Protein AF-A0A364L6U3-F1 (afdb_monomer)

Organism: Talaromyces amestolkiae (NCBI:txid1196081)

Structure (mmCIF, N/CA/C/O backbone):
data_AF-A0A364L6U3-F1
#
_entry.id   AF-A0A364L6U3-F1
#
loop_
_atom_site.group_PDB
_atom_site.id
_atom_site.type_symbol
_atom_site.label_atom_id
_atom_site.label_alt_id
_atom_site.label_comp_id
_atom_site.label_asym_id
_atom_site.label_entity_id
_atom_site.label_seq_id
_atom_site.pdbx_PDB_ins_code
_atom_site.Cartn_x
_atom_site.Cartn_y
_atom_site.Cartn_z
_atom_site.occupancy
_atom_site.B_iso_or_equiv
_atom_site.auth_seq_id
_atom_site.auth_comp_id
_atom_site.auth_asym_id
_atom_site.auth_atom_id
_atom_site.pdbx_PDB_model_num
ATOM 1 N N . MET A 1 1 ? -17.135 -27.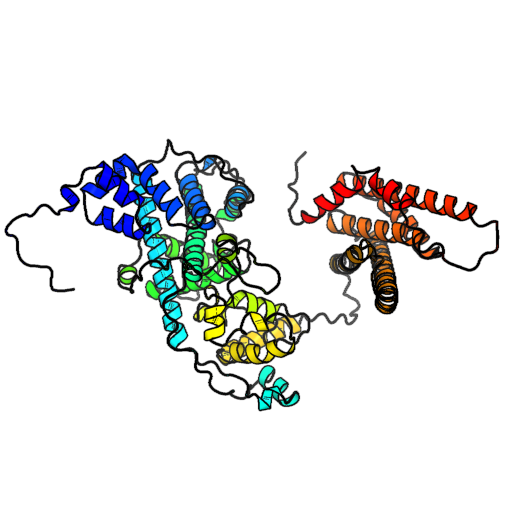887 2.954 1.00 36.41 1 MET A N 1
ATOM 2 C CA . MET A 1 1 ? -18.019 -27.345 4.013 1.00 36.41 1 MET A CA 1
ATOM 3 C C . MET A 1 1 ? -19.365 -28.079 4.038 1.00 36.41 1 MET A C 1
ATOM 5 O O . MET A 1 1 ? -20.375 -27.506 3.658 1.00 36.41 1 MET A O 1
ATOM 9 N N . ALA A 1 2 ? -19.392 -29.347 4.464 1.00 30.62 2 ALA A N 1
ATOM 10 C CA . ALA A 1 2 ? -20.639 -30.121 4.588 1.00 30.62 2 ALA A CA 1
ATOM 11 C C . ALA A 1 2 ? -20.580 -31.190 5.703 1.00 30.62 2 ALA A C 1
ATOM 13 O O . ALA A 1 2 ? -21.208 -32.232 5.589 1.00 30.62 2 ALA A O 1
ATOM 14 N N . ALA A 1 3 ? -19.819 -30.952 6.778 1.00 31.50 3 ALA A N 1
ATOM 15 C CA . ALA A 1 3 ? -19.656 -31.930 7.862 1.00 31.50 3 ALA A CA 1
ATOM 16 C C . ALA A 1 3 ? -19.666 -31.294 9.265 1.00 31.50 3 ALA A C 1
ATOM 18 O O . ALA A 1 3 ? -18.870 -31.658 10.119 1.00 31.50 3 ALA A O 1
ATOM 19 N N . LEU A 1 4 ? -20.551 -30.321 9.508 1.00 34.44 4 LEU A N 1
ATOM 20 C CA . LEU A 1 4 ? -20.768 -29.749 10.849 1.00 34.44 4 LEU A CA 1
ATOM 21 C C . LEU A 1 4 ? -22.261 -29.546 11.155 1.00 34.44 4 LEU A C 1
ATOM 23 O O . LEU A 1 4 ? -22.672 -28.487 11.622 1.00 34.44 4 LEU A O 1
ATOM 27 N N . ARG A 1 5 ? -23.100 -30.547 10.864 1.00 48.31 5 ARG A N 1
ATOM 28 C CA . ARG A 1 5 ? -24.504 -30.564 11.313 1.00 48.31 5 ARG A CA 1
ATOM 29 C C . ARG A 1 5 ? -24.968 -31.968 11.695 1.00 48.31 5 ARG A C 1
ATOM 31 O O . ARG A 1 5 ? -25.593 -32.640 10.889 1.00 48.31 5 ARG A O 1
ATOM 38 N N . SER A 1 6 ? -24.655 -32.350 12.931 1.00 34.91 6 SER A N 1
ATOM 39 C CA . SER A 1 6 ? -25.375 -33.286 13.822 1.00 34.91 6 SER A CA 1
ATOM 40 C C . SER A 1 6 ? -24.411 -33.603 14.977 1.00 34.91 6 SER A C 1
ATOM 42 O O . SER A 1 6 ? -23.261 -33.911 14.696 1.00 34.91 6 SER A O 1
ATOM 44 N N . SER A 1 7 ? -24.726 -33.530 16.265 1.00 32.88 7 SER A N 1
ATOM 45 C CA . SER A 1 7 ? -25.999 -33.632 16.974 1.00 32.88 7 SER A CA 1
ATOM 46 C C . SER A 1 7 ? -25.921 -32.879 18.307 1.00 32.88 7 SER A C 1
ATOM 48 O O . SER A 1 7 ? -24.900 -32.920 18.992 1.00 32.88 7 SER A O 1
ATOM 50 N N . GLU A 1 8 ? -27.025 -32.252 18.698 1.00 47.06 8 GLU A N 1
ATOM 51 C CA . GLU A 1 8 ? -27.304 -31.876 20.082 1.00 47.06 8 GLU A CA 1
ATOM 52 C C . GLU A 1 8 ? -27.346 -33.138 20.956 1.00 47.06 8 GLU A C 1
ATOM 54 O O . GLU A 1 8 ? -28.194 -33.995 20.729 1.00 47.06 8 GLU A O 1
ATOM 59 N N . GLN A 1 9 ? -26.434 -33.255 21.927 1.00 38.44 9 GLN A N 1
ATOM 60 C CA . GLN A 1 9 ? -26.602 -34.003 23.183 1.00 38.44 9 GLN A CA 1
ATOM 61 C C . GLN A 1 9 ? -25.372 -33.770 24.086 1.00 38.44 9 GLN A C 1
ATOM 63 O O . GLN A 1 9 ? -24.258 -34.132 23.726 1.00 38.44 9 GLN A O 1
ATOM 68 N N . GLY A 1 10 ? -25.582 -33.158 25.261 1.00 38.25 10 GLY A N 1
ATOM 69 C CA . GLY A 1 10 ? -24.576 -33.011 26.327 1.00 38.25 10 GLY A CA 1
ATOM 70 C C . GLY A 1 10 ? -23.679 -31.774 26.209 1.00 38.25 10 GLY A C 1
ATOM 71 O O . GLY A 1 10 ? -22.557 -31.853 25.721 1.00 38.25 10 GLY A O 1
ATOM 72 N N . GLY A 1 11 ? -24.163 -30.622 26.686 1.00 45.94 11 GLY A N 1
ATOM 73 C CA . GLY A 1 11 ? -23.422 -29.360 26.689 1.00 45.94 11 GLY A CA 1
ATOM 74 C C . GLY A 1 11 ? -22.181 -29.396 27.583 1.00 45.94 11 GLY A C 1
ATOM 75 O O . GLY A 1 11 ? -22.244 -29.026 28.751 1.00 45.94 11 GLY A O 1
ATOM 76 N N . GLN A 1 12 ? -21.034 -29.777 27.022 1.00 47.50 12 GLN A N 1
ATOM 77 C CA . GLN A 1 12 ? -19.759 -29.279 27.523 1.00 47.50 12 GLN A CA 1
ATOM 78 C C . GLN A 1 12 ? -19.739 -27.778 27.236 1.00 47.50 12 GLN A C 1
ATOM 80 O O . GLN A 1 12 ? -19.653 -27.363 26.077 1.00 47.50 12 GLN A O 1
ATOM 85 N N . SER A 1 13 ? -19.871 -26.952 28.279 1.00 57.00 13 SER A N 1
ATOM 86 C CA . SER A 1 13 ? -19.549 -25.533 28.149 1.00 57.00 13 SER A CA 1
ATOM 87 C C . SER A 1 13 ? -18.141 -25.455 27.558 1.00 57.00 13 SER A C 1
ATOM 89 O O . SER A 1 13 ? -17.235 -26.155 28.018 1.00 57.00 13 SER A O 1
ATOM 91 N N . SER A 1 14 ? -17.974 -24.713 26.458 1.00 67.44 14 SER A N 1
ATOM 92 C CA . SER A 1 14 ? -16.673 -24.631 25.785 1.00 67.44 14 SER A CA 1
ATOM 93 C C . SER A 1 14 ? -15.621 -24.283 26.845 1.00 67.44 14 SER A C 1
ATOM 95 O O . SER A 1 14 ? -15.863 -23.382 27.640 1.00 67.44 14 SER A O 1
ATOM 97 N N . LEU A 1 15 ? -14.473 -24.959 26.901 1.00 71.62 15 LEU A N 1
ATOM 98 C CA . LEU A 1 15 ? -13.482 -24.729 27.969 1.00 71.62 15 LEU A CA 1
ATOM 99 C C . LEU A 1 15 ? -13.098 -23.237 28.112 1.00 71.62 15 LEU A C 1
ATOM 101 O O . LEU A 1 15 ? -12.853 -22.757 29.217 1.00 71.62 15 LEU A O 1
ATOM 105 N N . LEU A 1 16 ? -13.168 -22.476 27.012 1.00 70.88 16 LEU A N 1
ATOM 106 C CA . LEU A 1 16 ? -12.967 -21.023 26.973 1.00 70.88 16 LEU A CA 1
ATOM 107 C C . LEU A 1 16 ? -14.023 -20.221 27.754 1.00 70.88 16 LEU A C 1
ATOM 109 O O . LEU A 1 16 ? -13.725 -19.138 28.250 1.00 70.88 16 LEU A O 1
ATOM 113 N N . SER A 1 17 ? -15.254 -20.724 27.898 1.00 76.12 17 SER A N 1
ATOM 114 C CA . SER A 1 17 ? -16.309 -20.053 28.666 1.00 76.12 17 SER A CA 1
ATOM 115 C C . SER A 1 17 ? -16.115 -20.165 30.175 1.00 76.12 17 SER A C 1
ATOM 117 O O . SER A 1 17 ? -16.766 -19.412 30.892 1.00 76.12 17 SER A O 1
ATOM 119 N N . ASN A 1 18 ? -15.209 -21.027 30.650 1.00 84.94 18 ASN A N 1
ATOM 120 C CA . ASN A 1 18 ? -14.942 -21.237 32.077 1.00 84.94 18 ASN A CA 1
ATOM 121 C C . ASN A 1 18 ? -13.684 -20.496 32.575 1.00 84.94 18 ASN A C 1
ATOM 123 O O . ASN A 1 18 ? -13.429 -20.479 33.775 1.00 84.94 18 ASN A O 1
ATOM 127 N N . LEU A 1 19 ? -12.900 -19.874 31.684 1.00 89.19 19 LEU A N 1
ATOM 128 C CA . LEU A 1 19 ? -11.701 -19.116 32.070 1.00 89.19 19 LEU A CA 1
ATOM 129 C C . LEU A 1 19 ? -12.064 -17.875 32.907 1.00 89.19 19 LEU A C 1
ATOM 131 O O . LEU A 1 19 ? -13.132 -17.308 32.682 1.00 89.19 19 LEU A O 1
ATOM 135 N N . PRO A 1 20 ? -11.212 -17.393 33.828 1.00 94.06 20 PRO A N 1
ATOM 136 C CA . PRO A 1 20 ? -11.394 -16.087 34.471 1.00 94.06 20 PRO A CA 1
ATOM 137 C C . PRO A 1 20 ? -11.377 -14.937 33.453 1.00 94.06 20 PRO A C 1
ATOM 139 O O . PRO A 1 20 ? -10.740 -15.043 32.403 1.00 94.06 20 PRO A O 1
ATOM 142 N N . THR A 1 21 ? -12.087 -13.842 33.731 1.00 93.69 21 THR A N 1
ATOM 143 C CA . THR A 1 21 ? -12.198 -12.701 32.798 1.00 93.69 21 THR A CA 1
ATOM 144 C C . THR A 1 21 ? -10.839 -12.065 32.523 1.00 93.69 21 THR A C 1
ATOM 146 O O . THR A 1 21 ? -10.548 -11.722 31.383 1.00 93.69 21 THR A O 1
ATOM 149 N N . GLU A 1 22 ? -9.984 -12.001 33.536 1.00 94.56 22 GLU A N 1
ATOM 150 C CA . GLU A 1 22 ? -8.618 -11.489 33.470 1.00 94.56 22 GLU A CA 1
ATOM 151 C C . GLU A 1 22 ? -7.788 -12.287 32.459 1.00 94.56 22 GLU A C 1
ATOM 153 O O . GLU A 1 22 ? -7.102 -11.708 31.622 1.00 94.56 22 GLU A O 1
ATOM 158 N N . ILE A 1 23 ? -7.917 -13.618 32.467 1.00 94.62 23 ILE A N 1
ATOM 159 C CA . ILE A 1 23 ? -7.226 -14.495 31.515 1.00 94.62 23 ILE A CA 1
ATOM 160 C C . ILE A 1 23 ? -7.758 -14.284 30.096 1.00 94.62 23 ILE A C 1
ATOM 162 O O . ILE A 1 23 ? -6.978 -14.251 29.150 1.00 94.62 23 ILE A O 1
ATOM 166 N N . VAL A 1 24 ? -9.069 -14.094 29.928 1.00 93.19 24 VAL A N 1
ATOM 167 C CA . VAL A 1 24 ? -9.655 -13.814 28.608 1.00 93.19 24 VAL A CA 1
ATOM 168 C C . VAL A 1 24 ? -9.172 -12.469 28.058 1.00 93.19 24 VAL A C 1
ATOM 170 O O . VAL A 1 24 ? -8.845 -12.393 26.877 1.00 93.19 24 VAL A O 1
ATOM 173 N N . ILE A 1 25 ? -9.060 -11.434 28.899 1.00 95.06 25 ILE A N 1
ATOM 174 C CA . ILE A 1 25 ? -8.481 -10.139 28.506 1.00 95.06 25 ILE A CA 1
ATOM 175 C C . ILE A 1 25 ? -7.036 -10.329 28.035 1.00 95.06 25 ILE A C 1
ATOM 177 O O . ILE A 1 25 ? -6.690 -9.843 26.962 1.00 95.06 25 ILE A O 1
ATOM 181 N N . GLN A 1 26 ? -6.216 -11.082 28.778 1.00 95.62 26 GLN A N 1
ATOM 182 C CA . GLN A 1 26 ? -4.832 -11.367 28.379 1.00 95.62 26 GLN A CA 1
ATOM 183 C C . GLN A 1 26 ? -4.757 -12.136 27.053 1.00 95.62 26 GLN A C 1
ATOM 185 O O . GLN A 1 26 ? -3.972 -11.777 26.182 1.00 95.62 26 GLN A O 1
ATOM 190 N N . ILE A 1 27 ? -5.622 -13.134 26.838 1.00 92.06 27 ILE A N 1
ATOM 191 C CA . ILE A 1 27 ? -5.714 -13.845 25.551 1.00 92.06 27 ILE A CA 1
ATOM 192 C C . ILE A 1 27 ? -6.038 -12.871 24.412 1.00 92.06 27 ILE A C 1
ATOM 194 O O . ILE A 1 27 ? -5.433 -12.947 23.347 1.00 92.06 27 ILE A O 1
ATOM 198 N N . MET A 1 28 ? -6.986 -11.953 24.622 1.00 94.94 28 MET A N 1
ATOM 199 C CA . MET A 1 28 ? -7.375 -10.976 23.604 1.00 94.94 28 MET A CA 1
ATOM 200 C C . MET A 1 28 ? -6.256 -9.972 23.312 1.00 94.94 28 MET A C 1
ATOM 202 O O . MET A 1 28 ? -6.022 -9.674 22.144 1.00 94.94 28 MET A O 1
ATOM 206 N N . LYS A 1 29 ? -5.551 -9.495 24.342 1.00 94.00 29 LYS A N 1
ATOM 207 C CA . LYS A 1 29 ? -4.384 -8.609 24.223 1.00 94.00 29 LYS A CA 1
ATOM 208 C C . LYS A 1 29 ? -3.224 -9.243 23.458 1.00 94.00 29 LYS A C 1
ATOM 210 O O . LYS A 1 29 ? -2.616 -8.589 22.625 1.00 94.00 29 LYS A O 1
ATOM 215 N N . HIS A 1 30 ? -2.980 -10.531 23.683 1.00 92.38 30 HIS A N 1
ATOM 216 C CA . HIS A 1 30 ? -1.955 -11.309 22.983 1.00 92.38 30 HIS A CA 1
ATOM 217 C C . HIS A 1 30 ? -2.467 -11.959 21.687 1.00 92.38 30 HIS A C 1
ATOM 219 O O . HIS A 1 30 ? -1.918 -12.963 21.225 1.00 92.38 30 HIS A O 1
ATOM 225 N N . SER A 1 31 ? -3.528 -11.411 21.083 1.00 91.50 31 SER A N 1
ATOM 226 C CA . SER A 1 31 ? -3.943 -11.831 19.743 1.00 91.50 31 SER A CA 1
ATOM 227 C C . SER A 1 31 ? -2.810 -11.565 18.753 1.00 91.50 31 SER A C 1
ATOM 229 O O . SER A 1 31 ? -2.225 -10.490 18.762 1.00 91.50 31 SER A O 1
ATOM 231 N N . LEU A 1 32 ? -2.535 -12.528 17.870 1.00 88.62 32 LEU A N 1
ATOM 232 C CA . LEU A 1 32 ? -1.440 -12.437 16.891 1.00 88.62 32 LEU A CA 1
ATOM 233 C C . LEU A 1 32 ? -1.613 -11.290 15.883 1.00 88.62 32 LEU A C 1
ATOM 235 O O . LEU A 1 32 ? -0.631 -10.796 15.343 1.00 88.62 32 LEU A O 1
ATOM 239 N N . ASP A 1 33 ? -2.859 -10.905 15.611 1.00 88.94 33 ASP A N 1
ATOM 240 C CA . ASP A 1 33 ? -3.244 -9.777 14.769 1.00 88.94 33 ASP A CA 1
ATOM 241 C C . ASP A 1 33 ? -4.714 -9.380 15.042 1.00 88.94 33 ASP A C 1
ATOM 243 O O . ASP A 1 33 ? -5.444 -10.017 15.819 1.00 88.94 33 ASP A O 1
ATOM 247 N N . PHE A 1 34 ? -5.189 -8.338 14.354 1.00 92.81 34 PHE A N 1
ATOM 248 C CA . PHE A 1 34 ? -6.589 -7.905 14.415 1.00 92.81 34 PHE A CA 1
ATOM 249 C C . PHE A 1 34 ? -7.592 -8.928 13.868 1.00 92.81 34 PHE A C 1
ATOM 251 O O . PHE A 1 34 ? -8.765 -8.896 14.244 1.00 92.81 34 PHE A O 1
ATOM 258 N N . SER A 1 35 ? -7.162 -9.838 12.996 1.00 91.44 35 SER A N 1
ATOM 259 C CA . SER A 1 35 ? -8.033 -10.867 12.429 1.00 91.44 35 SER A CA 1
ATOM 260 C C . SER A 1 35 ? -8.304 -11.990 13.422 1.00 91.44 35 SER A C 1
ATOM 262 O O . SER A 1 35 ? -9.440 -12.450 13.521 1.00 91.44 35 SER A O 1
ATOM 264 N N . CYS A 1 36 ? -7.300 -12.375 14.205 1.00 91.06 36 CYS A N 1
ATOM 265 C CA . CYS A 1 36 ? -7.405 -13.276 15.340 1.00 91.06 36 CYS A CA 1
ATOM 266 C C . CYS A 1 36 ? -8.330 -12.675 16.404 1.00 91.06 36 CYS A C 1
ATOM 268 O O . CYS A 1 36 ? -9.309 -13.315 16.797 1.00 91.06 36 CYS A O 1
ATOM 270 N N . LEU A 1 37 ? -8.112 -11.406 16.775 1.00 94.06 37 LEU A N 1
ATOM 271 C CA . LEU A 1 37 ? -8.989 -10.701 17.712 1.00 94.06 37 LEU A CA 1
ATOM 272 C C . LEU A 1 37 ? -10.442 -10.667 17.208 1.00 94.06 37 LEU A C 1
ATOM 274 O O . LEU A 1 37 ? -11.376 -10.973 17.954 1.00 94.06 37 LEU A O 1
ATOM 278 N N . TRP A 1 38 ? -10.651 -10.337 15.931 1.00 95.50 38 TRP A N 1
ATOM 279 C CA . TRP A 1 38 ? -11.984 -10.320 15.332 1.00 95.50 38 TRP A CA 1
ATOM 280 C C . TRP A 1 38 ? -12.640 -11.705 15.317 1.00 95.50 38 TRP A C 1
ATOM 282 O O . TRP A 1 38 ? -13.825 -11.826 15.638 1.00 95.50 38 TRP A O 1
ATOM 292 N N . ALA A 1 39 ? -11.883 -12.757 14.995 1.00 91.75 39 ALA A N 1
ATOM 293 C CA . ALA A 1 39 ? -12.370 -14.132 15.018 1.00 91.75 39 ALA A CA 1
ATOM 294 C C . ALA A 1 39 ? -12.828 -14.545 16.425 1.00 91.75 39 ALA A C 1
ATOM 296 O O . ALA A 1 39 ? -13.921 -15.096 16.561 1.00 91.75 39 ALA A O 1
ATOM 297 N N . LEU A 1 40 ? -12.064 -14.208 17.472 1.00 91.94 40 LEU A N 1
ATOM 298 C CA . LEU A 1 40 ? -12.444 -14.454 18.870 1.00 91.94 40 LEU A CA 1
ATOM 299 C C . LEU A 1 40 ? -13.755 -13.743 19.239 1.00 91.94 40 LEU A C 1
ATOM 301 O O . LEU A 1 40 ? -14.684 -14.361 19.764 1.00 91.94 40 LEU A O 1
ATOM 305 N N . VAL A 1 41 ? -13.863 -12.456 18.897 1.00 94.44 41 VAL A N 1
ATOM 306 C CA . VAL A 1 41 ? -15.055 -11.623 19.140 1.00 94.44 41 VAL A CA 1
ATOM 307 C C . VAL A 1 41 ? -16.282 -12.158 18.399 1.00 94.44 41 VAL A C 1
ATOM 309 O O . VAL A 1 41 ? -17.403 -12.078 18.904 1.00 94.44 41 VAL A O 1
ATOM 312 N N . LYS A 1 42 ? -16.094 -12.718 17.200 1.00 93.25 42 LYS A N 1
ATOM 313 C CA . LYS A 1 42 ? -17.163 -13.324 16.397 1.00 93.25 42 LYS A CA 1
ATOM 314 C C . LYS A 1 42 ? -17.556 -14.721 16.866 1.00 93.25 42 LYS A C 1
ATOM 316 O O . LYS A 1 42 ? -18.720 -15.080 16.704 1.00 93.25 42 LYS A O 1
ATOM 321 N N . ALA A 1 43 ? -16.617 -15.489 17.411 1.00 89.44 43 ALA A N 1
ATOM 322 C CA . ALA A 1 43 ? -16.840 -16.863 17.841 1.00 89.44 43 ALA A CA 1
ATOM 323 C C . ALA A 1 43 ? -17.625 -16.960 19.159 1.00 89.44 43 ALA A C 1
ATOM 325 O O . ALA A 1 43 ? -18.303 -17.958 19.387 1.00 89.44 43 ALA A O 1
ATOM 326 N N . SER A 1 44 ? -17.549 -15.944 20.027 1.00 91.00 44 SER A N 1
ATOM 327 C CA . SER A 1 44 ? -18.154 -15.997 21.360 1.00 91.00 44 SER A CA 1
ATOM 328 C C . SER A 1 44 ? -18.717 -14.654 21.820 1.00 91.00 44 SER A C 1
ATOM 330 O O . SER A 1 44 ? -18.028 -13.632 21.831 1.00 91.00 44 SER A O 1
ATOM 332 N N . SER A 1 45 ? -19.966 -14.671 22.299 1.00 91.94 45 SER A N 1
ATOM 333 C CA . SER A 1 45 ? -20.610 -13.501 22.909 1.00 91.94 45 SER A CA 1
ATOM 334 C C . SER A 1 45 ? -19.845 -12.995 24.132 1.00 91.94 45 SER A C 1
ATOM 336 O O . SER A 1 45 ? -19.771 -11.787 24.331 1.00 91.94 45 SER A O 1
ATOM 338 N N . ARG A 1 46 ? -19.201 -13.889 24.898 1.00 93.50 46 ARG A N 1
ATOM 339 C CA . ARG A 1 46 ? -18.375 -13.521 26.055 1.00 93.50 46 ARG A CA 1
ATOM 340 C C . ARG A 1 46 ? -17.181 -12.656 25.649 1.00 93.50 46 ARG A C 1
ATOM 342 O O . ARG A 1 46 ? -16.952 -11.623 26.269 1.00 93.50 46 ARG A O 1
ATOM 349 N N . PHE A 1 47 ? -16.459 -13.043 24.596 1.00 94.06 47 PHE A N 1
ATOM 350 C CA . PHE A 1 47 ? -15.344 -12.251 24.063 1.00 94.06 47 PHE A CA 1
ATOM 351 C C . PHE A 1 47 ? -15.835 -10.906 23.522 1.00 94.06 47 PHE A C 1
ATOM 353 O O . PHE A 1 47 ? -15.207 -9.881 23.766 1.00 94.06 47 PHE A O 1
ATOM 360 N N . SER A 1 48 ? -16.995 -10.880 22.856 1.00 94.81 48 SER A N 1
ATOM 361 C CA . SER A 1 48 ? -17.599 -9.618 22.419 1.00 94.81 48 SER A CA 1
ATOM 362 C C . SER A 1 48 ? -17.971 -8.708 23.593 1.00 94.81 48 SER A C 1
ATOM 364 O O . SER A 1 48 ? -17.733 -7.509 23.509 1.00 94.81 48 SER A O 1
ATOM 366 N N . SER A 1 49 ? -18.542 -9.233 24.681 1.00 95.69 49 SER A N 1
ATOM 367 C CA . SER A 1 49 ? -18.878 -8.437 25.870 1.00 95.69 49 SER A CA 1
ATOM 368 C C . SER A 1 49 ? -17.632 -7.908 26.581 1.00 95.69 49 SER A C 1
ATOM 370 O O . SER A 1 49 ? -17.616 -6.746 26.976 1.00 95.69 49 SER A O 1
ATOM 372 N N . ILE A 1 50 ? -16.581 -8.726 26.696 1.00 95.94 50 ILE A N 1
ATOM 373 C CA . ILE A 1 50 ? -15.297 -8.310 27.279 1.00 95.94 50 ILE A CA 1
ATOM 374 C C . ILE A 1 50 ? -14.642 -7.232 26.417 1.00 95.94 50 ILE A C 1
ATOM 376 O O . ILE A 1 50 ? -14.211 -6.221 26.966 1.00 95.94 50 ILE A O 1
ATOM 380 N N . LEU A 1 51 ? -14.651 -7.379 25.083 1.00 95.44 51 LEU A N 1
ATOM 381 C CA . LEU A 1 51 ? -14.188 -6.313 24.195 1.00 95.44 51 LEU A CA 1
ATOM 382 C C . LEU A 1 51 ? -14.946 -5.019 24.481 1.00 95.44 51 LEU A C 1
ATOM 384 O O . LEU A 1 51 ? -14.325 -3.984 24.614 1.00 95.44 51 LEU A O 1
ATOM 388 N N . MET A 1 52 ? -16.273 -5.053 24.598 1.00 96.12 52 MET A N 1
ATOM 389 C CA . MET A 1 52 ? -17.052 -3.832 24.831 1.00 96.12 52 MET A CA 1
ATOM 390 C C . MET A 1 52 ? -16.756 -3.173 26.187 1.00 96.12 52 MET A C 1
ATOM 392 O O . MET A 1 52 ? -16.887 -1.957 26.297 1.00 96.12 52 MET A O 1
ATOM 396 N N . ALA A 1 53 ? -16.344 -3.944 27.196 1.00 95.62 53 ALA A N 1
ATOM 397 C CA . ALA A 1 53 ? -15.969 -3.424 28.510 1.00 95.62 53 ALA A CA 1
ATOM 398 C C . ALA A 1 53 ? -14.530 -2.870 28.556 1.00 95.62 53 ALA A C 1
ATOM 400 O O . ALA A 1 53 ? -14.294 -1.861 29.212 1.00 95.62 53 ALA A O 1
ATOM 401 N N . PHE A 1 54 ? -13.590 -3.491 27.833 1.00 94.88 54 PHE A N 1
ATOM 402 C CA . PHE A 1 54 ? -12.151 -3.175 27.861 1.00 94.88 54 PHE A CA 1
ATOM 403 C C . PHE A 1 54 ? -11.608 -2.801 26.469 1.00 94.88 54 PHE A C 1
ATOM 405 O O . PHE A 1 54 ? -10.473 -3.118 26.115 1.00 94.88 54 PHE A O 1
ATOM 412 N N . ALA A 1 55 ? -12.440 -2.152 25.648 1.00 93.81 55 ALA A N 1
ATOM 413 C CA . ALA A 1 55 ? -12.206 -2.011 24.209 1.00 93.81 55 ALA A CA 1
ATOM 414 C C . ALA A 1 55 ? -10.882 -1.325 23.884 1.00 93.81 55 ALA A C 1
ATOM 416 O O . ALA A 1 55 ? -10.126 -1.818 23.053 1.00 93.81 55 ALA A O 1
ATOM 417 N N . TRP A 1 56 ? -10.619 -0.187 24.530 1.00 93.19 56 TRP A N 1
ATOM 418 C CA . TRP A 1 56 ? -9.421 0.606 24.268 1.00 93.19 56 TRP A CA 1
ATOM 419 C C . TRP A 1 56 ? -8.162 -0.166 24.642 1.00 93.19 56 TRP A C 1
ATOM 421 O O . TRP A 1 56 ? -7.283 -0.332 23.807 1.00 93.19 56 TRP A O 1
ATOM 431 N N . GLU A 1 57 ? -8.130 -0.698 25.862 1.00 93.38 57 GLU A N 1
ATOM 432 C CA . GLU A 1 57 ? -6.988 -1.425 26.410 1.00 93.38 57 GLU A CA 1
ATOM 433 C C . GLU A 1 57 ? -6.609 -2.634 25.545 1.00 93.38 57 GLU A C 1
ATOM 435 O O . GLU A 1 57 ? -5.438 -2.859 25.269 1.00 93.38 57 GLU A O 1
ATOM 440 N N . ILE A 1 58 ? -7.599 -3.395 25.071 1.00 95.56 58 ILE A N 1
ATOM 441 C CA . ILE A 1 58 ? -7.358 -4.557 24.208 1.00 95.56 58 ILE A CA 1
ATOM 442 C C . ILE A 1 58 ? -6.892 -4.122 22.812 1.00 95.56 58 ILE A C 1
ATOM 444 O O . ILE A 1 58 ? -5.951 -4.695 22.271 1.00 95.56 58 ILE A O 1
ATOM 448 N N . VAL A 1 59 ? -7.556 -3.133 22.207 1.00 95.44 59 VAL A N 1
ATOM 449 C CA . VAL A 1 59 ? -7.254 -2.690 20.835 1.00 95.44 59 VAL A CA 1
ATOM 450 C C . VAL A 1 59 ? -5.902 -1.992 20.748 1.00 95.44 59 VAL A C 1
ATOM 452 O O . VAL A 1 59 ? -5.182 -2.199 19.773 1.00 95.44 59 VAL A O 1
ATOM 455 N N . GLU A 1 60 ? -5.560 -1.171 21.739 1.00 93.44 60 GLU A N 1
ATOM 456 C CA . GLU A 1 60 ? -4.271 -0.488 21.811 1.00 93.44 60 GLU A CA 1
ATOM 457 C C . GLU A 1 60 ? -3.128 -1.491 21.960 1.00 93.44 60 GLU A C 1
ATOM 459 O O . GLU A 1 60 ? -2.179 -1.419 21.182 1.00 93.44 60 GLU A O 1
ATOM 464 N N . GLU A 1 61 ? -3.254 -2.462 22.868 1.00 94.44 61 GLU A N 1
ATOM 465 C CA . GLU A 1 61 ? -2.233 -3.496 23.063 1.00 94.44 61 GLU A CA 1
ATOM 466 C C . GLU A 1 61 ? -2.002 -4.303 21.779 1.00 94.44 61 GLU A C 1
ATOM 468 O O . GLU A 1 61 ? -0.879 -4.391 21.289 1.00 94.44 61 GLU A O 1
ATOM 473 N N . VAL A 1 62 ? -3.077 -4.803 21.153 1.00 94.06 62 VAL A N 1
ATOM 474 C CA . VAL A 1 62 ? -2.969 -5.557 19.894 1.00 94.06 62 VAL A CA 1
ATOM 475 C C . VAL A 1 62 ? -2.352 -4.696 18.790 1.00 94.06 62 VAL A C 1
ATOM 477 O O . VAL A 1 62 ? -1.524 -5.181 18.022 1.00 94.06 62 VAL A O 1
ATOM 480 N N . MET A 1 63 ? -2.704 -3.410 18.699 1.00 93.50 63 MET A N 1
ATOM 481 C CA . MET A 1 63 ? -2.098 -2.496 17.727 1.00 93.50 63 MET A CA 1
ATOM 482 C C . MET A 1 63 ? -0.598 -2.301 17.969 1.00 93.50 63 MET A C 1
ATOM 484 O O . MET A 1 63 ? 0.163 -2.286 17.003 1.00 93.50 63 MET A O 1
ATOM 488 N N . ILE A 1 64 ? -0.175 -2.134 19.223 1.00 90.31 64 ILE A N 1
ATOM 489 C CA . ILE A 1 64 ? 1.231 -1.914 19.583 1.00 90.31 64 ILE A CA 1
ATOM 490 C C . ILE A 1 64 ? 2.069 -3.153 19.263 1.00 90.31 64 ILE A C 1
ATOM 492 O O . ILE A 1 64 ? 3.113 -3.022 18.625 1.00 90.31 64 ILE A O 1
ATOM 496 N N . GLU A 1 65 ? 1.582 -4.334 19.643 1.00 89.25 65 GLU A N 1
ATOM 497 C CA . GLU A 1 65 ? 2.334 -5.589 19.551 1.00 89.25 65 GLU A CA 1
ATOM 498 C C . GLU A 1 65 ? 2.378 -6.171 18.130 1.00 89.25 65 GLU A C 1
ATOM 500 O O . GLU A 1 65 ? 3.368 -6.783 17.734 1.00 89.25 65 GLU A O 1
ATOM 505 N N . THR A 1 66 ? 1.319 -5.989 17.333 1.00 88.06 66 THR A N 1
ATOM 506 C CA . THR A 1 66 ? 1.165 -6.722 16.056 1.00 88.06 66 THR A CA 1
ATOM 507 C C . THR A 1 66 ? 1.379 -5.869 14.810 1.00 88.06 66 THR A C 1
ATOM 509 O O . THR A 1 66 ? 1.553 -6.399 13.713 1.00 88.06 66 THR A O 1
ATOM 512 N N . THR A 1 67 ? 1.351 -4.539 14.941 1.00 91.06 67 THR A N 1
ATOM 513 C CA . THR A 1 67 ? 1.355 -3.625 13.792 1.00 91.06 67 THR A CA 1
ATOM 514 C C . THR A 1 67 ? 2.634 -2.781 13.758 1.00 91.06 67 THR A C 1
ATOM 516 O O . THR A 1 67 ? 2.992 -2.189 14.773 1.00 91.06 67 THR A O 1
ATOM 519 N N . PRO A 1 68 ? 3.310 -2.620 12.605 1.00 90.94 68 PRO A N 1
ATOM 520 C CA . PRO A 1 68 ? 4.458 -1.722 12.482 1.00 90.94 68 PRO A CA 1
ATOM 521 C C . PRO A 1 68 ? 4.121 -0.271 12.861 1.00 90.94 68 PRO A C 1
ATOM 523 O O . PRO A 1 68 ? 3.064 0.219 12.448 1.00 90.94 68 PRO A O 1
ATOM 526 N N . PRO A 1 69 ? 5.015 0.472 13.545 1.00 88.81 69 PRO A N 1
ATOM 527 C CA . PRO A 1 69 ? 4.766 1.857 13.963 1.00 88.81 69 PRO A CA 1
ATOM 528 C C . PRO A 1 69 ? 4.241 2.782 12.854 1.00 88.81 69 PRO A C 1
ATOM 530 O O . PRO A 1 69 ? 3.318 3.564 13.078 1.00 88.81 69 PRO A O 1
ATOM 533 N N . CYS A 1 70 ? 4.761 2.653 11.630 1.00 87.00 70 CYS A N 1
ATOM 534 C CA . CYS A 1 70 ? 4.305 3.453 10.492 1.00 87.00 70 CYS A CA 1
ATOM 535 C C . CYS A 1 70 ? 2.844 3.181 10.080 1.00 87.00 70 CYS A C 1
ATOM 537 O O . CYS A 1 70 ? 2.160 4.088 9.603 1.00 87.00 70 CYS A O 1
ATOM 539 N N . THR A 1 71 ? 2.345 1.961 10.288 1.00 92.19 71 THR A N 1
ATOM 540 C CA . THR A 1 71 ? 0.941 1.585 10.067 1.00 92.19 71 THR A CA 1
ATOM 541 C C . THR A 1 71 ? 0.081 1.958 11.276 1.00 92.19 71 THR A C 1
ATOM 543 O O . THR A 1 71 ? -1.029 2.460 11.094 1.00 92.19 71 THR A O 1
ATOM 546 N N . GLN A 1 72 ? 0.611 1.829 12.503 1.00 92.75 72 GLN A N 1
ATOM 547 C CA . GLN A 1 72 ? -0.071 2.283 13.724 1.00 92.75 72 GLN A CA 1
ATOM 548 C C . GLN A 1 72 ? -0.445 3.768 13.647 1.00 92.75 72 GLN A C 1
ATOM 550 O O . GLN A 1 72 ? -1.512 4.166 14.108 1.00 92.75 72 GLN A O 1
ATOM 555 N N . ILE A 1 73 ? 0.404 4.602 13.042 1.00 91.25 73 ILE A N 1
ATOM 556 C CA . ILE A 1 73 ? 0.102 6.025 12.850 1.00 91.25 73 ILE A CA 1
ATOM 557 C C . ILE A 1 73 ? -1.123 6.205 11.955 1.00 91.25 73 ILE A C 1
ATOM 559 O O . ILE A 1 73 ? -2.021 6.957 12.322 1.00 91.25 73 ILE A O 1
ATOM 563 N N . MET A 1 74 ? -1.221 5.484 10.833 1.00 92.81 74 MET A N 1
ATOM 564 C CA . MET A 1 74 ? -2.405 5.556 9.962 1.00 92.81 74 MET A CA 1
ATOM 565 C C . MET A 1 74 ? -3.672 5.111 10.696 1.00 92.81 74 MET A C 1
ATOM 567 O O . MET A 1 74 ? -4.710 5.763 10.617 1.00 92.81 74 MET A O 1
ATOM 571 N N . MET A 1 75 ? -3.567 4.030 11.464 1.00 95.19 75 MET A N 1
ATOM 572 C CA . MET A 1 75 ? -4.642 3.503 12.300 1.00 95.19 75 MET A CA 1
ATOM 573 C C . MET A 1 75 ? -5.123 4.521 13.342 1.00 95.19 75 MET A C 1
ATOM 575 O O . MET A 1 75 ? -6.324 4.773 13.465 1.00 95.19 75 MET A O 1
ATOM 579 N N . LYS A 1 76 ? -4.186 5.170 14.042 1.00 93.44 76 LYS A N 1
ATOM 580 C CA . LYS A 1 76 ? -4.463 6.238 15.011 1.00 93.44 76 LYS A CA 1
ATOM 581 C C . LYS A 1 76 ? -5.089 7.462 14.344 1.00 93.44 76 LYS A C 1
ATOM 583 O O . LYS A 1 76 ? -6.063 7.992 14.868 1.00 93.44 76 LYS A O 1
ATOM 588 N N . LEU A 1 77 ? -4.595 7.881 13.178 1.00 92.69 77 LEU A N 1
ATOM 589 C CA . LEU A 1 77 ? -5.192 8.981 12.415 1.00 92.69 77 LEU A CA 1
ATOM 590 C C . LEU A 1 77 ? -6.643 8.676 12.034 1.00 92.69 77 LEU A C 1
ATOM 592 O O . LEU A 1 77 ? -7.510 9.518 12.252 1.00 92.69 77 LEU A O 1
ATOM 596 N N . ALA A 1 78 ? -6.928 7.466 11.542 1.00 94.19 78 ALA A N 1
ATOM 597 C CA . ALA A 1 78 ? -8.290 7.051 11.205 1.00 94.19 78 ALA A CA 1
ATOM 598 C C . ALA A 1 78 ? -9.229 7.122 12.423 1.00 94.19 78 ALA A C 1
ATOM 600 O O . ALA A 1 78 ? -10.364 7.585 12.304 1.00 94.19 78 ALA A O 1
ATOM 601 N N . LEU A 1 79 ? -8.757 6.720 13.608 1.00 94.12 79 LEU A N 1
ATOM 602 C CA . LEU A 1 79 ? -9.522 6.856 14.850 1.00 94.12 79 LEU A CA 1
ATOM 603 C C . LEU A 1 79 ? -9.743 8.326 15.238 1.00 94.12 79 LEU A C 1
ATOM 605 O O . LEU A 1 79 ? -10.887 8.705 15.473 1.00 94.12 79 LEU A O 1
ATOM 609 N N . ILE A 1 80 ? -8.697 9.161 15.240 1.00 92.56 80 ILE A N 1
ATOM 610 C CA . ILE A 1 80 ? -8.802 10.585 15.613 1.00 92.56 80 ILE A CA 1
ATOM 611 C C . ILE A 1 80 ? -9.757 11.322 14.678 1.00 92.56 80 ILE A C 1
ATOM 613 O O . ILE A 1 80 ? -10.604 12.069 15.148 1.00 92.56 80 ILE A O 1
ATOM 617 N N . ILE A 1 81 ? -9.695 11.083 13.367 1.00 92.38 81 ILE A N 1
ATOM 618 C CA . ILE A 1 81 ? -10.611 11.720 12.406 1.00 92.38 81 ILE A CA 1
ATOM 619 C C . ILE A 1 81 ? -12.073 11.343 12.695 1.00 92.38 81 ILE A C 1
ATOM 621 O O . ILE A 1 81 ? -12.979 12.150 12.490 1.00 92.38 81 ILE A O 1
ATOM 625 N N . ARG A 1 82 ? -12.322 10.121 13.177 1.00 92.25 82 ARG A N 1
ATOM 626 C CA . ARG A 1 82 ? -13.673 9.642 13.498 1.00 92.25 82 ARG A CA 1
ATOM 627 C C . ARG A 1 82 ? -14.208 10.172 14.825 1.00 92.25 82 ARG A C 1
ATOM 629 O O . ARG A 1 82 ? -15.426 10.275 14.952 1.00 92.25 82 ARG A O 1
ATOM 636 N N . THR A 1 83 ? -13.344 10.465 15.795 1.00 91.69 83 THR A N 1
ATOM 637 C CA . THR A 1 83 ? -13.751 10.868 17.155 1.00 91.69 83 THR A CA 1
ATOM 638 C C . THR A 1 83 ? -13.588 12.354 17.425 1.00 91.69 83 THR A C 1
ATOM 640 O O . THR A 1 83 ? -14.378 12.934 18.160 1.00 91.69 83 THR A O 1
ATOM 643 N N . SER A 1 84 ? -12.556 12.964 16.855 1.00 90.94 84 SER A N 1
ATOM 644 C CA . SER A 1 84 ? -12.100 14.321 17.153 1.00 90.94 84 SER A CA 1
ATOM 645 C C . SER A 1 84 ? -11.517 14.977 15.889 1.00 90.94 84 SER A C 1
ATOM 647 O O . SER A 1 84 ? -10.331 15.311 15.863 1.00 90.94 84 SER A O 1
ATOM 649 N N . PRO A 1 85 ? -12.316 15.152 14.817 1.00 89.81 85 PRO A N 1
ATOM 650 C CA . PRO A 1 85 ? -11.844 15.728 13.553 1.00 89.81 85 PRO A CA 1
ATOM 651 C C . PRO A 1 85 ? -11.261 17.145 13.708 1.00 89.81 85 PRO A C 1
ATOM 653 O O . PRO A 1 85 ? -10.333 17.504 12.983 1.00 89.81 85 PRO A O 1
ATOM 656 N N . ASP A 1 86 ? -11.725 17.898 14.710 1.00 89.56 86 ASP A N 1
ATOM 657 C CA . ASP A 1 86 ? -11.225 19.232 15.076 1.00 89.56 86 ASP A CA 1
ATOM 658 C C . ASP A 1 86 ? -9.758 19.245 15.529 1.00 89.56 86 ASP A C 1
ATOM 660 O O . ASP A 1 86 ? -9.136 20.303 15.586 1.00 89.56 86 ASP A O 1
ATOM 664 N N . PHE A 1 87 ? -9.177 18.074 15.820 1.00 90.19 87 PHE A N 1
ATOM 665 C CA . PHE A 1 87 ? -7.759 17.936 16.149 1.00 90.19 87 PHE A CA 1
ATOM 666 C C . PHE A 1 87 ? -6.843 18.446 15.026 1.00 90.19 87 PHE A C 1
ATOM 668 O O . PHE A 1 87 ? -5.737 18.908 15.299 1.00 90.19 87 PHE A O 1
ATOM 675 N N . PHE A 1 88 ? -7.293 18.363 13.772 1.00 90.94 88 PHE A N 1
ATOM 676 C CA . PHE A 1 88 ? -6.514 18.776 12.610 1.00 90.94 88 PHE A CA 1
ATOM 677 C C . PHE A 1 88 ? -6.973 20.136 12.095 1.00 90.94 88 PHE A C 1
ATOM 679 O O . PHE A 1 88 ? -8.171 20.390 11.950 1.00 90.94 88 PHE A O 1
ATOM 686 N N . THR A 1 89 ? -6.011 20.984 11.737 1.00 91.44 89 THR A N 1
ATOM 687 C CA . THR A 1 89 ? -6.280 22.329 11.195 1.00 91.44 89 THR A CA 1
ATOM 688 C C . THR A 1 89 ? -6.531 22.347 9.686 1.00 91.44 89 THR A C 1
ATOM 690 O O . THR A 1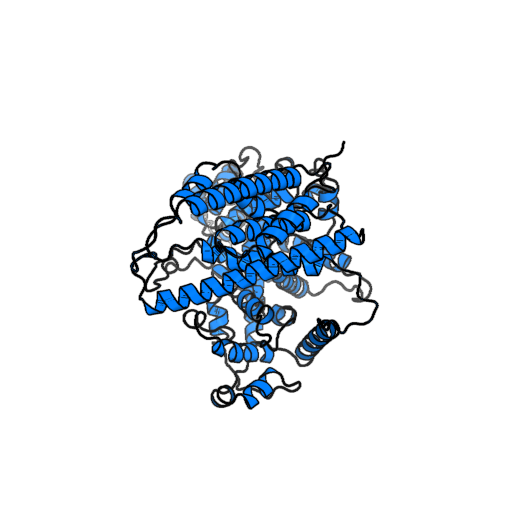 89 ? -7.041 23.332 9.163 1.00 91.44 89 THR A O 1
ATOM 693 N N . GLY A 1 90 ? -6.167 21.275 8.982 1.00 90.44 90 GLY A N 1
ATOM 694 C CA . GLY A 1 90 ? -6.297 21.157 7.532 1.00 90.44 90 GLY A CA 1
ATOM 695 C C . GLY A 1 90 ? -5.686 19.859 7.008 1.00 90.44 90 GLY A C 1
ATOM 696 O O . GLY A 1 90 ? -5.136 19.052 7.765 1.00 90.44 90 GLY A O 1
ATOM 697 N N . LEU A 1 91 ? -5.735 19.661 5.689 1.00 88.12 91 LEU A N 1
ATOM 698 C CA . LEU A 1 91 ? -5.245 18.429 5.065 1.00 88.12 91 LEU A CA 1
ATOM 699 C C . LEU A 1 91 ? -3.716 18.287 5.157 1.00 88.12 91 LEU A C 1
ATOM 701 O O . LEU A 1 91 ? -3.198 17.178 5.324 1.00 88.12 91 LEU A O 1
ATOM 705 N N . ASP A 1 92 ? -2.991 19.404 5.082 1.00 86.69 92 ASP A N 1
ATOM 706 C CA . ASP A 1 92 ? -1.534 19.427 5.252 1.00 86.69 92 ASP A CA 1
ATOM 707 C C . ASP A 1 92 ? -1.126 18.988 6.664 1.00 86.69 92 ASP A C 1
ATOM 709 O O . ASP A 1 92 ? -0.104 18.324 6.840 1.00 86.69 92 ASP A O 1
ATOM 713 N N . ASP A 1 93 ? -1.949 19.288 7.671 1.00 89.25 93 ASP A N 1
ATOM 714 C CA . ASP A 1 93 ? -1.698 18.878 9.049 1.00 89.25 93 ASP A CA 1
ATOM 715 C C . ASP A 1 93 ? -1.841 17.361 9.221 1.00 89.25 93 ASP A C 1
ATOM 717 O O . ASP A 1 93 ? -0.916 16.706 9.705 1.00 89.25 93 ASP A O 1
ATOM 721 N N . VAL A 1 94 ? -2.934 16.777 8.708 1.00 89.62 94 VAL A N 1
ATOM 722 C CA . VAL A 1 94 ? -3.111 15.312 8.637 1.00 89.62 94 VAL A CA 1
ATOM 723 C C . VAL A 1 94 ? -1.919 14.664 7.929 1.00 89.62 94 VAL A C 1
ATOM 725 O O . VAL A 1 94 ? -1.347 13.684 8.414 1.00 89.62 94 VAL A O 1
ATOM 728 N N . SER A 1 95 ? -1.499 15.250 6.806 1.00 86.25 95 SER A N 1
ATOM 729 C CA . SER A 1 95 ? -0.367 14.764 6.018 1.00 86.25 95 SER A CA 1
ATOM 730 C C . SER A 1 95 ? 0.947 14.820 6.799 1.00 86.25 95 SER A C 1
ATOM 732 O O . SER A 1 95 ? 1.748 13.894 6.697 1.00 86.25 95 SER A O 1
ATOM 734 N N . HIS A 1 96 ? 1.177 15.860 7.605 1.00 87.00 96 HIS A N 1
ATOM 735 C CA . HIS A 1 96 ? 2.373 15.989 8.438 1.00 87.00 96 HIS A CA 1
ATOM 736 C C . HIS A 1 96 ? 2.477 14.916 9.524 1.00 87.00 96 HIS A C 1
ATOM 738 O O . HIS A 1 96 ? 3.584 14.434 9.775 1.00 87.00 96 HIS A O 1
ATOM 744 N N . TYR A 1 97 ? 1.364 14.498 10.127 1.00 88.12 97 TYR A N 1
ATOM 745 C CA . TYR A 1 97 ? 1.368 13.344 11.030 1.00 88.12 97 TYR A CA 1
ATOM 746 C C . TYR A 1 97 ? 1.583 12.032 10.274 1.00 88.12 97 TYR A C 1
ATOM 748 O O . TYR A 1 97 ? 2.370 11.197 10.711 1.00 88.12 97 TYR A O 1
ATOM 756 N N . ALA A 1 98 ? 0.947 11.867 9.110 1.00 85.12 98 ALA A N 1
ATOM 757 C CA . ALA A 1 98 ? 1.064 10.656 8.298 1.00 85.12 98 ALA A CA 1
ATOM 758 C C . ALA A 1 98 ? 2.514 10.363 7.855 1.00 85.12 98 ALA A C 1
ATOM 760 O O . ALA A 1 98 ? 2.922 9.206 7.753 1.00 85.12 98 ALA A O 1
ATOM 761 N N . ILE A 1 99 ? 3.315 11.404 7.618 1.00 81.06 99 ILE A N 1
ATOM 762 C CA . ILE A 1 99 ? 4.737 11.271 7.258 1.00 81.06 99 ILE A CA 1
ATOM 763 C C . ILE A 1 99 ? 5.689 11.437 8.450 1.00 81.06 99 ILE A C 1
ATOM 765 O O . ILE A 1 99 ? 6.886 11.614 8.237 1.00 81.06 99 ILE A O 1
ATOM 769 N N . GLU A 1 100 ? 5.176 11.412 9.684 1.00 80.25 100 GLU A N 1
ATOM 770 C CA . GLU A 1 100 ? 5.964 11.521 10.923 1.00 80.25 100 GLU A CA 1
ATOM 771 C C . GLU A 1 100 ? 6.766 12.826 11.063 1.00 80.25 100 GLU A C 1
ATOM 773 O O . GLU A 1 100 ? 7.687 12.917 11.872 1.00 80.25 100 GLU A O 1
ATOM 778 N N . ARG A 1 101 ? 6.390 13.887 10.333 1.00 76.19 101 ARG A N 1
ATOM 779 C CA . ARG A 1 101 ? 6.926 15.239 10.580 1.00 76.19 101 ARG A CA 1
ATOM 780 C C . ARG A 1 101 ? 6.423 15.816 11.896 1.00 76.19 101 ARG A C 1
ATOM 782 O O . ARG A 1 101 ? 7.101 16.638 12.505 1.00 76.19 101 ARG A O 1
ATOM 789 N N . LYS A 1 102 ? 5.230 15.399 12.323 1.00 81.88 102 LYS A N 1
ATOM 790 C CA . LYS A 1 102 ? 4.673 15.689 13.644 1.00 81.88 102 LYS A CA 1
ATOM 791 C C . LYS A 1 102 ? 4.497 14.391 14.421 1.00 81.88 102 LYS A C 1
ATOM 793 O O . LYS A 1 102 ? 4.049 13.388 13.872 1.00 81.88 102 LYS A O 1
ATOM 798 N N . GLN A 1 103 ? 4.823 14.433 15.709 1.00 81.25 103 GLN A N 1
ATOM 799 C CA . GLN A 1 103 ? 4.595 13.318 16.621 1.00 81.25 103 GLN A CA 1
ATOM 800 C C . GLN A 1 103 ? 3.221 13.437 17.279 1.00 81.25 103 GLN A C 1
ATOM 802 O O . GLN A 1 103 ? 2.850 14.500 17.781 1.00 81.25 103 GLN A O 1
ATOM 807 N N . LEU A 1 104 ? 2.492 12.325 17.330 1.00 77.94 104 LEU A N 1
ATOM 808 C CA . LEU A 1 104 ? 1.279 12.185 18.133 1.00 77.94 104 LEU A CA 1
ATOM 809 C C . LEU A 1 104 ? 1.674 12.048 19.611 1.00 77.94 104 LEU A C 1
ATOM 811 O O . LEU A 1 104 ? 1.897 10.944 20.097 1.00 77.94 104 LEU A O 1
ATOM 815 N N . LYS A 1 105 ? 1.816 13.184 20.306 1.00 68.38 105 LYS A N 1
ATOM 816 C CA . LYS A 1 105 ? 2.269 13.233 21.711 1.00 68.38 105 LYS A CA 1
ATOM 817 C C . LYS A 1 105 ? 1.251 12.663 22.704 1.00 68.38 105 LYS A C 1
ATOM 819 O O . LYS A 1 105 ? 1.647 12.113 23.724 1.00 68.38 105 LYS A O 1
ATOM 824 N N . SER A 1 106 ? -0.043 12.797 22.424 1.00 64.56 106 SER A N 1
ATOM 825 C CA . SER A 1 106 ? -1.111 12.220 23.239 1.00 64.56 106 SER A CA 1
ATOM 826 C C . SER A 1 106 ? -2.289 11.820 22.360 1.00 64.56 106 SER A C 1
ATOM 828 O O . SER A 1 106 ? -2.690 12.547 21.452 1.00 64.56 106 SER A O 1
ATOM 830 N N . PHE A 1 107 ? -2.829 10.633 22.621 1.00 69.31 107 PHE A N 1
ATOM 831 C CA . PHE A 1 107 ? -4.039 10.151 21.974 1.00 69.31 107 PHE A CA 1
ATOM 832 C C . PHE A 1 107 ? -5.240 10.440 22.893 1.00 69.31 107 PHE A C 1
ATOM 834 O O . PHE A 1 107 ? -5.159 10.140 24.093 1.00 69.31 107 PHE A O 1
ATOM 841 N N . PRO A 1 108 ? -6.342 11.032 22.392 1.00 65.38 108 PRO A N 1
ATOM 842 C CA . PRO A 1 108 ? -7.521 11.339 23.203 1.00 65.38 108 PRO A CA 1
ATOM 843 C C . PRO A 1 108 ? -8.309 10.053 23.529 1.00 65.38 108 PRO A C 1
ATOM 845 O O . PRO A 1 108 ? -9.365 9.774 22.972 1.00 65.38 108 PRO A O 1
ATOM 848 N N . HIS A 1 109 ? -7.769 9.241 24.439 1.00 63.97 109 HIS A N 1
ATOM 849 C CA . HIS A 1 109 ? -8.267 7.910 24.805 1.00 63.97 109 HIS A CA 1
ATOM 850 C C . HIS A 1 109 ? -9.633 7.931 25.517 1.00 63.97 109 HIS A C 1
ATOM 852 O O . HIS A 1 109 ? -10.403 6.983 25.403 1.00 63.97 109 HIS A O 1
ATOM 858 N N . GLN A 1 110 ? -9.974 9.016 26.222 1.00 59.50 110 GLN A N 1
ATOM 859 C CA . GLN A 1 110 ? -11.133 9.058 27.133 1.00 59.50 110 GLN A CA 1
ATOM 860 C C . GLN A 1 110 ? -12.499 9.223 26.445 1.00 59.50 110 GLN A C 1
ATOM 862 O O . GLN A 1 110 ? -13.520 9.242 27.124 1.00 59.50 110 GLN A O 1
ATOM 867 N N . GLN A 1 111 ? -12.546 9.352 25.116 1.00 69.88 111 GLN A N 1
ATOM 868 C CA . GLN A 1 111 ? -13.776 9.706 24.390 1.00 69.88 111 GLN A CA 1
ATOM 869 C C . GLN A 1 111 ? -14.208 8.676 23.340 1.00 69.88 111 GLN A C 1
ATOM 871 O O . GLN A 1 111 ? -15.212 8.880 22.655 1.00 69.88 111 GLN A O 1
ATOM 876 N N . ILE A 1 112 ? -13.488 7.559 23.192 1.00 87.50 112 ILE A N 1
ATOM 877 C CA . ILE A 1 112 ? -13.804 6.594 22.136 1.00 87.50 112 ILE A CA 1
ATOM 878 C C . ILE A 1 112 ? -14.873 5.612 22.608 1.00 87.50 112 ILE A C 1
ATOM 880 O O . ILE A 1 112 ? -14.644 4.786 23.489 1.00 87.50 112 ILE A O 1
ATOM 884 N N . ALA A 1 113 ? -16.044 5.666 21.973 1.00 92.31 113 ALA A N 1
ATOM 885 C CA . ALA A 1 113 ? -17.117 4.717 22.232 1.00 92.31 113 ALA A CA 1
ATOM 886 C C . ALA A 1 113 ? -16.654 3.270 21.938 1.00 92.31 113 ALA A C 1
ATOM 888 O O . ALA A 1 113 ? -16.136 3.016 20.845 1.00 92.31 113 ALA A O 1
ATOM 889 N N . PRO A 1 114 ? -16.907 2.287 22.825 1.00 94.31 114 PRO A N 1
ATOM 890 C CA . PRO A 1 114 ? -16.500 0.893 22.606 1.00 94.31 114 PRO A CA 1
ATOM 891 C C . PRO A 1 114 ? -17.013 0.295 21.290 1.00 94.31 114 PRO A C 1
ATOM 893 O O . PRO A 1 114 ? -16.324 -0.486 20.635 1.00 94.31 114 PRO A O 1
ATOM 896 N N . GLN A 1 115 ? -18.202 0.720 20.855 1.00 95.88 115 GLN A N 1
ATOM 897 C CA . GLN A 1 115 ? -18.779 0.313 19.576 1.00 95.88 115 GLN A CA 1
ATOM 898 C C . GLN A 1 115 ? -17.910 0.742 18.384 1.00 95.88 115 GLN A C 1
ATOM 900 O O . GLN A 1 115 ? -17.731 -0.034 17.447 1.00 95.88 115 GLN A O 1
ATOM 905 N N . LEU A 1 116 ? -17.325 1.942 18.439 1.00 95.25 116 LEU A N 1
ATOM 906 C CA . LEU A 1 116 ? -16.431 2.436 17.397 1.00 95.25 116 LEU A CA 1
ATOM 907 C C . LEU A 1 116 ? -15.140 1.612 17.336 1.00 95.25 116 LEU A C 1
ATOM 909 O O . LEU A 1 116 ? -14.663 1.306 16.247 1.00 95.25 116 LEU A O 1
ATOM 913 N N . LEU A 1 117 ? -14.604 1.197 18.488 1.00 95.56 117 LEU A N 1
ATOM 914 C CA . LEU A 1 117 ? -13.428 0.323 18.551 1.00 95.56 117 LEU A CA 1
ATOM 915 C C . LEU A 1 117 ? -13.730 -1.082 18.032 1.00 95.56 117 LEU A C 1
ATOM 917 O O . LEU A 1 117 ? -12.922 -1.662 17.315 1.00 95.56 117 LEU A O 1
ATOM 921 N N . ARG A 1 118 ? -14.923 -1.616 18.303 1.00 96.69 118 ARG A N 1
ATOM 922 C CA . ARG A 1 118 ? -15.364 -2.885 17.716 1.00 96.69 118 ARG A CA 1
ATOM 923 C C . ARG A 1 118 ? -15.475 -2.805 16.189 1.00 96.69 118 ARG A C 1
ATOM 925 O O . ARG A 1 118 ? -15.044 -3.724 15.495 1.00 96.69 118 ARG A O 1
ATOM 932 N N . GLU A 1 119 ? -16.033 -1.718 15.658 1.00 96.81 119 GLU A N 1
ATOM 933 C CA . GLU A 1 119 ? -16.081 -1.458 14.210 1.00 96.81 119 GLU A CA 1
ATOM 934 C C . GLU A 1 119 ? -14.684 -1.251 13.616 1.00 96.81 119 GLU A C 1
ATOM 936 O O . GLU A 1 119 ? -14.413 -1.674 12.494 1.00 96.81 119 GLU A O 1
ATOM 941 N N . PHE A 1 120 ? -13.778 -0.647 14.380 1.00 96.81 120 PHE A N 1
ATOM 942 C CA . PHE A 1 120 ? -12.381 -0.495 14.006 1.00 96.81 120 PHE A CA 1
ATOM 943 C C . PHE A 1 120 ? -11.652 -1.844 13.924 1.00 96.81 120 PHE A C 1
ATOM 945 O O . PHE A 1 120 ? -10.973 -2.087 12.932 1.00 96.81 120 PHE A O 1
ATOM 952 N N . VAL A 1 121 ? -11.850 -2.754 14.886 1.00 97.12 121 VAL A N 1
ATOM 953 C CA . VAL A 1 121 ? -11.313 -4.129 14.828 1.00 97.12 121 VAL A CA 1
ATOM 954 C C . VAL A 1 121 ? -11.829 -4.859 13.587 1.00 97.12 121 VAL A C 1
ATOM 956 O O . VAL A 1 121 ? -11.050 -5.488 12.872 1.00 97.12 121 VAL A O 1
ATOM 959 N N . GLN A 1 122 ? -13.125 -4.732 13.281 1.00 96.62 122 GLN A N 1
ATOM 960 C CA . GLN A 1 122 ? -13.698 -5.300 12.059 1.00 96.62 122 GLN A CA 1
ATOM 961 C C . GLN A 1 122 ? -13.044 -4.726 10.798 1.00 96.62 122 GLN A C 1
ATOM 963 O O . GLN A 1 122 ? -12.738 -5.461 9.863 1.00 96.62 122 GLN A O 1
ATOM 968 N N . LEU A 1 123 ? -12.837 -3.411 10.758 1.00 97.50 123 LEU A N 1
ATOM 969 C CA . LEU A 1 123 ? -12.204 -2.745 9.628 1.00 97.50 123 LEU A CA 1
ATOM 970 C C . LEU A 1 123 ? -10.742 -3.168 9.460 1.00 97.50 123 LEU A C 1
ATOM 972 O O . LEU A 1 123 ? -10.321 -3.421 8.337 1.00 97.50 123 LEU A O 1
ATOM 976 N N . ALA A 1 124 ? -9.991 -3.284 10.555 1.00 96.44 124 ALA A N 1
ATOM 977 C CA . ALA A 1 124 ? -8.616 -3.765 10.541 1.00 96.44 124 ALA A CA 1
ATOM 978 C C . ALA A 1 124 ? -8.535 -5.193 9.983 1.00 96.44 124 ALA A C 1
ATOM 980 O O . ALA A 1 124 ? -7.744 -5.456 9.078 1.00 96.44 124 ALA A O 1
ATOM 981 N N . HIS A 1 125 ? -9.424 -6.079 10.439 1.00 94.25 125 HIS A N 1
ATOM 982 C CA . HIS A 1 125 ? -9.579 -7.421 9.881 1.00 94.25 125 HIS A CA 1
ATOM 983 C C . HIS A 1 125 ? -9.899 -7.397 8.377 1.00 94.25 125 HIS A C 1
ATOM 985 O O . HIS A 1 125 ? -9.285 -8.123 7.596 1.00 94.25 125 HIS A O 1
ATOM 991 N N . ASN A 1 126 ? -10.834 -6.545 7.946 1.00 95.50 126 ASN A N 1
ATOM 992 C CA . ASN A 1 126 ? -11.201 -6.427 6.537 1.00 95.50 126 ASN A CA 1
ATOM 993 C C . ASN A 1 126 ? -10.038 -5.924 5.676 1.00 95.50 126 ASN A C 1
ATOM 995 O O . ASN A 1 126 ? -9.785 -6.496 4.622 1.00 95.50 126 ASN A O 1
ATOM 999 N N . ILE A 1 127 ? -9.331 -4.877 6.111 1.00 95.75 127 ILE A N 1
ATOM 1000 C CA . ILE A 1 127 ? -8.155 -4.345 5.412 1.00 95.75 127 ILE A CA 1
ATOM 1001 C C . ILE A 1 127 ? -7.095 -5.436 5.272 1.00 95.75 127 ILE A C 1
ATOM 1003 O O . ILE A 1 127 ? -6.569 -5.633 4.178 1.00 95.75 127 ILE A O 1
ATOM 1007 N N . HIS A 1 128 ? -6.836 -6.184 6.344 1.00 92.50 128 HIS A N 1
ATOM 1008 C CA . HIS A 1 128 ? -5.877 -7.278 6.327 1.00 92.50 128 HIS A CA 1
ATOM 1009 C C . HIS A 1 128 ? -6.292 -8.382 5.334 1.00 92.50 128 HIS A C 1
ATOM 1011 O O . HIS A 1 128 ? -5.509 -8.765 4.465 1.00 92.50 128 HIS A O 1
ATOM 1017 N N . ALA A 1 129 ? -7.554 -8.821 5.365 1.00 92.06 129 ALA A N 1
ATOM 1018 C CA . ALA A 1 129 ? -8.077 -9.815 4.426 1.00 92.06 129 ALA A CA 1
ATOM 1019 C C . ALA A 1 129 ? -8.046 -9.337 2.961 1.00 92.06 129 ALA A C 1
ATOM 1021 O O . ALA A 1 129 ? -7.740 -10.113 2.053 1.00 92.06 129 ALA A O 1
ATOM 1022 N N . VAL A 1 130 ? -8.346 -8.059 2.716 1.00 93.88 130 VAL A N 1
ATOM 1023 C CA . VAL A 1 130 ? -8.297 -7.456 1.377 1.00 93.88 130 VAL A CA 1
ATOM 1024 C C . VAL A 1 130 ? -6.861 -7.358 0.862 1.00 93.88 130 VAL A C 1
ATOM 1026 O O . VAL A 1 130 ? -6.638 -7.666 -0.308 1.00 93.88 130 VAL A O 1
ATOM 1029 N N . ALA A 1 131 ? -5.897 -6.990 1.712 1.00 93.94 131 ALA A N 1
ATOM 1030 C CA . ALA A 1 131 ? -4.480 -6.960 1.354 1.00 93.94 131 ALA A CA 1
ATOM 1031 C C . ALA A 1 131 ? -3.995 -8.342 0.890 1.00 93.94 131 ALA A C 1
ATOM 1033 O O . ALA A 1 131 ? -3.496 -8.465 -0.228 1.00 93.94 131 ALA A O 1
ATOM 1034 N N . HIS A 1 132 ? -4.242 -9.391 1.683 1.00 91.88 132 HIS A N 1
ATOM 1035 C CA . HIS A 1 132 ? -3.892 -10.771 1.316 1.00 91.88 132 HIS A CA 1
ATOM 1036 C C . HIS A 1 132 ? -4.546 -11.209 0.013 1.00 91.88 132 HIS A C 1
ATOM 1038 O O . HIS A 1 132 ? -3.873 -11.678 -0.900 1.00 91.88 132 HIS A O 1
ATOM 1044 N N . ALA A 1 133 ? -5.857 -11.001 -0.124 1.00 92.44 133 ALA A N 1
ATOM 1045 C CA . ALA A 1 133 ? -6.576 -11.416 -1.322 1.00 92.44 133 ALA A CA 1
ATOM 1046 C C . ALA A 1 133 ? -6.107 -10.684 -2.596 1.00 92.44 133 ALA A C 1
ATOM 1048 O O . ALA A 1 133 ? -6.198 -11.266 -3.686 1.00 92.44 133 ALA A O 1
ATOM 1049 N N . CYS A 1 134 ? -5.627 -9.441 -2.454 1.00 94.19 134 CYS A N 1
ATOM 1050 C CA . CYS A 1 134 ? -5.012 -8.645 -3.514 1.00 94.19 134 CYS A CA 1
ATOM 1051 C C . CYS A 1 134 ? -3.632 -9.202 -3.902 1.00 94.19 134 CYS A C 1
ATOM 1053 O O . CYS A 1 134 ? -3.377 -9.454 -5.078 1.00 94.19 134 CYS A O 1
ATOM 1055 N N . LEU A 1 135 ? -2.762 -9.484 -2.931 1.00 93.56 135 LEU A N 1
ATOM 1056 C CA . LEU A 1 135 ? -1.440 -10.060 -3.199 1.00 93.56 135 LEU A CA 1
ATOM 1057 C C . LEU A 1 135 ? -1.560 -11.458 -3.824 1.00 93.56 135 LEU A C 1
ATOM 1059 O O . LEU A 1 135 ? -0.952 -11.730 -4.856 1.00 93.56 135 LEU A O 1
ATOM 1063 N N . ASP A 1 136 ? -2.448 -12.304 -3.302 1.00 91.69 136 ASP A N 1
ATOM 1064 C CA . ASP A 1 136 ? -2.775 -13.615 -3.876 1.00 91.69 136 ASP A CA 1
ATOM 1065 C C . ASP A 1 136 ? -3.280 -13.535 -5.317 1.00 91.69 136 ASP A C 1
ATOM 1067 O O . ASP A 1 136 ? -3.032 -14.424 -6.140 1.00 91.69 136 ASP A O 1
ATOM 1071 N N . PHE A 1 137 ? -4.046 -12.489 -5.630 1.00 92.69 137 PHE A N 1
ATOM 1072 C CA . PHE A 1 137 ? -4.525 -12.253 -6.982 1.00 92.69 137 PHE A CA 1
ATOM 1073 C C . PHE A 1 137 ? -3.357 -12.017 -7.941 1.00 92.69 137 PHE A C 1
ATOM 1075 O O . PHE A 1 137 ? -3.309 -12.649 -9.000 1.00 92.69 137 PHE A O 1
ATOM 1082 N N . TYR A 1 138 ? -2.391 -11.186 -7.554 1.00 92.75 138 TYR A N 1
ATOM 1083 C CA . TYR A 1 138 ? -1.228 -10.906 -8.388 1.00 92.75 138 TYR A CA 1
ATOM 1084 C C . TYR A 1 138 ? -0.210 -12.052 -8.407 1.00 92.75 138 TYR A C 1
ATOM 1086 O O . TYR A 1 138 ? 0.310 -12.356 -9.478 1.00 92.75 138 TYR A O 1
ATOM 1094 N N . LEU A 1 139 ? -0.026 -12.798 -7.312 1.00 91.38 139 LEU A N 1
ATOM 1095 C CA . LEU A 1 139 ? 0.775 -14.032 -7.309 1.00 91.38 139 LEU A CA 1
ATOM 1096 C C . LEU A 1 139 ? 0.237 -15.061 -8.312 1.00 91.38 139 LEU A C 1
ATOM 1098 O O . LEU A 1 139 ? 0.999 -15.695 -9.042 1.00 91.38 139 LEU A O 1
ATOM 1102 N N . LYS A 1 140 ? -1.091 -15.208 -8.417 1.00 90.12 140 LYS A N 1
ATOM 1103 C CA . LYS A 1 140 ? -1.701 -16.060 -9.453 1.00 90.12 140 LYS A CA 1
ATOM 1104 C C . LYS A 1 140 ? -1.414 -15.543 -10.857 1.00 90.12 140 LYS A C 1
ATOM 1106 O O . LYS A 1 140 ? -1.224 -16.354 -11.759 1.00 90.12 140 LYS A O 1
ATOM 1111 N N . ARG A 1 141 ? -1.369 -14.223 -11.049 1.00 91.12 141 ARG A N 1
ATOM 1112 C CA . ARG A 1 141 ? -1.044 -13.616 -12.344 1.00 91.12 141 ARG A CA 1
ATOM 1113 C C . ARG A 1 141 ? 0.421 -13.800 -12.739 1.00 91.12 141 ARG A C 1
ATOM 1115 O O . ARG A 1 141 ? 0.686 -14.015 -13.919 1.00 91.12 141 ARG A O 1
ATOM 1122 N N . LEU A 1 142 ? 1.344 -13.822 -11.776 1.00 89.81 142 LEU A N 1
ATOM 1123 C CA . LEU A 1 142 ? 2.757 -14.129 -12.027 1.00 89.81 142 LEU A CA 1
ATOM 1124 C C . LEU A 1 142 ? 2.967 -15.522 -12.636 1.00 89.81 142 LEU A C 1
ATOM 1126 O O . LEU A 1 142 ? 3.906 -15.713 -13.397 1.00 89.81 142 LEU A O 1
ATOM 1130 N N . LYS A 1 143 ? 2.066 -16.484 -12.400 1.00 84.94 143 LYS A N 1
ATOM 1131 C CA . LYS A 1 143 ? 2.154 -17.822 -13.019 1.00 84.94 143 LYS A CA 1
ATOM 1132 C C . LYS A 1 143 ? 1.991 -17.810 -14.542 1.00 84.94 143 LYS A C 1
ATOM 1134 O O . LYS A 1 143 ? 2.383 -18.768 -15.200 1.00 84.94 143 LYS A O 1
ATOM 1139 N N . TYR A 1 144 ? 1.405 -16.753 -15.104 1.00 87.00 144 TYR A N 1
ATOM 1140 C CA . TYR A 1 144 ? 1.247 -16.591 -16.553 1.00 87.00 144 TYR A CA 1
ATOM 1141 C C . TYR A 1 144 ? 2.384 -15.785 -17.188 1.00 87.00 144 TYR A C 1
ATOM 1143 O O . TYR A 1 144 ? 2.371 -15.549 -18.397 1.00 87.00 144 TYR A O 1
ATOM 1151 N N . LEU A 1 145 ? 3.353 -15.352 -16.383 1.00 88.19 145 LEU A N 1
ATOM 1152 C CA . LEU A 1 145 ? 4.509 -14.604 -16.835 1.00 88.19 145 LEU A CA 1
ATOM 1153 C C . LEU A 1 145 ? 5.400 -15.506 -17.704 1.00 88.19 145 LEU A C 1
ATOM 1155 O O . LEU A 1 145 ? 5.738 -16.625 -17.322 1.00 88.19 145 LEU A O 1
ATOM 1159 N N . LYS A 1 146 ? 5.784 -15.007 -18.881 1.00 88.38 146 LYS A N 1
ATOM 1160 C CA . LYS A 1 146 ? 6.681 -15.695 -19.824 1.00 88.38 146 LYS A CA 1
ATOM 1161 C C . LYS A 1 146 ? 7.884 -14.807 -20.157 1.00 88.38 146 LYS A C 1
ATOM 1163 O O . LYS A 1 146 ? 7.984 -14.325 -21.284 1.00 88.38 146 LYS A O 1
ATOM 1168 N N . PRO A 1 147 ? 8.746 -14.522 -19.169 1.00 90.19 147 PRO A N 1
ATOM 1169 C CA . PRO A 1 147 ? 9.890 -13.651 -19.368 1.00 90.19 147 PRO A CA 1
ATOM 1170 C C . PRO A 1 147 ? 10.918 -14.329 -20.273 1.00 90.19 147 PRO A C 1
ATOM 1172 O O . PRO A 1 147 ? 11.014 -15.556 -20.336 1.00 90.19 147 PRO A O 1
ATOM 1175 N N . GLN A 1 148 ? 11.707 -13.522 -20.968 1.00 89.88 148 GLN A N 1
ATOM 1176 C CA . GLN A 1 148 ? 12.808 -13.981 -21.808 1.00 89.88 148 GLN A CA 1
ATOM 1177 C C . GLN A 1 148 ? 14.101 -13.282 -21.395 1.00 89.88 148 GLN A C 1
ATOM 1179 O O . GLN A 1 148 ? 14.073 -12.156 -20.904 1.00 89.88 148 GLN A O 1
ATOM 1184 N N . ARG A 1 149 ? 15.241 -13.937 -21.614 1.00 86.81 149 ARG A N 1
ATOM 1185 C CA . ARG A 1 149 ? 16.587 -13.396 -21.392 1.00 86.81 149 ARG A CA 1
ATOM 1186 C C . ARG A 1 149 ? 17.353 -13.304 -22.706 1.00 86.81 149 ARG A C 1
ATOM 1188 O O . ARG A 1 149 ? 17.145 -14.112 -23.612 1.00 86.81 149 ARG A O 1
ATOM 1195 N N . ILE A 1 150 ? 18.240 -12.317 -22.798 1.00 82.25 150 ILE A N 1
ATOM 1196 C CA . ILE A 1 150 ? 19.235 -12.265 -23.875 1.00 82.25 150 ILE A CA 1
ATOM 1197 C C . ILE A 1 150 ? 20.214 -13.425 -23.654 1.00 82.25 150 ILE A C 1
ATOM 1199 O O . ILE A 1 150 ? 20.551 -13.720 -22.508 1.00 82.25 150 ILE A O 1
ATOM 1203 N N . SER A 1 151 ? 20.637 -14.098 -24.725 1.00 78.00 151 SER A N 1
ATOM 1204 C CA . SER A 1 151 ? 21.672 -15.132 -24.626 1.00 78.00 151 SER A CA 1
ATOM 1205 C C . SER A 1 151 ? 23.023 -14.508 -24.257 1.00 78.00 151 SER A C 1
ATOM 1207 O O . SER A 1 151 ? 23.324 -13.402 -24.703 1.00 78.00 151 SER A O 1
ATOM 1209 N N . ASP A 1 152 ? 23.864 -15.209 -23.493 1.00 72.25 152 ASP A N 1
ATOM 1210 C CA . ASP A 1 152 ? 25.177 -14.680 -23.080 1.00 72.25 152 ASP A CA 1
ATOM 1211 C C . ASP A 1 152 ? 26.048 -14.280 -24.289 1.00 72.25 152 ASP A C 1
ATOM 1213 O O . ASP A 1 152 ? 26.723 -13.253 -24.277 1.00 72.25 152 ASP A O 1
ATOM 1217 N N . THR A 1 153 ? 25.934 -15.026 -25.392 1.00 70.56 153 THR A N 1
ATOM 1218 C CA . THR A 1 153 ? 26.623 -14.734 -26.660 1.00 70.56 153 THR A CA 1
ATOM 1219 C C . THR A 1 153 ? 26.103 -13.475 -27.356 1.00 70.56 153 THR A C 1
ATOM 1221 O O . THR A 1 153 ? 26.885 -12.732 -27.950 1.00 70.56 153 THR A O 1
ATOM 1224 N N . ASP A 1 154 ? 24.800 -13.195 -27.281 1.00 69.75 154 ASP A N 1
ATOM 1225 C CA . ASP A 1 154 ? 24.227 -11.958 -27.823 1.00 69.75 154 ASP A CA 1
ATOM 1226 C C . ASP A 1 154 ? 24.456 -10.760 -26.892 1.00 69.75 154 ASP A C 1
ATOM 1228 O O . ASP A 1 154 ? 24.504 -9.625 -27.367 1.00 69.75 154 ASP A O 1
ATOM 1232 N N . VAL A 1 155 ? 24.639 -10.990 -25.585 1.00 69.31 155 VAL A N 1
ATOM 1233 C CA . VAL A 1 155 ? 25.096 -9.946 -24.663 1.00 69.31 155 VAL A CA 1
ATOM 1234 C C . VAL A 1 155 ? 26.508 -9.525 -25.048 1.00 69.31 155 VAL A C 1
ATOM 1236 O O . VAL A 1 155 ? 26.737 -8.337 -25.194 1.00 69.31 155 VAL A O 1
ATOM 1239 N N . GLU A 1 156 ? 27.455 -10.425 -25.294 1.00 69.12 156 GLU A N 1
ATOM 1240 C CA . GLU A 1 156 ? 28.838 -10.036 -25.629 1.00 69.12 156 GLU A CA 1
ATOM 1241 C C . GLU A 1 156 ? 28.963 -9.230 -26.940 1.00 69.12 156 GLU A C 1
ATOM 1243 O O . GLU A 1 156 ? 29.835 -8.367 -27.060 1.00 69.12 156 GLU A O 1
ATOM 1248 N N . ASN A 1 157 ? 28.053 -9.427 -27.899 1.00 76.44 157 ASN A N 1
ATOM 1249 C CA . ASN A 1 157 ? 28.053 -8.715 -29.178 1.00 76.44 157 ASN A CA 1
ATOM 1250 C C . ASN A 1 157 ? 27.260 -7.393 -29.119 1.00 76.44 157 ASN A C 1
ATOM 1252 O O . ASN A 1 157 ? 26.031 -7.394 -29.117 1.00 76.44 157 ASN A O 1
ATOM 1256 N N . HIS A 1 158 ? 27.958 -6.253 -29.157 1.00 71.00 158 HIS A N 1
ATOM 1257 C CA . HIS A 1 158 ? 27.348 -4.920 -29.050 1.00 71.00 158 HIS A CA 1
ATOM 1258 C C . HIS A 1 158 ? 26.262 -4.634 -30.107 1.00 71.00 158 HIS A C 1
ATOM 1260 O O . HIS A 1 158 ? 25.187 -4.150 -29.757 1.00 71.00 158 HIS A O 1
ATOM 1266 N N . GLU A 1 159 ? 26.488 -4.967 -31.382 1.00 71.56 159 GLU A N 1
ATOM 1267 C CA . GLU A 1 159 ? 25.511 -4.704 -32.453 1.00 71.56 159 GLU A CA 1
ATOM 1268 C C . GLU A 1 159 ? 24.248 -5.555 -32.297 1.00 71.56 159 GLU A C 1
ATOM 1270 O O . GLU A 1 159 ? 23.128 -5.048 -32.411 1.00 71.56 159 GLU A O 1
ATOM 1275 N N . ARG A 1 160 ? 24.409 -6.846 -31.977 1.00 72.31 160 ARG A N 1
ATOM 1276 C CA . ARG A 1 160 ? 23.264 -7.722 -31.692 1.00 72.31 160 ARG A CA 1
ATOM 1277 C C . ARG A 1 160 ? 22.513 -7.266 -30.453 1.00 72.31 160 ARG A C 1
ATOM 1279 O O . ARG A 1 160 ? 21.286 -7.233 -30.478 1.00 72.31 160 ARG A O 1
ATOM 1286 N N . ARG A 1 161 ? 23.225 -6.857 -29.406 1.00 72.94 161 ARG A N 1
ATOM 1287 C CA . ARG A 1 161 ? 22.636 -6.330 -28.175 1.00 72.94 161 ARG A CA 1
ATOM 1288 C C . ARG A 1 161 ? 21.762 -5.105 -28.449 1.00 72.94 161 ARG A C 1
ATOM 1290 O O . ARG A 1 161 ? 20.613 -5.065 -28.007 1.00 72.94 161 ARG A O 1
ATOM 1297 N N . LEU A 1 162 ? 22.259 -4.145 -29.233 1.00 72.75 162 LEU A N 1
ATOM 1298 C CA . LEU A 1 162 ? 21.484 -2.975 -29.657 1.00 72.75 162 LEU A CA 1
ATOM 1299 C C . LEU A 1 162 ? 20.274 -3.374 -30.514 1.00 72.75 162 LEU A C 1
ATOM 1301 O O . LEU A 1 162 ? 19.163 -2.891 -30.291 1.00 72.75 162 LEU A O 1
ATOM 1305 N N . SER A 1 163 ? 20.451 -4.306 -31.452 1.00 71.94 163 SER A N 1
ATOM 1306 C CA . SER A 1 163 ? 19.343 -4.820 -32.260 1.00 71.94 163 SER A CA 1
ATOM 1307 C C . SER A 1 163 ? 18.256 -5.455 -31.387 1.00 71.94 163 SER A C 1
ATOM 1309 O O . SER A 1 163 ? 17.077 -5.174 -31.560 1.00 71.94 163 SER A O 1
ATOM 1311 N N . VAL A 1 164 ? 18.616 -6.283 -30.412 1.00 74.50 164 VAL A N 1
ATOM 1312 C CA . VAL A 1 164 ? 17.655 -6.979 -29.545 1.00 74.50 164 VAL A CA 1
ATOM 1313 C C . VAL A 1 164 ? 16.923 -6.002 -28.613 1.00 74.50 164 VAL A C 1
ATOM 1315 O O . VAL A 1 164 ? 15.712 -6.116 -28.421 1.00 74.50 164 VAL A O 1
ATOM 1318 N N . LEU A 1 165 ? 17.623 -5.005 -28.065 1.00 73.69 165 LEU A N 1
ATOM 1319 C CA . LEU A 1 165 ? 17.056 -4.069 -27.090 1.00 73.69 165 LEU A CA 1
ATOM 1320 C C . LEU A 1 165 ? 16.245 -2.930 -27.708 1.00 73.69 165 LEU A C 1
ATOM 1322 O O . LEU A 1 165 ? 15.255 -2.521 -27.099 1.00 73.69 165 LEU A O 1
ATOM 1326 N N . TYR A 1 166 ? 16.613 -2.441 -28.894 1.00 74.25 166 TYR A N 1
ATOM 1327 C CA . TYR A 1 166 ? 16.049 -1.210 -29.466 1.00 74.25 166 TYR A CA 1
ATOM 1328 C C . TYR A 1 166 ? 15.340 -1.402 -30.813 1.00 74.25 166 TYR A C 1
ATOM 1330 O O . TYR A 1 166 ? 14.671 -0.474 -31.264 1.00 74.25 166 TYR A O 1
ATOM 1338 N N . SER A 1 167 ? 15.415 -2.586 -31.438 1.00 72.19 167 SER A N 1
ATOM 1339 C CA . SER A 1 167 ? 14.656 -2.876 -32.666 1.00 72.19 167 SER A CA 1
ATOM 1340 C C . SER A 1 167 ? 13.149 -2.751 -32.444 1.00 72.19 167 SER A C 1
ATOM 1342 O O . SER A 1 167 ? 12.624 -3.086 -31.375 1.00 72.19 167 SER A O 1
ATOM 1344 N N . GLU A 1 168 ? 12.444 -2.331 -33.494 1.00 66.38 168 GLU A N 1
ATOM 1345 C CA . GLU A 1 168 ? 10.982 -2.351 -33.581 1.00 66.38 168 GLU A CA 1
ATOM 1346 C C . GLU A 1 168 ? 10.395 -3.764 -33.526 1.00 66.38 168 GLU A C 1
ATOM 1348 O O . GLU A 1 168 ? 9.270 -3.956 -33.061 1.00 66.38 168 GLU A O 1
ATOM 1353 N N . HIS A 1 169 ? 11.186 -4.736 -33.976 1.00 67.31 169 HIS A N 1
ATOM 1354 C CA . HIS A 1 169 ? 10.907 -6.163 -33.961 1.00 67.31 169 HIS A CA 1
ATOM 1355 C C . HIS A 1 169 ? 12.037 -6.852 -33.188 1.00 67.31 169 HIS A C 1
ATOM 1357 O O . HIS A 1 169 ? 13.003 -7.324 -33.797 1.00 67.31 169 HIS A O 1
ATOM 1363 N N . PRO A 1 170 ? 11.995 -6.825 -31.845 1.00 65.69 170 PRO A N 1
ATOM 1364 C CA . PRO A 1 170 ? 13.020 -7.468 -31.039 1.00 65.69 170 PRO A CA 1
ATOM 1365 C C . PRO A 1 170 ? 13.030 -8.968 -31.336 1.00 65.69 170 PRO A C 1
ATOM 1367 O O . PRO A 1 170 ? 11.979 -9.609 -31.412 1.00 65.69 170 PRO A O 1
ATOM 1370 N N . LEU A 1 171 ? 14.226 -9.522 -31.534 1.00 69.56 171 LEU A N 1
ATOM 1371 C CA . LEU A 1 171 ? 14.388 -10.963 -31.695 1.00 69.56 171 LEU A CA 1
ATOM 1372 C C . LEU A 1 171 ? 13.929 -11.668 -30.408 1.00 69.56 171 LEU A C 1
ATOM 1374 O O . LEU A 1 171 ? 14.178 -11.149 -29.315 1.00 69.56 171 LEU A O 1
ATOM 1378 N N . PRO A 1 172 ? 13.269 -12.835 -30.516 1.00 74.94 172 PRO A N 1
ATOM 1379 C CA . PRO A 1 172 ? 12.889 -13.601 -29.342 1.00 74.94 172 PRO A CA 1
ATOM 1380 C C . PRO A 1 172 ? 14.147 -14.013 -28.575 1.00 74.94 172 PRO A C 1
ATOM 1382 O O . PRO A 1 172 ? 15.099 -14.539 -29.153 1.00 74.94 172 PRO A O 1
ATOM 1385 N N . GLY A 1 173 ? 14.144 -13.758 -27.271 1.00 81.81 173 GLY A N 1
ATOM 1386 C CA . GLY A 1 173 ? 15.191 -14.211 -26.368 1.00 81.81 173 GLY A CA 1
ATOM 1387 C C . GLY A 1 173 ? 14.976 -15.658 -25.941 1.00 81.81 173 GLY A C 1
ATOM 1388 O O . GLY A 1 173 ? 14.014 -16.326 -26.331 1.00 81.81 173 GLY A O 1
ATOM 1389 N N . GLN A 1 174 ? 15.864 -16.147 -25.084 1.00 84.75 174 GLN A N 1
ATOM 1390 C CA . GLN A 1 174 ? 15.717 -17.462 -24.477 1.00 84.75 174 GLN A CA 1
ATOM 1391 C C . GLN A 1 174 ? 14.630 -17.414 -23.396 1.00 84.75 174 GLN A C 1
ATOM 1393 O O . GLN A 1 174 ? 14.652 -16.499 -22.568 1.00 84.75 174 GLN A O 1
ATOM 1398 N N . PRO A 1 175 ? 13.680 -18.367 -23.359 1.00 85.44 175 PRO A N 1
ATOM 1399 C CA . PRO A 1 175 ? 12.689 -18.428 -22.294 1.00 85.44 175 PRO A CA 1
ATOM 1400 C C . PRO A 1 175 ? 13.374 -18.491 -20.928 1.00 85.44 175 PRO A C 1
ATOM 1402 O O . PRO A 1 175 ? 14.185 -19.379 -20.673 1.00 85.44 175 PRO A O 1
ATOM 1405 N N . PHE A 1 176 ? 13.028 -17.563 -20.043 1.00 83.88 176 PHE A N 1
ATOM 1406 C CA . PHE A 1 176 ? 13.393 -17.650 -18.642 1.00 83.88 176 PHE A CA 1
ATOM 1407 C C . PHE A 1 176 ? 12.231 -18.290 -17.894 1.00 83.88 176 PHE A C 1
ATOM 1409 O O . PHE A 1 176 ? 11.085 -17.864 -18.033 1.00 83.88 176 PHE A O 1
ATOM 1416 N N . GLN A 1 177 ? 12.516 -19.334 -17.123 1.00 79.75 177 GLN A N 1
ATOM 1417 C CA . GLN A 1 177 ? 11.547 -19.910 -16.201 1.00 79.75 177 GLN A CA 1
ATOM 1418 C C . GLN A 1 177 ? 11.859 -19.361 -14.811 1.00 79.75 177 GLN A C 1
ATOM 1420 O O . GLN A 1 177 ? 12.865 -19.764 -14.224 1.00 79.75 177 GLN A O 1
ATOM 1425 N N . PRO A 1 178 ? 11.042 -18.428 -14.289 1.00 79.44 178 PRO A N 1
ATOM 1426 C CA . PRO A 1 178 ? 11.125 -18.042 -12.891 1.00 79.44 178 PRO A CA 1
ATOM 1427 C C . PRO A 1 178 ? 11.000 -19.265 -11.991 1.00 79.44 178 PRO A C 1
ATOM 1429 O O . PRO A 1 178 ? 10.344 -20.245 -12.359 1.00 79.44 178 PRO A O 1
ATOM 1432 N N . ASN A 1 179 ? 11.558 -19.183 -10.786 1.00 73.00 179 ASN A N 1
ATOM 1433 C CA . ASN A 1 179 ? 11.289 -20.190 -9.771 1.00 73.00 179 ASN A CA 1
ATOM 1434 C C . ASN A 1 179 ? 9.771 -20.254 -9.506 1.00 73.00 179 ASN A C 1
ATOM 1436 O O . ASN A 1 179 ? 9.189 -19.292 -9.022 1.00 73.00 179 ASN A O 1
ATOM 1440 N N . LEU A 1 180 ? 9.119 -21.364 -9.869 1.00 64.69 180 LEU A N 1
ATOM 1441 C CA . LEU A 1 180 ? 7.655 -21.489 -9.839 1.00 64.69 180 LEU A CA 1
ATOM 1442 C C . LEU A 1 180 ? 7.075 -21.548 -8.418 1.00 64.69 180 LEU A C 1
ATOM 1444 O O . LEU A 1 180 ? 5.864 -21.371 -8.251 1.00 64.69 180 LEU A O 1
ATOM 1448 N N . ASP A 1 181 ? 7.917 -21.786 -7.410 1.00 72.38 181 ASP A N 1
ATOM 1449 C CA . ASP A 1 181 ? 7.536 -21.754 -6.002 1.00 72.38 181 ASP A CA 1
ATOM 1450 C C . ASP A 1 181 ? 7.868 -20.390 -5.388 1.00 72.38 181 ASP A C 1
ATOM 1452 O O . ASP A 1 181 ? 8.801 -20.222 -4.608 1.00 72.38 181 ASP A O 1
ATOM 1456 N N . PHE A 1 182 ? 7.087 -19.382 -5.778 1.00 72.44 182 PHE A N 1
ATOM 1457 C CA . PHE A 1 182 ? 7.200 -18.018 -5.255 1.00 72.44 182 PHE A CA 1
ATOM 1458 C C . PHE A 1 182 ? 6.856 -17.909 -3.758 1.00 72.44 182 PHE A C 1
ATOM 1460 O O . PHE A 1 182 ? 6.987 -16.828 -3.181 1.00 72.44 182 PHE A O 1
ATOM 1467 N N . GLY A 1 183 ? 6.369 -18.987 -3.135 1.00 82.25 183 GLY A N 1
ATOM 1468 C CA . GLY A 1 183 ? 5.851 -18.965 -1.774 1.00 82.25 183 GLY A CA 1
ATOM 1469 C C . GLY A 1 183 ? 4.648 -18.023 -1.587 1.00 82.25 183 GLY A C 1
ATOM 1470 O O . GLY A 1 183 ? 4.095 -17.486 -2.556 1.00 82.25 183 GLY A O 1
ATOM 1471 N N . PRO A 1 184 ? 4.201 -17.833 -0.334 1.00 87.00 184 PRO A N 1
ATOM 1472 C CA . PRO A 1 184 ? 3.229 -16.798 0.010 1.00 87.00 184 PRO A CA 1
ATOM 1473 C C . PRO A 1 184 ? 3.828 -15.385 -0.166 1.00 87.00 184 PRO A C 1
ATOM 1475 O O . PRO A 1 184 ? 5.042 -15.243 -0.375 1.00 87.00 184 PRO A O 1
ATOM 1478 N N . PRO A 1 185 ? 3.006 -14.320 -0.077 1.00 89.56 185 PRO A N 1
ATOM 1479 C CA . PRO A 1 185 ? 3.519 -12.961 0.071 1.00 89.56 185 PRO A CA 1
ATOM 1480 C C . PRO A 1 185 ? 4.530 -12.872 1.221 1.00 89.56 185 PRO A C 1
ATOM 1482 O O . PRO A 1 185 ? 4.417 -13.598 2.206 1.00 89.56 185 PRO A O 1
ATOM 1485 N N . THR A 1 186 ? 5.531 -12.004 1.109 1.00 88.81 186 THR A N 1
ATOM 1486 C CA . THR A 1 186 ? 6.452 -11.751 2.222 1.00 88.81 186 THR A CA 1
ATOM 1487 C C . THR A 1 186 ? 5.827 -10.773 3.214 1.00 88.81 186 THR A C 1
ATOM 1489 O O . THR A 1 186 ? 4.908 -10.022 2.882 1.00 88.81 186 THR A O 1
ATOM 1492 N N . TYR A 1 187 ? 6.355 -10.727 4.441 1.00 88.06 187 TYR A N 1
ATOM 1493 C CA . TYR A 1 187 ? 5.902 -9.762 5.447 1.00 88.06 187 TYR A CA 1
ATOM 1494 C C . TYR A 1 187 ? 5.963 -8.315 4.947 1.00 88.06 187 TYR A C 1
ATOM 1496 O O . TYR A 1 187 ? 5.044 -7.537 5.180 1.00 88.06 187 TYR A O 1
ATOM 1504 N N . LEU A 1 188 ? 7.021 -7.944 4.221 1.00 89.25 188 LEU A N 1
ATOM 1505 C CA . LEU A 1 188 ? 7.165 -6.589 3.690 1.00 89.25 188 LEU A CA 1
ATOM 1506 C C . LEU A 1 188 ? 6.092 -6.264 2.648 1.00 89.25 188 LEU A C 1
ATOM 1508 O O . LEU A 1 188 ? 5.543 -5.163 2.657 1.00 89.25 188 LEU A O 1
ATOM 1512 N N . GLU A 1 189 ? 5.783 -7.211 1.766 1.00 92.19 189 GLU A N 1
ATOM 1513 C CA . GLU A 1 189 ? 4.747 -7.066 0.739 1.00 92.19 189 GLU A CA 1
ATOM 1514 C C . GLU A 1 189 ? 3.362 -6.915 1.374 1.00 92.19 189 GLU A C 1
ATOM 1516 O O . GLU A 1 189 ? 2.605 -6.008 1.018 1.00 92.19 189 GLU A O 1
ATOM 1521 N N . GLU A 1 190 ? 3.074 -7.749 2.375 1.00 91.94 190 GLU A N 1
ATOM 1522 C CA . GLU A 1 190 ? 1.852 -7.691 3.172 1.00 91.94 190 GLU A CA 1
ATOM 1523 C C . GLU A 1 190 ? 1.712 -6.336 3.876 1.00 91.94 190 GLU A C 1
ATOM 1525 O O . GLU A 1 190 ? 0.714 -5.636 3.690 1.00 91.94 190 GLU A O 1
ATOM 1530 N N . GLN A 1 191 ? 2.730 -5.913 4.629 1.00 91.44 191 GLN A N 1
ATOM 1531 C CA . GLN A 1 191 ? 2.679 -4.667 5.392 1.00 91.44 191 GLN A CA 1
ATOM 1532 C C . GLN A 1 191 ? 2.617 -3.427 4.498 1.00 91.44 191 GLN A C 1
ATOM 1534 O O . GLN A 1 191 ? 1.954 -2.454 4.859 1.00 91.44 191 GLN A O 1
ATOM 1539 N N . ARG A 1 192 ? 3.231 -3.449 3.308 1.00 91.06 192 ARG A N 1
ATOM 1540 C CA . ARG A 1 192 ? 3.073 -2.382 2.305 1.00 91.06 192 ARG A CA 1
ATOM 1541 C C . ARG A 1 192 ? 1.631 -2.276 1.827 1.00 91.06 192 ARG A C 1
ATOM 1543 O O . ARG A 1 192 ? 1.078 -1.177 1.830 1.00 91.06 192 ARG A O 1
ATOM 1550 N N . ALA A 1 193 ? 1.005 -3.398 1.470 1.00 93.38 193 ALA A N 1
ATOM 1551 C CA . ALA A 1 193 ? -0.391 -3.416 1.040 1.00 93.38 193 ALA A CA 1
ATOM 1552 C C . ALA A 1 193 ? -1.347 -2.988 2.171 1.00 93.38 193 ALA A C 1
ATOM 1554 O O . ALA A 1 193 ? -2.233 -2.162 1.951 1.00 93.38 193 ALA A O 1
ATOM 1555 N N . VAL A 1 194 ? -1.141 -3.482 3.396 1.00 94.19 194 VAL A N 1
ATOM 1556 C CA . VAL A 1 194 ? -1.934 -3.104 4.578 1.00 94.19 194 VAL A CA 1
ATOM 1557 C C . VAL A 1 194 ? -1.790 -1.614 4.884 1.00 94.19 194 VAL A C 1
ATOM 1559 O O . VAL A 1 194 ? -2.796 -0.920 5.053 1.00 94.19 194 VAL A O 1
ATOM 1562 N N . ARG A 1 195 ? -0.557 -1.091 4.918 1.00 92.69 195 ARG A N 1
ATOM 1563 C CA . ARG A 1 195 ? -0.297 0.331 5.166 1.00 92.69 195 ARG A CA 1
ATOM 1564 C C . ARG A 1 195 ? -0.937 1.207 4.096 1.00 92.69 195 ARG A C 1
ATOM 1566 O O . ARG A 1 195 ? -1.565 2.203 4.451 1.00 92.69 195 ARG A O 1
ATOM 1573 N N . LEU A 1 196 ? -0.810 0.825 2.823 1.00 91.81 196 LEU A N 1
ATOM 1574 C CA . LEU A 1 196 ? -1.466 1.510 1.714 1.00 91.81 196 LEU A CA 1
ATOM 1575 C C . LEU A 1 196 ? -2.970 1.592 1.978 1.00 91.81 196 LEU A C 1
ATOM 1577 O O . LEU A 1 196 ? -3.511 2.682 2.099 1.00 91.81 196 LEU A O 1
ATOM 1581 N N . LEU A 1 197 ? -3.654 0.466 2.183 1.00 94.25 197 LEU A N 1
ATOM 1582 C CA . LEU A 1 197 ? -5.099 0.463 2.436 1.00 94.25 197 LEU A CA 1
ATOM 1583 C C . LEU A 1 197 ? -5.502 1.326 3.645 1.00 94.25 197 LEU A C 1
ATOM 1585 O O . LEU A 1 197 ? -6.531 2.002 3.591 1.00 94.25 197 LEU A O 1
ATOM 1589 N N . TRP A 1 198 ? -4.679 1.381 4.696 1.00 95.00 198 TRP A N 1
ATOM 1590 C CA . TRP A 1 198 ? -4.888 2.298 5.817 1.00 95.00 198 TRP A CA 1
ATOM 1591 C C . TRP A 1 198 ? -4.722 3.777 5.447 1.00 95.00 198 TRP A C 1
ATOM 1593 O O . TRP A 1 198 ? -5.544 4.585 5.873 1.00 95.00 198 TRP A O 1
ATOM 1603 N N . GLN A 1 199 ? -3.732 4.153 4.630 1.00 90.88 199 GLN A N 1
ATOM 1604 C CA . GLN A 1 199 ? -3.607 5.527 4.114 1.00 90.88 199 GLN A CA 1
ATOM 1605 C C . GLN A 1 199 ? -4.873 5.948 3.348 1.00 90.88 199 GLN A C 1
ATOM 1607 O O . GLN A 1 199 ? -5.385 7.056 3.520 1.00 90.88 199 GLN A O 1
ATOM 1612 N N . TYR A 1 200 ? -5.418 5.041 2.536 1.00 90.75 200 TYR A N 1
ATOM 1613 C CA . TYR A 1 200 ? -6.668 5.271 1.811 1.00 90.75 200 TYR A CA 1
ATOM 1614 C C . TYR A 1 200 ? -7.852 5.410 2.760 1.00 90.75 200 TYR A C 1
ATOM 1616 O O . TYR A 1 200 ? -8.677 6.311 2.601 1.00 90.75 200 TYR A O 1
ATOM 1624 N N . GLN A 1 201 ? -7.920 4.546 3.769 1.00 94.19 201 GLN A N 1
ATOM 1625 C CA . GLN A 1 201 ? -8.963 4.585 4.779 1.00 94.19 201 GLN A CA 1
ATOM 1626 C C . GLN A 1 201 ? -8.961 5.906 5.562 1.00 94.19 201 GLN A C 1
ATOM 1628 O O . GLN A 1 201 ? -10.025 6.501 5.724 1.00 94.19 201 GLN A O 1
ATOM 1633 N N . VAL A 1 202 ? -7.786 6.412 5.958 1.00 92.94 202 VAL A N 1
ATOM 1634 C CA . VAL A 1 202 ? -7.629 7.733 6.593 1.00 92.94 202 VAL A CA 1
ATOM 1635 C C . VAL A 1 202 ? -8.279 8.814 5.736 1.00 92.94 202 VAL A C 1
ATOM 1637 O O . VAL A 1 202 ? -9.085 9.595 6.235 1.00 92.94 202 VAL A O 1
ATOM 1640 N N . PHE A 1 203 ? -8.016 8.841 4.429 1.00 90.50 203 PHE A N 1
ATOM 1641 C CA . PHE A 1 203 ? -8.636 9.852 3.575 1.00 90.50 203 PHE A CA 1
ATOM 1642 C C . PHE A 1 203 ? -10.137 9.684 3.398 1.00 90.50 203 PHE A C 1
ATOM 1644 O O . PHE A 1 203 ? -10.872 10.671 3.373 1.00 90.50 203 PHE A O 1
ATOM 1651 N N . LEU A 1 204 ? -10.604 8.443 3.263 1.00 91.94 204 LEU A N 1
ATOM 1652 C CA . LEU A 1 204 ? -12.032 8.158 3.205 1.00 91.94 204 LEU A CA 1
ATOM 1653 C C . LEU A 1 204 ? -12.739 8.679 4.461 1.00 91.94 204 LEU A C 1
ATOM 1655 O O . LEU A 1 204 ? -13.836 9.233 4.349 1.00 91.94 204 LEU A O 1
ATOM 1659 N N . ASP A 1 205 ? -12.091 8.560 5.622 1.00 93.81 205 ASP A N 1
ATOM 1660 C CA . ASP A 1 205 ? -12.568 9.114 6.884 1.00 93.81 205 ASP A CA 1
ATOM 1661 C C . ASP A 1 205 ? -12.546 10.652 6.876 1.00 93.81 205 ASP A C 1
ATOM 1663 O O . ASP A 1 205 ? -13.557 11.253 7.241 1.00 93.81 205 ASP A O 1
ATOM 1667 N N . VAL A 1 206 ? -11.490 11.304 6.361 1.00 92.94 206 VAL A N 1
ATOM 1668 C CA . VAL A 1 206 ? -11.456 12.778 6.210 1.00 92.94 206 VAL A CA 1
ATOM 1669 C C . VAL A 1 206 ? -12.599 13.261 5.314 1.00 92.94 206 VAL A C 1
ATOM 1671 O O . VAL A 1 206 ? -13.355 14.157 5.688 1.00 92.94 206 VAL A O 1
ATOM 1674 N N . LYS A 1 207 ? -12.804 12.638 4.146 1.00 91.62 207 LYS A N 1
ATOM 1675 C CA . LYS A 1 207 ? -13.922 12.995 3.257 1.00 91.62 207 LYS A CA 1
ATOM 1676 C C . LYS A 1 207 ? -15.273 12.754 3.921 1.00 91.62 207 LYS A C 1
ATOM 1678 O O . LYS A 1 207 ? -16.217 13.508 3.689 1.00 91.62 207 LYS A O 1
ATOM 1683 N N . ALA A 1 208 ? -15.407 11.686 4.706 1.00 92.75 208 ALA A N 1
ATOM 1684 C CA . ALA A 1 208 ? -16.634 11.409 5.441 1.00 92.75 208 ALA A CA 1
ATOM 1685 C C . ALA A 1 208 ? -16.902 12.466 6.522 1.00 92.75 208 ALA A C 1
ATOM 1687 O O . ALA A 1 208 ? -18.049 12.894 6.647 1.00 92.75 208 ALA A O 1
ATOM 1688 N N . ALA A 1 209 ? -15.872 12.917 7.241 1.00 93.38 209 ALA A N 1
ATOM 1689 C CA . ALA A 1 209 ? -15.964 14.007 8.209 1.00 93.38 209 ALA A CA 1
ATOM 1690 C C . ALA A 1 209 ? -16.346 15.334 7.530 1.00 93.38 209 ALA A C 1
ATOM 1692 O O . ALA A 1 209 ? -17.292 15.990 7.965 1.00 93.38 209 ALA A O 1
ATOM 1693 N N . GLY A 1 210 ? -15.722 15.663 6.392 1.00 91.75 210 GLY A N 1
ATOM 1694 C CA . GLY A 1 210 ? -16.070 16.844 5.595 1.00 91.75 210 GLY A CA 1
ATOM 1695 C C . GLY A 1 210 ? -17.527 16.836 5.119 1.00 91.75 210 GLY A C 1
ATOM 1696 O O . GLY A 1 210 ? -18.240 17.822 5.278 1.00 91.75 210 GLY A O 1
ATOM 1697 N N . ARG A 1 211 ? -18.034 15.691 4.632 1.00 90.94 211 ARG A N 1
ATOM 1698 C CA . ARG A 1 211 ? -19.456 15.541 4.248 1.00 90.94 211 ARG A CA 1
ATOM 1699 C C . ARG A 1 211 ? -20.432 15.721 5.413 1.00 90.94 211 ARG A C 1
ATOM 1701 O O . ARG A 1 211 ? -21.582 16.075 5.178 1.00 90.94 211 ARG A O 1
ATOM 1708 N N . ARG A 1 212 ? -19.998 15.454 6.646 1.00 92.12 212 ARG A N 1
ATOM 1709 C CA . ARG A 1 212 ? -20.786 15.659 7.873 1.00 92.12 212 ARG A CA 1
ATOM 1710 C C . ARG A 1 212 ? -20.646 17.074 8.437 1.00 92.12 212 ARG A C 1
ATOM 1712 O O . ARG A 1 212 ? -21.135 17.316 9.531 1.00 92.12 212 ARG A O 1
ATOM 1719 N N . GLN A 1 213 ? -19.964 17.974 7.722 1.00 90.19 213 GLN A N 1
ATOM 1720 C CA . GLN A 1 213 ? -19.626 19.326 8.180 1.00 90.19 213 GLN A CA 1
ATOM 1721 C C . GLN A 1 213 ? -18.791 19.351 9.473 1.00 90.19 213 GLN A C 1
ATOM 1723 O O . GLN A 1 213 ? -18.663 20.390 10.106 1.00 90.19 213 GLN A O 1
ATOM 1728 N N . ALA A 1 214 ? -18.155 18.230 9.833 1.00 91.69 214 ALA A N 1
ATOM 1729 C CA . ALA A 1 214 ? -17.291 18.125 11.009 1.00 91.69 214 ALA A CA 1
ATOM 1730 C C . ALA A 1 214 ? -15.876 18.690 10.770 1.00 91.69 214 ALA A C 1
ATOM 1732 O O . ALA A 1 214 ? -15.010 18.551 11.618 1.00 91.69 214 ALA A O 1
ATOM 1733 N N . LEU A 1 215 ? -15.634 19.268 9.589 1.00 93.62 215 LEU A N 1
ATOM 1734 C CA . LEU A 1 215 ? -14.393 19.949 9.203 1.00 93.62 215 LEU A CA 1
ATOM 1735 C C . LEU A 1 215 ? -14.680 21.390 8.754 1.00 93.62 215 LEU A C 1
ATOM 1737 O O . LEU A 1 215 ? -13.953 21.940 7.936 1.00 93.62 215 LEU A O 1
ATOM 1741 N N . ALA A 1 216 ? -15.771 21.998 9.235 1.00 91.50 216 ALA A N 1
ATOM 1742 C CA . ALA A 1 216 ? -16.201 23.329 8.797 1.00 91.50 216 ALA A CA 1
ATOM 1743 C C . ALA A 1 216 ? -15.158 24.431 9.071 1.00 91.50 216 ALA A C 1
ATOM 1745 O O . ALA A 1 216 ? -15.174 25.463 8.407 1.00 91.50 216 ALA A O 1
ATOM 1746 N N . HIS A 1 217 ? -14.244 24.209 10.021 1.00 92.88 217 HIS A N 1
ATOM 1747 C CA . HIS A 1 217 ? -13.118 25.095 10.326 1.00 92.88 217 HIS A CA 1
ATOM 1748 C C . HIS A 1 217 ? -11.962 25.008 9.320 1.00 92.88 217 HIS A C 1
ATOM 1750 O O . HIS A 1 217 ? -11.057 25.838 9.375 1.00 92.88 217 HIS A O 1
ATOM 1756 N N . TRP A 1 218 ? -11.953 24.016 8.424 1.00 94.12 218 TRP A N 1
ATOM 1757 C CA . TRP A 1 218 ? -10.911 23.877 7.406 1.00 94.12 218 TRP A CA 1
ATOM 1758 C C . TRP A 1 218 ? -11.050 24.931 6.306 1.00 94.12 218 TRP A C 1
ATOM 1760 O O . TRP A 1 218 ? -12.141 25.412 5.999 1.00 94.12 218 TRP A O 1
ATOM 1770 N N . SER A 1 219 ? -9.934 25.259 5.654 1.00 92.94 219 SER A N 1
ATOM 1771 C CA . SER A 1 219 ? -9.916 26.255 4.581 1.00 92.94 219 SER A CA 1
ATOM 1772 C C . SER A 1 219 ? -10.755 25.822 3.366 1.00 92.94 219 SER A C 1
ATOM 1774 O O . SER A 1 219 ? -10.917 24.630 3.089 1.00 92.94 219 SER A O 1
ATOM 1776 N N . GLU A 1 220 ? -11.257 26.777 2.575 1.00 91.00 220 GLU A N 1
ATOM 1777 C CA . GLU A 1 220 ? -11.955 26.471 1.312 1.00 91.00 220 GLU A CA 1
ATOM 1778 C C . GLU A 1 220 ? -11.050 25.685 0.347 1.00 91.00 220 GLU A C 1
ATOM 1780 O O . GLU A 1 220 ? -11.490 24.768 -0.346 1.00 91.00 220 GLU A O 1
ATOM 1785 N N . ARG A 1 221 ? -9.745 25.987 0.358 1.00 88.38 221 ARG A N 1
ATOM 1786 C CA . ARG A 1 221 ? -8.733 25.236 -0.390 1.00 88.38 221 ARG A CA 1
ATOM 1787 C C . ARG A 1 221 ? -8.764 23.754 -0.021 1.00 88.38 221 ARG A C 1
ATOM 1789 O O . ARG A 1 221 ? -8.790 22.927 -0.927 1.00 88.38 221 ARG A O 1
ATOM 1796 N N . ASP A 1 222 ? -8.779 23.414 1.264 1.00 89.00 222 ASP A N 1
ATOM 1797 C CA . ASP A 1 222 ? -8.825 22.018 1.707 1.00 89.00 222 ASP A CA 1
ATOM 1798 C C . ASP A 1 222 ? -10.130 21.336 1.287 1.00 89.00 222 ASP A C 1
ATOM 1800 O O . ASP A 1 222 ? -10.101 20.217 0.779 1.00 89.00 222 ASP A O 1
ATOM 1804 N N . HIS A 1 223 ? -11.266 22.026 1.394 1.00 88.44 223 HIS A N 1
ATOM 1805 C CA . HIS A 1 223 ? -12.556 21.514 0.922 1.00 88.44 223 HIS A CA 1
ATOM 1806 C C . HIS A 1 223 ? -12.557 21.229 -0.587 1.00 88.44 223 HIS A C 1
ATOM 1808 O O . HIS A 1 223 ? -12.990 20.157 -1.020 1.00 88.44 223 HIS A O 1
ATOM 1814 N N . ASN A 1 224 ? -11.996 22.141 -1.384 1.00 87.56 224 ASN A N 1
ATOM 1815 C CA . ASN A 1 224 ? -11.815 21.960 -2.823 1.00 87.56 224 ASN A CA 1
ATOM 1816 C C . ASN A 1 224 ? -10.902 20.765 -3.133 1.00 87.56 224 ASN A C 1
ATOM 1818 O O . ASN A 1 224 ? -11.125 20.042 -4.104 1.00 87.56 224 ASN A O 1
ATOM 1822 N N . ILE A 1 225 ? -9.898 20.507 -2.290 1.00 83.50 225 ILE A N 1
ATOM 1823 C CA . ILE A 1 225 ? -9.032 19.332 -2.420 1.00 83.50 225 ILE A CA 1
ATOM 1824 C C . ILE A 1 225 ? -9.783 18.044 -2.073 1.00 83.50 225 ILE A C 1
ATOM 1826 O O . ILE A 1 225 ? -9.650 17.059 -2.798 1.00 83.50 225 ILE A O 1
ATOM 1830 N N . LEU A 1 226 ? -10.595 18.036 -1.015 1.00 86.06 226 LEU A N 1
ATOM 1831 C CA . LEU A 1 226 ? -11.396 16.872 -0.621 1.00 86.06 226 LEU A CA 1
ATOM 1832 C C . LEU A 1 226 ? -12.437 16.482 -1.676 1.00 86.06 226 LEU A C 1
ATOM 1834 O O . LEU A 1 226 ? -12.827 15.315 -1.745 1.00 86.06 226 LEU A O 1
ATOM 1838 N N . ALA A 1 227 ? -12.868 17.417 -2.524 1.00 84.94 227 ALA A N 1
ATOM 1839 C CA . ALA A 1 227 ? -13.744 17.121 -3.654 1.00 84.94 227 ALA A CA 1
ATOM 1840 C C . ALA A 1 227 ? -13.056 16.273 -4.744 1.00 84.94 227 ALA A C 1
ATOM 1842 O O . ALA A 1 227 ? -13.735 15.578 -5.504 1.00 84.94 227 ALA A O 1
ATOM 1843 N N . LEU A 1 228 ? -11.719 16.280 -4.806 1.00 84.56 228 LEU A N 1
ATOM 1844 C CA . LEU A 1 228 ? -10.953 15.510 -5.784 1.00 84.56 228 LEU A CA 1
ATOM 1845 C C . LEU A 1 228 ? -10.869 14.009 -5.409 1.00 84.56 228 LEU A C 1
ATOM 1847 O O . LEU A 1 228 ? -11.020 13.636 -4.237 1.00 84.56 228 LEU A O 1
ATOM 1851 N N . PRO A 1 229 ? -10.629 13.116 -6.388 1.00 79.06 229 PRO A N 1
ATOM 1852 C CA . PRO A 1 229 ? -10.421 11.691 -6.140 1.00 79.06 229 PRO A CA 1
ATOM 1853 C C . PRO A 1 229 ? -9.127 11.414 -5.371 1.00 79.06 229 PRO A C 1
ATOM 1855 O O . PRO A 1 229 ? -8.128 12.112 -5.550 1.00 79.06 229 PRO A O 1
ATOM 1858 N N . ILE A 1 230 ? -9.110 10.328 -4.592 1.00 69.44 230 ILE A N 1
ATOM 1859 C CA . ILE A 1 230 ? -7.954 9.931 -3.758 1.00 69.44 230 ILE A CA 1
ATOM 1860 C C . ILE A 1 230 ? -6.634 9.869 -4.542 1.00 69.44 230 ILE A C 1
ATOM 1862 O O . ILE A 1 230 ? -5.619 10.425 -4.113 1.00 69.44 230 ILE A O 1
ATOM 1866 N N . VAL A 1 231 ? -6.664 9.231 -5.720 1.00 60.56 231 VAL A N 1
ATOM 1867 C CA . VAL A 1 231 ? -5.499 9.029 -6.608 1.00 60.56 231 VAL A CA 1
ATOM 1868 C C . VAL A 1 231 ? -4.854 10.352 -7.007 1.00 60.56 231 VAL A C 1
ATOM 1870 O O . VAL A 1 231 ? -3.658 10.427 -7.303 1.00 60.56 231 VAL A O 1
ATOM 1873 N N . SER A 1 232 ? -5.629 11.435 -7.004 1.00 56.53 232 SER A N 1
ATOM 1874 C CA . SER A 1 232 ? -5.131 12.733 -7.409 1.00 56.53 232 SER A CA 1
ATOM 1875 C C . SER A 1 232 ? -4.118 13.306 -6.421 1.00 56.53 232 SER A C 1
ATOM 1877 O O . SER A 1 232 ? -3.270 14.054 -6.904 1.00 56.53 232 SER A O 1
ATOM 1879 N N . ARG A 1 233 ? -4.140 12.972 -5.112 1.00 62.16 233 ARG A N 1
ATOM 1880 C CA . ARG A 1 233 ? -3.306 13.705 -4.133 1.00 62.16 233 ARG A CA 1
ATOM 1881 C C . ARG A 1 233 ? -2.727 12.985 -2.917 1.00 62.16 233 ARG A C 1
ATOM 1883 O O . ARG A 1 233 ? -1.752 13.514 -2.397 1.00 62.16 233 ARG A O 1
ATOM 1890 N N . LEU A 1 234 ? -3.233 11.844 -2.444 1.00 55.34 234 LEU A N 1
ATOM 1891 C CA . LEU A 1 234 ? -2.799 11.367 -1.111 1.00 55.34 234 LEU A CA 1
ATOM 1892 C C . LEU A 1 234 ? -1.435 10.750 -0.978 1.00 55.34 234 LEU A C 1
ATOM 1894 O O . LEU A 1 234 ? -1.073 10.287 0.101 1.00 55.34 234 LEU A O 1
ATOM 1898 N N . ILE A 1 235 ? -0.659 10.769 -2.040 1.00 57.62 235 ILE A N 1
ATOM 1899 C CA . ILE A 1 235 ? 0.568 10.024 -2.034 1.00 57.62 235 ILE A CA 1
ATOM 1900 C C . ILE A 1 235 ? 1.675 10.967 -2.428 1.00 57.62 235 ILE A C 1
ATOM 1902 O O . ILE A 1 235 ? 1.863 11.314 -3.591 1.00 57.62 235 ILE A O 1
ATOM 1906 N N . ARG A 1 236 ? 2.356 11.439 -1.382 1.00 58.16 236 ARG A N 1
ATOM 1907 C CA . ARG A 1 236 ? 3.515 12.325 -1.478 1.00 58.16 236 ARG A CA 1
ATOM 1908 C C . ARG A 1 236 ? 4.652 11.638 -2.232 1.00 58.16 236 ARG A C 1
ATOM 1910 O O . ARG A 1 236 ? 5.419 12.301 -2.921 1.00 58.16 236 ARG A O 1
ATOM 1917 N N . SER A 1 237 ? 4.740 10.315 -2.111 1.00 63.56 237 SER A N 1
ATOM 1918 C CA . SER A 1 237 ? 5.613 9.492 -2.931 1.00 63.56 237 SER A CA 1
ATOM 1919 C C . SER A 1 237 ? 4.952 9.169 -4.277 1.00 63.56 237 SER A C 1
ATOM 1921 O O . SER A 1 237 ? 3.803 8.740 -4.359 1.00 63.56 237 SER A O 1
ATOM 1923 N N . ILE A 1 238 ? 5.720 9.308 -5.355 1.00 68.12 238 ILE A N 1
ATOM 1924 C CA . ILE A 1 238 ? 5.260 8.956 -6.698 1.00 68.12 238 ILE A CA 1
ATOM 1925 C C . ILE A 1 238 ? 4.862 7.472 -6.775 1.00 68.12 238 ILE A C 1
ATOM 1927 O O . ILE A 1 238 ? 3.916 7.168 -7.488 1.00 68.12 238 ILE A O 1
ATOM 1931 N N . TYR A 1 239 ? 5.512 6.560 -6.040 1.00 72.00 239 TYR A N 1
ATOM 1932 C CA . TYR A 1 239 ? 5.281 5.115 -6.182 1.00 72.00 239 TYR A CA 1
ATOM 1933 C C . TYR A 1 239 ? 4.061 4.581 -5.450 1.00 72.00 239 TYR A C 1
ATOM 1935 O O . TYR A 1 239 ? 3.395 3.708 -6.000 1.00 72.00 239 TYR A O 1
ATOM 1943 N N . GLU A 1 240 ? 3.710 5.088 -4.261 1.00 74.00 240 GLU A N 1
ATOM 1944 C CA . GLU A 1 240 ? 2.491 4.589 -3.598 1.00 74.00 240 GLU A CA 1
ATOM 1945 C C . GLU A 1 240 ? 1.247 4.992 -4.435 1.00 74.00 240 GLU A C 1
ATOM 1947 O O . GLU A 1 240 ? 0.229 4.303 -4.421 1.00 74.00 240 GLU A O 1
ATOM 1952 N N . ARG A 1 241 ? 1.363 6.025 -5.297 1.00 74.56 241 ARG A N 1
ATOM 1953 C CA . ARG A 1 241 ? 0.352 6.375 -6.307 1.00 74.56 241 ARG A CA 1
ATOM 1954 C C . ARG A 1 241 ? 0.164 5.279 -7.342 1.00 74.56 241 ARG A C 1
ATOM 1956 O O . ARG A 1 241 ? -0.955 5.082 -7.786 1.00 74.56 241 ARG A O 1
ATOM 1963 N N . TYR A 1 242 ? 1.229 4.585 -7.724 1.00 78.94 242 TYR A N 1
ATOM 1964 C CA . TYR A 1 242 ? 1.117 3.440 -8.620 1.00 78.94 242 TYR A CA 1
ATOM 1965 C C . TYR A 1 242 ? 0.620 2.204 -7.873 1.00 78.94 242 TYR A C 1
ATOM 1967 O O . TYR A 1 242 ? -0.109 1.419 -8.457 1.00 78.94 242 TYR A O 1
ATOM 1975 N N . GLN A 1 243 ? 0.916 2.056 -6.576 1.00 85.19 243 GLN A N 1
ATOM 1976 C CA . GLN A 1 243 ? 0.463 0.907 -5.779 1.00 85.19 243 GLN A CA 1
ATOM 1977 C C . GLN A 1 243 ? -1.059 0.788 -5.653 1.00 85.19 243 GLN A C 1
ATOM 1979 O O . GLN A 1 243 ? -1.566 -0.314 -5.447 1.00 85.19 243 GLN A O 1
ATOM 1984 N N . ILE A 1 244 ? -1.812 1.884 -5.779 1.00 85.88 244 ILE A N 1
ATOM 1985 C CA . ILE A 1 244 ? -3.275 1.810 -5.688 1.00 85.88 244 ILE A CA 1
ATOM 1986 C C . ILE A 1 244 ? -3.949 1.313 -6.958 1.00 85.88 244 ILE A C 1
ATOM 1988 O O . ILE A 1 244 ? -5.017 0.707 -6.878 1.00 85.88 244 ILE A O 1
ATOM 1992 N N . ASP A 1 245 ? -3.367 1.569 -8.126 1.00 85.50 245 ASP A N 1
ATOM 1993 C CA . ASP A 1 245 ? -3.985 1.187 -9.392 1.00 85.50 245 ASP A CA 1
ATOM 1994 C C . ASP A 1 245 ? -4.236 -0.335 -9.442 1.00 85.50 245 ASP A C 1
ATOM 1996 O O . ASP A 1 245 ? -5.369 -0.733 -9.739 1.00 85.50 245 ASP A O 1
ATOM 2000 N N . PRO A 1 246 ? -3.280 -1.187 -9.015 1.00 89.12 246 PRO A N 1
ATOM 2001 C CA . PRO A 1 246 ? -3.511 -2.608 -8.802 1.00 89.12 246 PRO A CA 1
ATOM 2002 C C . PRO A 1 246 ? -4.649 -2.934 -7.823 1.00 89.12 246 PRO A C 1
ATOM 2004 O O . PRO A 1 246 ? -5.445 -3.841 -8.054 1.00 89.12 246 PRO A O 1
ATOM 2007 N N . VAL A 1 247 ? -4.792 -2.186 -6.725 1.00 91.75 247 VAL A N 1
ATOM 2008 C CA . VAL A 1 247 ? -5.894 -2.408 -5.772 1.00 91.75 247 VAL A CA 1
ATOM 2009 C C . VAL A 1 247 ? -7.241 -2.101 -6.424 1.00 91.75 247 VAL A C 1
ATOM 2011 O O . VAL A 1 247 ? -8.190 -2.866 -6.258 1.00 91.75 247 VAL A O 1
ATOM 2014 N N . PHE A 1 248 ? -7.352 -1.007 -7.184 1.00 90.12 248 PHE A N 1
ATOM 2015 C CA . PHE A 1 248 ? -8.584 -0.700 -7.911 1.00 90.12 248 PHE A CA 1
ATOM 2016 C C . PHE A 1 248 ? -8.887 -1.741 -8.981 1.00 90.12 248 PHE A C 1
ATOM 2018 O O . PHE A 1 248 ? -10.045 -2.130 -9.131 1.00 90.12 248 PHE A O 1
ATOM 2025 N N . GLU A 1 249 ? -7.877 -2.200 -9.716 1.00 90.12 249 GLU A N 1
ATOM 2026 C CA . GLU A 1 249 ? -8.029 -3.283 -10.684 1.00 90.12 249 GLU A CA 1
ATOM 2027 C C . GLU A 1 249 ? -8.553 -4.551 -10.000 1.00 90.12 249 GLU A C 1
ATOM 2029 O O . GLU A 1 249 ? -9.577 -5.095 -10.416 1.00 90.12 249 GLU A O 1
ATOM 2034 N N . PHE A 1 250 ? -7.923 -4.960 -8.898 1.00 92.81 250 PHE A N 1
ATOM 2035 C CA . PHE A 1 250 ? -8.353 -6.090 -8.085 1.00 92.81 250 PHE A CA 1
ATOM 2036 C C . PHE A 1 250 ? -9.809 -5.943 -7.616 1.00 92.81 250 PHE A C 1
ATOM 2038 O O . PHE A 1 250 ? -10.620 -6.846 -7.824 1.00 92.81 250 PHE A O 1
ATOM 2045 N N . VAL A 1 251 ? -10.183 -4.801 -7.031 1.00 92.31 251 VAL A N 1
ATOM 2046 C CA . VAL A 1 251 ? -11.559 -4.553 -6.565 1.00 92.31 251 VAL A CA 1
ATOM 2047 C C . VAL A 1 251 ? -12.561 -4.626 -7.720 1.00 92.31 251 VAL A C 1
ATOM 2049 O O . VAL A 1 251 ? -13.619 -5.245 -7.573 1.00 92.31 251 VAL A O 1
ATOM 2052 N N . ASN A 1 252 ? -12.244 -4.040 -8.876 1.00 89.94 252 ASN A N 1
ATOM 2053 C CA . ASN A 1 252 ? -13.116 -4.072 -10.053 1.00 89.94 252 ASN A CA 1
ATOM 2054 C C . ASN A 1 252 ? -13.315 -5.499 -10.582 1.00 89.94 252 ASN A C 1
ATOM 2056 O O . ASN A 1 252 ? -14.439 -5.873 -10.929 1.00 89.94 252 ASN A O 1
ATOM 2060 N N . GLU A 1 253 ? -12.252 -6.303 -10.589 1.00 90.56 253 GLU A N 1
ATOM 2061 C CA . GLU A 1 253 ? -12.290 -7.697 -11.028 1.00 90.56 253 GLU A CA 1
ATOM 2062 C C . GLU A 1 253 ? -13.152 -8.554 -10.090 1.00 90.56 253 GLU A C 1
ATOM 2064 O O . GLU A 1 253 ? -14.045 -9.277 -10.534 1.00 90.56 253 GLU A O 1
ATOM 2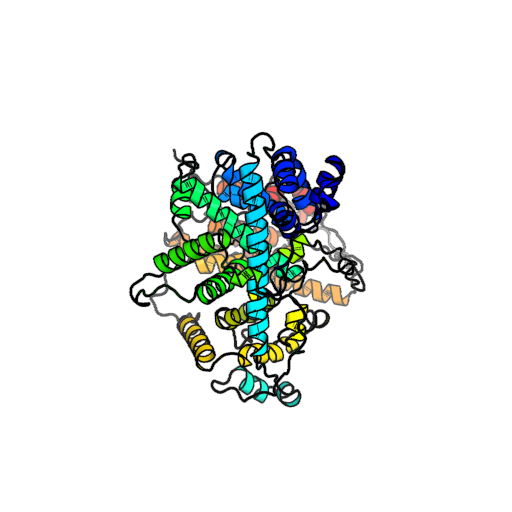069 N N . ILE A 1 254 ? -12.958 -8.431 -8.771 1.00 89.38 254 ILE A N 1
ATOM 2070 C CA . ILE A 1 254 ? -13.724 -9.208 -7.783 1.00 89.38 254 ILE A CA 1
ATOM 2071 C C . ILE A 1 254 ? -15.195 -8.797 -7.747 1.00 89.38 254 ILE A C 1
ATOM 2073 O O . ILE A 1 254 ? -16.075 -9.637 -7.555 1.00 89.38 254 ILE A O 1
ATOM 2077 N N . THR A 1 255 ? -15.487 -7.512 -7.934 1.00 85.69 255 THR A N 1
ATOM 2078 C CA . THR A 1 255 ? -16.870 -7.015 -7.977 1.00 85.69 255 THR A CA 1
ATOM 2079 C C . THR A 1 255 ? -17.560 -7.281 -9.322 1.00 85.69 255 THR A C 1
ATOM 2081 O O . THR A 1 255 ? -18.737 -6.946 -9.484 1.00 85.69 255 THR A O 1
ATOM 2084 N N . GLY A 1 256 ? -16.869 -7.944 -10.259 1.00 72.81 256 GLY A N 1
ATOM 2085 C CA . GLY A 1 256 ? -17.416 -8.432 -11.522 1.00 72.81 256 GLY A CA 1
ATOM 2086 C C . GLY A 1 256 ? -17.722 -7.329 -12.527 1.00 72.81 256 GLY A C 1
ATOM 2087 O O . GLY A 1 256 ? -18.650 -7.485 -13.317 1.00 72.81 256 GLY A O 1
ATOM 2088 N N . GLY A 1 257 ? -17.017 -6.192 -12.460 1.00 60.81 257 GLY A N 1
ATOM 2089 C CA . GLY A 1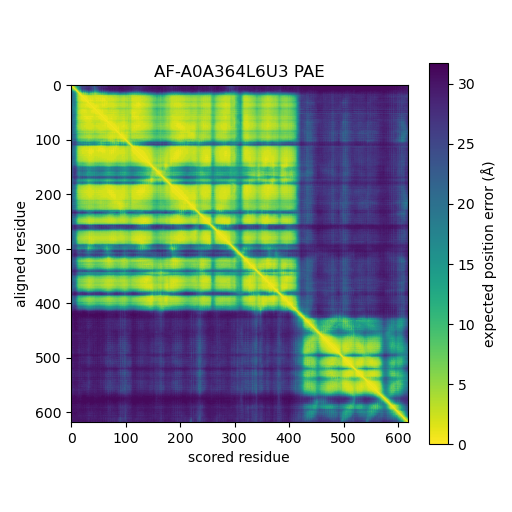 257 ? -17.236 -5.070 -13.374 1.00 60.81 257 GLY A CA 1
ATOM 2090 C C . GLY A 1 257 ? -18.706 -4.647 -13.468 1.00 60.81 257 GLY A C 1
ATOM 2091 O O . GLY A 1 257 ? -19.172 -4.305 -14.550 1.00 60.81 257 GLY A O 1
ATOM 2092 N N . ARG A 1 258 ? -19.461 -4.700 -12.357 1.00 46.88 258 ARG A N 1
ATOM 2093 C CA . ARG A 1 258 ? -20.918 -4.454 -12.294 1.00 46.88 258 ARG A CA 1
ATOM 2094 C C . ARG A 1 258 ? -21.375 -3.045 -12.710 1.00 46.88 258 ARG A C 1
ATOM 2096 O O . ARG A 1 258 ? -22.543 -2.708 -12.523 1.00 46.88 258 ARG A O 1
ATOM 2103 N N . SER A 1 259 ? -20.524 -2.221 -13.318 1.00 45.66 259 SER A N 1
ATOM 2104 C CA . SER A 1 259 ? -21.003 -1.082 -14.090 1.00 45.66 259 SER A CA 1
ATOM 2105 C C . SER A 1 259 ? -21.447 -1.565 -15.476 1.00 45.66 259 SER A C 1
ATOM 2107 O O . SER A 1 259 ? -20.723 -1.487 -16.461 1.00 45.66 259 SER A O 1
ATOM 2109 N N . GLY A 1 260 ? -22.714 -1.977 -15.589 1.00 44.09 260 GLY A N 1
ATOM 2110 C CA . GLY A 1 260 ? -23.435 -2.045 -16.873 1.00 44.09 260 GLY A CA 1
ATOM 2111 C C . GLY A 1 260 ? -23.629 -0.669 -17.537 1.00 44.09 260 GLY A C 1
ATOM 2112 O O . GLY A 1 260 ? -24.570 -0.468 -18.296 1.00 44.09 260 GLY A O 1
ATOM 2113 N N . GLN A 1 261 ? -22.778 0.304 -17.209 1.00 47.44 261 GLN A N 1
ATOM 2114 C CA . GLN A 1 261 ? -22.758 1.641 -17.774 1.00 47.44 261 GLN A CA 1
ATOM 2115 C C . GLN A 1 261 ? -21.856 1.627 -19.014 1.00 47.44 261 GLN A C 1
ATOM 2117 O O . GLN A 1 261 ? -20.761 1.058 -18.966 1.00 47.44 261 GLN A O 1
ATOM 2122 N N . PRO A 1 262 ? -22.273 2.252 -20.126 1.00 43.59 262 PRO A N 1
ATOM 2123 C CA . PRO A 1 262 ? -21.454 2.319 -21.326 1.00 43.59 262 PRO A CA 1
ATOM 2124 C C . PRO A 1 262 ? -20.101 2.965 -20.990 1.00 43.59 262 PRO A C 1
ATOM 2126 O O . PRO A 1 262 ? -20.040 4.114 -20.552 1.00 43.59 262 PRO A O 1
ATOM 2129 N N . LYS A 1 263 ? -19.004 2.224 -21.215 1.00 52.84 263 LYS A N 1
ATOM 2130 C CA . LYS A 1 263 ? -17.608 2.600 -20.882 1.00 52.84 263 LYS A CA 1
ATOM 2131 C C . LYS A 1 263 ? -17.148 3.952 -21.473 1.00 52.84 263 LYS A C 1
ATOM 2133 O O . LYS A 1 263 ? -16.111 4.485 -21.062 1.00 52.84 263 LYS A O 1
ATOM 2138 N N . ASN A 1 264 ? -17.945 4.522 -22.376 1.00 54.66 264 ASN A N 1
ATOM 2139 C CA . ASN A 1 264 ? -17.615 5.672 -23.211 1.00 54.66 264 ASN A CA 1
ATOM 2140 C C . ASN A 1 264 ? -18.305 6.989 -22.794 1.00 54.66 264 ASN A C 1
ATOM 2142 O O . ASN A 1 264 ? -18.029 8.002 -23.421 1.00 54.66 264 ASN A O 1
ATOM 2146 N N . ALA A 1 265 ? -19.171 7.008 -21.767 1.00 58.72 265 ALA A N 1
ATOM 2147 C CA . ALA A 1 265 ? -19.930 8.219 -21.395 1.00 58.72 265 ALA A CA 1
ATOM 2148 C C . ALA A 1 265 ? -19.373 9.002 -20.188 1.00 58.72 265 ALA A C 1
ATOM 2150 O O . ALA A 1 265 ? -19.699 10.172 -20.019 1.00 58.72 265 ALA A O 1
ATOM 2151 N N . LEU A 1 266 ? -18.549 8.369 -19.349 1.00 70.19 266 LEU A N 1
ATOM 2152 C CA . LEU A 1 266 ? -18.092 8.943 -18.080 1.00 70.19 266 LEU A CA 1
ATOM 2153 C C . LEU A 1 266 ? -16.725 9.631 -18.239 1.00 70.19 266 LEU A C 1
ATOM 2155 O O . LEU A 1 266 ? -15.797 9.029 -18.799 1.00 70.19 266 LEU A O 1
ATOM 2159 N N . ASN A 1 267 ? -16.575 10.852 -17.721 1.00 82.50 267 ASN A N 1
ATOM 2160 C CA . ASN A 1 267 ? -15.287 11.549 -17.746 1.00 82.50 267 ASN A CA 1
ATOM 2161 C C . ASN A 1 267 ? -14.288 10.919 -16.745 1.00 82.50 267 ASN A C 1
ATOM 2163 O O . ASN A 1 267 ? -14.652 10.121 -15.877 1.00 82.50 267 ASN A O 1
ATOM 2167 N N . ASN A 1 268 ? -12.995 11.241 -16.869 1.00 80.12 268 ASN A N 1
ATOM 2168 C CA . ASN A 1 268 ? -11.946 10.624 -16.038 1.00 80.12 268 ASN A CA 1
ATOM 2169 C C . ASN A 1 268 ? -12.128 10.893 -14.533 1.00 80.12 268 ASN A C 1
ATOM 2171 O O . ASN A 1 268 ? -11.797 10.038 -13.713 1.00 80.12 268 ASN A O 1
ATOM 2175 N N . LEU A 1 269 ? -12.676 12.057 -14.174 1.00 81.94 269 LEU A N 1
ATOM 2176 C CA . LEU A 1 269 ? -12.921 12.450 -12.787 1.00 81.94 269 LEU A CA 1
ATOM 2177 C C . LEU A 1 269 ? -14.017 11.583 -12.155 1.00 81.94 269 LEU A C 1
ATOM 2179 O O . LEU A 1 269 ? -13.839 11.031 -11.071 1.00 81.94 269 LEU A O 1
ATOM 2183 N N . GLU A 1 270 ? -15.132 11.417 -12.857 1.00 84.06 270 GLU A N 1
ATOM 2184 C CA . GLU A 1 270 ? -16.258 10.591 -12.428 1.00 84.06 270 GLU A CA 1
ATOM 2185 C C . GLU A 1 270 ? -15.864 9.114 -12.294 1.00 84.06 270 GLU A C 1
ATOM 2187 O O . GLU A 1 270 ? -16.267 8.455 -11.334 1.00 84.06 270 GLU A O 1
ATOM 2192 N N . LYS A 1 271 ? -15.024 8.601 -13.207 1.00 83.12 271 LYS A N 1
ATOM 2193 C CA . LYS A 1 271 ? -14.484 7.232 -13.127 1.00 83.12 271 LYS A CA 1
ATOM 2194 C C . LYS A 1 271 ? -13.679 7.032 -11.845 1.00 83.12 271 LYS A C 1
ATOM 2196 O O . LYS A 1 271 ? -13.908 6.059 -11.129 1.00 83.12 271 LYS A O 1
ATOM 2201 N N . ALA A 1 272 ? -12.796 7.976 -11.526 1.00 83.69 272 ALA A N 1
ATOM 2202 C CA . ALA A 1 272 ? -11.976 7.919 -10.321 1.00 83.69 272 ALA A CA 1
ATOM 2203 C C . ALA A 1 272 ? -12.818 8.026 -9.033 1.00 83.69 272 ALA A C 1
ATOM 2205 O O . ALA A 1 272 ? -12.589 7.284 -8.079 1.00 83.69 272 ALA A O 1
ATOM 2206 N N . LEU A 1 273 ? -13.845 8.884 -9.011 1.00 85.94 273 LEU A N 1
ATOM 2207 C CA . LEU A 1 273 ? -14.781 8.974 -7.881 1.00 85.94 273 LEU A CA 1
ATOM 2208 C C . LEU A 1 273 ? -15.607 7.692 -7.699 1.00 85.94 273 LEU A C 1
ATOM 2210 O O . LEU A 1 273 ? -15.914 7.308 -6.568 1.00 85.94 273 LEU A O 1
ATOM 2214 N N . LEU A 1 274 ? -15.986 7.023 -8.790 1.00 87.44 274 LEU A N 1
ATOM 2215 C CA . LEU A 1 274 ? -16.701 5.749 -8.724 1.00 87.44 274 LEU A CA 1
ATOM 2216 C C . LEU A 1 274 ? -15.807 4.634 -8.169 1.00 87.44 274 LEU A C 1
ATOM 2218 O O . LEU A 1 274 ? -16.253 3.878 -7.308 1.00 87.44 274 LEU A O 1
ATOM 2222 N N . GLN A 1 275 ? -14.550 4.566 -8.612 1.00 86.88 275 GLN A N 1
ATOM 2223 C CA . GLN A 1 275 ? -13.550 3.632 -8.085 1.00 86.88 275 GLN A CA 1
ATOM 2224 C C . GLN A 1 275 ? -13.305 3.854 -6.590 1.00 86.88 275 GLN A C 1
ATOM 2226 O O . GLN A 1 275 ? -13.295 2.899 -5.817 1.00 86.88 275 GLN A O 1
ATOM 2231 N N . GLU A 1 276 ? -13.195 5.112 -6.159 1.00 88.81 276 GLU A N 1
ATOM 2232 C CA . GLU A 1 276 ? -13.083 5.472 -4.745 1.00 88.81 276 GLU A CA 1
ATOM 2233 C C . GLU A 1 276 ? -14.279 4.961 -3.928 1.00 88.81 276 GLU A C 1
ATOM 2235 O O . GLU A 1 276 ? -14.097 4.326 -2.888 1.00 88.81 276 GLU A O 1
ATOM 2240 N N . LYS A 1 277 ? -15.510 5.199 -4.401 1.00 89.88 277 LYS A N 1
ATOM 2241 C CA . LYS A 1 277 ? -16.726 4.701 -3.736 1.00 89.88 277 LYS A CA 1
ATOM 2242 C C . LYS A 1 277 ? -16.759 3.174 -3.684 1.00 89.88 277 LYS A C 1
ATOM 2244 O O . LYS A 1 277 ? -17.153 2.616 -2.661 1.00 89.88 277 LYS A O 1
ATOM 2249 N N . ALA A 1 278 ? -16.347 2.512 -4.766 1.00 91.38 278 ALA A N 1
ATOM 2250 C CA . ALA A 1 278 ? -16.269 1.059 -4.831 1.00 91.38 278 ALA A CA 1
ATOM 2251 C C . ALA A 1 278 ? -15.273 0.515 -3.799 1.00 91.38 278 ALA A C 1
ATOM 2253 O O . ALA A 1 278 ? -15.637 -0.374 -3.035 1.00 91.38 278 ALA A O 1
ATOM 2254 N N . LEU A 1 279 ? -14.074 1.099 -3.705 1.00 91.56 279 LEU A N 1
ATOM 2255 C CA . LEU A 1 279 ? -13.072 0.731 -2.703 1.00 91.56 279 LEU A CA 1
ATOM 2256 C C . LEU A 1 279 ? -13.580 0.971 -1.276 1.00 91.56 279 LEU A C 1
ATOM 2258 O O . LEU A 1 279 ? -13.481 0.080 -0.440 1.00 91.56 279 LEU A O 1
ATOM 2262 N N . ALA A 1 280 ? -14.188 2.128 -1.000 1.00 92.75 280 ALA A N 1
ATOM 2263 C CA . ALA A 1 280 ? -14.738 2.439 0.320 1.00 92.75 280 ALA A CA 1
ATOM 2264 C C . ALA A 1 280 ? -15.806 1.425 0.761 1.00 92.75 280 ALA A C 1
ATOM 2266 O O . ALA A 1 280 ? -15.803 0.951 1.899 1.00 92.75 280 ALA A O 1
ATOM 2267 N N . HIS A 1 281 ? -16.712 1.063 -0.152 1.00 93.88 281 HIS A N 1
ATOM 2268 C CA . HIS A 1 281 ? -17.702 0.020 0.096 1.00 93.88 281 HIS A CA 1
ATOM 2269 C C . HIS A 1 281 ? -17.037 -1.348 0.293 1.00 93.88 281 HIS A C 1
ATOM 2271 O O . HIS A 1 281 ? -17.403 -2.084 1.206 1.00 93.88 281 HIS A O 1
ATOM 2277 N N . PHE A 1 282 ? -16.047 -1.676 -0.537 1.00 93.50 282 PHE A N 1
ATOM 2278 C CA . PHE A 1 282 ? -15.340 -2.950 -0.502 1.00 93.50 282 PHE A CA 1
ATOM 2279 C C . PHE A 1 282 ? -14.565 -3.163 0.802 1.00 93.50 282 PHE A C 1
ATOM 2281 O O . PHE A 1 282 ? -14.635 -4.249 1.358 1.00 93.50 282 PHE A O 1
ATOM 2288 N N . LEU A 1 283 ? -13.890 -2.140 1.338 1.00 94.00 283 LEU A N 1
ATOM 2289 C CA . LEU A 1 283 ? -13.191 -2.228 2.629 1.00 94.00 283 LEU A CA 1
ATOM 2290 C C . LEU A 1 283 ? -14.161 -2.370 3.809 1.00 94.00 283 LEU A C 1
ATOM 2292 O O . LEU A 1 283 ? -13.888 -3.087 4.773 1.00 94.00 283 LEU A O 1
ATOM 2296 N N . ARG A 1 284 ? -15.326 -1.717 3.737 1.00 93.88 284 ARG A N 1
ATOM 2297 C CA . ARG A 1 284 ? -16.354 -1.821 4.779 1.00 93.88 284 ARG A CA 1
ATOM 2298 C C . ARG A 1 284 ? -17.060 -3.179 4.761 1.00 93.88 284 ARG A C 1
ATOM 2300 O O . ARG A 1 284 ? -17.321 -3.744 5.821 1.00 93.88 284 ARG A O 1
ATOM 2307 N N . CYS A 1 285 ? -17.360 -3.684 3.569 1.00 93.31 285 CYS A N 1
ATOM 2308 C CA . CYS A 1 285 ? -18.121 -4.908 3.348 1.00 93.31 285 CYS A CA 1
ATOM 2309 C C . CYS A 1 285 ? -17.461 -5.775 2.256 1.00 93.31 285 CYS A C 1
ATOM 2311 O O . CYS A 1 285 ? -18.006 -5.865 1.147 1.00 93.31 285 CYS A O 1
ATOM 2313 N N . PRO A 1 286 ? -16.311 -6.423 2.536 1.00 92.94 286 PRO A N 1
ATOM 2314 C CA . PRO A 1 286 ? -15.666 -7.294 1.563 1.00 92.94 286 PRO A CA 1
ATOM 2315 C C . PRO A 1 286 ? -16.589 -8.459 1.170 1.00 92.94 286 PRO A C 1
ATOM 2317 O O . PRO A 1 286 ? -17.269 -9.025 2.034 1.00 92.94 286 PRO A O 1
ATOM 2320 N N . PRO A 1 287 ? -16.629 -8.863 -0.113 1.00 91.81 287 PRO A N 1
ATOM 2321 C CA . PRO A 1 287 ? -17.362 -10.053 -0.529 1.00 91.81 287 PRO A CA 1
ATOM 2322 C C . PRO A 1 287 ? -16.876 -11.301 0.214 1.00 91.81 287 PRO A C 1
ATOM 2324 O O . PRO A 1 287 ? -15.682 -11.452 0.461 1.00 91.81 287 PRO A O 1
ATOM 2327 N N . VAL A 1 288 ? -17.773 -12.256 0.486 1.00 88.38 288 VAL A N 1
ATOM 2328 C CA . VAL A 1 288 ? -17.433 -13.509 1.198 1.00 88.38 288 VAL A CA 1
ATOM 2329 C C . VAL A 1 288 ? -16.290 -14.276 0.517 1.00 88.38 288 VAL A C 1
ATOM 2331 O O . VAL A 1 288 ? -15.493 -14.934 1.183 1.00 88.38 288 VAL A O 1
ATOM 2334 N N . SER A 1 289 ? -16.159 -14.140 -0.806 1.00 87.44 289 SER A N 1
ATOM 2335 C CA . SER A 1 289 ? -15.073 -14.741 -1.581 1.00 87.44 289 SER A CA 1
ATOM 2336 C C . SER A 1 289 ? -13.676 -14.291 -1.139 1.00 87.44 289 SER A C 1
ATOM 2338 O O . SER A 1 289 ? -12.721 -15.033 -1.353 1.00 87.44 289 SER A O 1
ATOM 2340 N N . ILE A 1 290 ? -13.542 -13.114 -0.517 1.00 88.81 290 ILE A N 1
ATOM 2341 C CA . ILE A 1 290 ? -12.272 -12.615 0.025 1.00 88.81 290 ILE A CA 1
ATOM 2342 C C . ILE A 1 290 ? -11.774 -13.516 1.149 1.00 88.81 290 ILE A C 1
ATOM 2344 O O . ILE A 1 290 ? -10.626 -13.935 1.113 1.00 88.81 290 ILE A O 1
ATOM 2348 N N . TYR A 1 291 ? -12.657 -13.921 2.059 1.00 84.12 291 TYR A N 1
ATOM 2349 C CA . TYR A 1 291 ? -12.306 -14.808 3.171 1.00 84.12 291 TYR A CA 1
ATOM 2350 C C . TYR A 1 291 ? -12.150 -16.278 2.753 1.00 84.12 291 TYR A C 1
ATOM 2352 O O . TYR A 1 291 ? -11.609 -17.081 3.503 1.00 84.12 291 TYR A O 1
ATOM 2360 N N . SER A 1 292 ? -12.651 -16.650 1.568 1.00 75.81 292 SER A N 1
ATOM 2361 C CA . SER A 1 292 ? -12.475 -18.001 1.012 1.00 75.81 292 SER A CA 1
ATOM 2362 C C . SER A 1 292 ? -11.137 -18.202 0.299 1.00 75.81 292 SER A C 1
ATOM 2364 O O . SER A 1 292 ? -10.742 -19.339 0.046 1.00 75.81 292 SER A O 1
ATOM 2366 N N . ARG A 1 293 ? -10.453 -17.108 -0.061 1.00 66.31 293 ARG A N 1
ATOM 2367 C CA . ARG A 1 293 ? -9.072 -17.172 -0.541 1.00 66.31 293 ARG A CA 1
ATOM 2368 C C . ARG A 1 293 ? -8.202 -17.463 0.668 1.00 66.31 293 ARG A C 1
ATOM 2370 O O . ARG A 1 293 ? -8.447 -16.874 1.714 1.00 66.31 293 ARG A O 1
ATOM 2377 N N . SER A 1 294 ? -7.288 -18.421 0.523 1.00 54.53 294 SER A N 1
ATOM 2378 C CA . SER A 1 294 ? -6.422 -18.930 1.583 1.00 54.53 294 SER A CA 1
ATOM 2379 C C . SER A 1 294 ? -5.902 -17.781 2.436 1.00 54.53 294 SER A C 1
ATOM 2381 O O . SER A 1 294 ? -4.993 -17.065 2.036 1.00 54.53 294 SER A O 1
ATOM 2383 N N . TYR A 1 295 ? -6.527 -17.577 3.592 1.00 59.28 295 TYR A N 1
ATOM 2384 C CA . TYR A 1 295 ? -6.044 -16.631 4.573 1.00 59.28 295 TYR A CA 1
ATOM 2385 C C . TYR A 1 295 ? -4.809 -17.290 5.173 1.00 59.28 295 TYR A C 1
ATOM 2387 O O . TYR A 1 295 ? -4.921 -18.140 6.061 1.00 59.28 295 TYR A O 1
ATOM 2395 N N . TYR A 1 296 ? -3.646 -17.028 4.579 1.00 57.56 296 TYR A N 1
ATOM 2396 C CA . TYR A 1 296 ? -2.397 -17.501 5.146 1.00 57.56 296 TYR A CA 1
ATOM 2397 C C . TYR A 1 296 ? -2.250 -16.851 6.523 1.00 57.56 296 TYR A C 1
ATOM 2399 O O . TYR A 1 296 ? -2.706 -15.727 6.745 1.00 57.56 296 TYR A O 1
ATOM 2407 N N . LEU A 1 297 ? -1.683 -17.594 7.476 1.00 58.41 297 LEU A N 1
ATOM 2408 C CA . LEU A 1 297 ? -1.282 -17.008 8.753 1.00 58.41 297 LEU A CA 1
ATOM 2409 C C . LEU A 1 297 ? -0.475 -15.731 8.461 1.00 58.41 297 LEU A C 1
ATOM 2411 O O . LEU A 1 297 ? 0.298 -15.757 7.497 1.00 58.41 297 LEU A O 1
ATOM 2415 N N . PRO A 1 298 ? -0.663 -14.645 9.240 1.00 59.62 298 PRO A N 1
ATOM 2416 C CA . PRO A 1 298 ? 0.086 -13.409 9.049 1.00 59.62 298 PRO A CA 1
ATOM 2417 C C . PRO A 1 298 ? 1.560 -13.738 8.870 1.00 59.62 298 PRO A C 1
ATOM 2419 O O . PRO A 1 298 ? 2.120 -14.557 9.611 1.00 59.62 298 PRO A O 1
ATOM 2422 N N . CYS A 1 299 ? 2.176 -13.142 7.854 1.00 63.34 299 CYS A N 1
ATOM 2423 C CA . CYS A 1 299 ? 3.593 -13.339 7.638 1.00 63.34 299 CYS A CA 1
ATOM 2424 C C . CYS A 1 299 ? 4.294 -12.717 8.841 1.00 63.34 299 CYS A C 1
ATOM 2426 O O . CYS A 1 299 ? 4.273 -11.507 9.008 1.00 63.34 299 CYS A O 1
ATOM 2428 N N . PHE A 1 300 ? 4.873 -13.509 9.736 1.00 64.50 300 PHE A N 1
ATOM 2429 C CA . PHE A 1 300 ? 5.657 -12.923 10.817 1.00 64.50 300 PHE A CA 1
ATOM 2430 C C . PHE A 1 300 ? 6.937 -12.319 10.226 1.00 64.50 300 PHE A C 1
ATOM 2432 O O . PHE A 1 300 ? 7.464 -12.857 9.241 1.00 64.50 300 PHE A O 1
ATOM 2439 N N . PRO A 1 301 ? 7.456 -11.211 10.789 1.00 59.53 301 PRO A N 1
ATOM 2440 C CA . PRO A 1 301 ? 8.784 -10.745 10.418 1.00 59.53 301 PRO A CA 1
ATOM 2441 C C . PRO A 1 301 ? 9.756 -11.921 10.562 1.00 59.53 301 PRO A C 1
ATOM 2443 O O . PRO A 1 301 ? 9.772 -12.593 11.596 1.00 59.53 301 PRO A O 1
ATOM 2446 N N . ARG A 1 302 ? 10.532 -12.220 9.510 1.00 52.81 302 ARG A N 1
ATOM 2447 C CA . ARG A 1 302 ? 11.578 -13.245 9.615 1.00 52.81 302 ARG A CA 1
ATOM 2448 C C . ARG A 1 302 ? 12.524 -12.823 10.748 1.00 52.81 302 ARG A C 1
ATOM 2450 O O . ARG A 1 302 ? 13.006 -11.691 10.690 1.00 52.81 302 ARG A O 1
ATOM 2457 N N . PRO A 1 303 ? 12.829 -13.702 11.721 1.00 42.88 303 PRO A N 1
ATOM 2458 C CA . PRO A 1 303 ? 13.782 -13.398 12.791 1.00 42.88 303 PRO A CA 1
ATOM 2459 C C . PRO A 1 303 ? 15.158 -12.940 12.275 1.00 42.88 303 PRO A C 1
ATOM 2461 O O . PRO A 1 303 ? 15.865 -12.221 12.972 1.00 42.88 303 PRO A O 1
ATOM 2464 N N . ASP A 1 304 ? 15.517 -13.324 11.045 1.00 40.97 304 ASP A N 1
ATOM 2465 C CA . ASP A 1 304 ? 16.864 -13.158 10.484 1.00 40.97 304 ASP A CA 1
ATOM 2466 C C . ASP A 1 304 ? 17.154 -11.779 9.870 1.00 40.97 304 ASP A C 1
ATOM 2468 O O . ASP A 1 304 ? 18.299 -11.474 9.535 1.00 40.97 304 ASP A O 1
ATOM 2472 N N . LEU A 1 305 ? 16.152 -10.912 9.717 1.00 44.28 305 LEU A N 1
ATOM 2473 C CA . LEU A 1 305 ? 16.377 -9.554 9.230 1.00 44.28 305 LEU A CA 1
ATOM 2474 C C . LEU A 1 305 ? 16.439 -8.613 10.422 1.00 44.28 305 LEU A C 1
ATOM 2476 O O . LEU A 1 305 ? 15.390 -8.242 10.924 1.00 44.28 305 LEU A O 1
ATOM 2480 N N . LEU A 1 306 ? 17.655 -8.247 10.841 1.00 47.56 306 LEU A N 1
ATOM 2481 C CA . LEU A 1 306 ? 18.100 -6.861 11.101 1.00 47.56 306 LEU A CA 1
ATOM 2482 C C . LEU A 1 306 ? 19.624 -6.760 11.354 1.00 47.56 306 LEU A C 1
ATOM 2484 O O . LEU A 1 306 ? 20.092 -5.818 11.988 1.00 47.56 306 LEU A O 1
ATOM 2488 N N . VAL A 1 307 ? 20.432 -7.682 10.827 1.00 43.41 307 VAL A N 1
ATOM 2489 C CA . VAL A 1 307 ? 21.872 -7.440 10.667 1.00 43.41 307 VAL A CA 1
ATOM 2490 C C . VAL A 1 307 ? 22.218 -7.744 9.219 1.00 43.41 307 VAL A C 1
ATOM 2492 O O . VAL A 1 307 ? 22.478 -8.888 8.855 1.00 43.41 307 VAL A O 1
ATOM 2495 N N . GLU A 1 308 ? 22.197 -6.721 8.364 1.00 43.78 308 GLU A N 1
ATOM 2496 C CA . GLU A 1 308 ? 22.906 -6.839 7.094 1.00 43.78 308 GLU A CA 1
ATOM 2497 C C . GLU A 1 308 ? 24.399 -6.901 7.429 1.00 43.78 308 GLU A C 1
ATOM 2499 O O . GLU A 1 308 ? 25.017 -5.888 7.759 1.00 43.78 308 GLU A O 1
ATOM 2504 N N . ASN A 1 309 ? 24.976 -8.104 7.385 1.00 39.69 309 ASN A N 1
ATOM 2505 C CA . ASN A 1 309 ? 26.420 -8.309 7.443 1.00 39.69 309 ASN A CA 1
ATOM 2506 C C . ASN A 1 309 ? 27.044 -7.814 6.131 1.00 39.69 309 ASN A C 1
ATOM 2508 O O . ASN A 1 309 ? 27.503 -8.596 5.301 1.00 39.69 309 ASN A O 1
ATOM 2512 N N . PHE A 1 310 ? 27.053 -6.498 5.923 1.00 41.97 310 PHE A N 1
ATOM 2513 C CA . PHE A 1 310 ? 28.020 -5.898 5.020 1.00 41.97 310 PHE A CA 1
ATOM 2514 C C . PHE A 1 310 ? 29.405 -6.040 5.661 1.00 41.97 310 PHE A C 1
ATOM 2516 O O . PHE A 1 310 ? 29.529 -5.739 6.850 1.00 41.97 310 PHE A O 1
ATOM 2523 N N . PRO A 1 311 ? 30.462 -6.421 4.918 1.00 44.06 311 PRO A N 1
ATOM 2524 C CA . PRO A 1 311 ? 31.808 -6.626 5.469 1.00 44.06 311 PRO A CA 1
ATOM 2525 C C . PRO A 1 311 ? 32.478 -5.391 6.109 1.00 44.06 311 PRO A C 1
ATOM 2527 O O . PRO A 1 311 ? 33.663 -5.448 6.415 1.00 44.06 311 PRO A O 1
ATOM 2530 N N . ALA A 1 312 ? 31.767 -4.276 6.306 1.00 44.25 312 ALA A N 1
ATOM 2531 C CA . ALA A 1 312 ? 32.325 -3.051 6.874 1.00 44.25 312 ALA A CA 1
ATOM 2532 C C . ALA A 1 312 ? 31.388 -2.273 7.821 1.00 44.25 312 ALA A C 1
ATOM 2534 O O . ALA A 1 312 ? 31.893 -1.561 8.682 1.00 44.25 312 ALA A O 1
ATOM 2535 N N . ILE A 1 313 ? 30.053 -2.372 7.711 1.00 41.81 313 ILE A N 1
ATOM 2536 C CA . ILE A 1 313 ? 29.116 -1.637 8.584 1.00 41.81 313 ILE A CA 1
ATOM 2537 C C . ILE A 1 313 ? 27.835 -2.463 8.744 1.00 41.81 313 ILE A C 1
ATOM 2539 O O . ILE A 1 313 ? 27.003 -2.500 7.840 1.00 41.81 313 ILE A O 1
ATOM 2543 N N . GLY A 1 314 ? 27.659 -3.118 9.893 1.00 42.28 314 GLY A N 1
ATOM 2544 C CA . GLY A 1 314 ? 26.391 -3.756 10.245 1.00 42.28 314 GLY A CA 1
ATOM 2545 C C . GLY A 1 314 ? 25.318 -2.689 10.448 1.00 42.28 314 GLY A C 1
ATOM 2546 O O . GLY A 1 314 ? 25.285 -2.028 11.485 1.00 42.28 314 GLY A O 1
ATOM 2547 N N . ARG A 1 315 ? 24.461 -2.470 9.448 1.00 48.31 315 ARG A N 1
ATOM 2548 C CA . ARG A 1 315 ? 23.352 -1.516 9.551 1.00 48.31 315 ARG A CA 1
ATOM 2549 C C . ARG A 1 315 ? 22.134 -2.253 10.103 1.00 48.31 315 ARG A C 1
ATOM 2551 O O . ARG A 1 315 ? 21.592 -3.127 9.431 1.00 48.31 315 ARG A O 1
ATOM 2558 N N . LEU A 1 316 ? 21.680 -1.887 11.307 1.00 54.88 316 LEU A N 1
ATOM 2559 C CA . LEU A 1 316 ? 20.323 -2.231 11.738 1.00 54.88 316 LEU A CA 1
ATOM 2560 C C . LEU A 1 316 ? 19.351 -1.525 10.787 1.00 54.88 316 LEU A C 1
ATOM 2562 O O . LEU A 1 316 ? 19.215 -0.299 10.813 1.00 54.88 316 LEU A O 1
ATOM 2566 N N . VAL A 1 317 ? 18.703 -2.287 9.913 1.00 62.66 317 VAL A N 1
ATOM 2567 C CA . VAL A 1 317 ? 17.679 -1.752 9.016 1.00 62.66 317 VAL A CA 1
ATOM 2568 C C . VAL A 1 317 ? 16.409 -1.529 9.841 1.00 62.66 317 VAL A C 1
ATOM 2570 O O . VAL A 1 317 ? 15.920 -2.428 10.498 1.00 62.66 317 VAL A O 1
ATOM 2573 N N . ASN A 1 318 ? 15.847 -0.327 9.883 1.00 78.88 318 ASN A N 1
ATOM 2574 C CA . ASN A 1 318 ? 14.579 -0.136 10.592 1.00 78.88 318 ASN A CA 1
ATOM 2575 C C . ASN A 1 318 ? 13.433 -0.664 9.714 1.00 78.88 318 ASN A C 1
ATOM 2577 O O . ASN A 1 318 ? 13.243 -0.162 8.607 1.00 78.88 318 ASN A O 1
ATOM 2581 N N . ILE A 1 319 ? 12.643 -1.626 10.209 1.00 78.94 319 ILE A N 1
ATOM 2582 C CA . ILE A 1 319 ? 11.517 -2.222 9.466 1.00 78.94 319 ILE A CA 1
ATOM 2583 C C . ILE A 1 319 ? 10.525 -1.170 8.939 1.00 78.94 319 ILE A C 1
ATOM 2585 O O . ILE A 1 319 ? 9.992 -1.314 7.841 1.00 78.94 319 ILE A O 1
ATOM 2589 N N . ASN A 1 320 ? 10.322 -0.063 9.666 1.00 81.50 320 ASN A N 1
ATOM 2590 C CA . ASN A 1 320 ? 9.475 1.038 9.201 1.00 81.50 320 ASN A CA 1
ATOM 2591 C C . ASN A 1 320 ? 10.065 1.738 7.983 1.00 81.50 320 ASN A C 1
ATOM 2593 O O . ASN A 1 320 ? 9.317 2.158 7.103 1.00 81.50 320 ASN A O 1
ATOM 2597 N N . THR A 1 321 ? 11.389 1.882 7.934 1.00 82.25 321 THR A N 1
ATOM 2598 C CA . THR A 1 321 ? 12.070 2.448 6.772 1.00 82.25 321 THR A CA 1
ATOM 2599 C C . THR A 1 321 ? 11.859 1.533 5.572 1.00 82.25 321 THR A C 1
ATOM 2601 O O . THR A 1 321 ? 11.397 2.007 4.543 1.00 82.25 321 THR A O 1
ATOM 2604 N N . THR A 1 322 ? 12.034 0.219 5.728 1.00 85.06 322 THR A N 1
ATOM 2605 C CA . THR A 1 322 ? 11.848 -0.749 4.633 1.00 85.06 322 THR A CA 1
ATOM 2606 C C . THR A 1 322 ? 10.404 -0.833 4.131 1.00 85.06 322 THR A C 1
ATOM 2608 O O . THR A 1 322 ? 10.168 -0.921 2.924 1.00 85.06 322 THR A O 1
ATOM 2611 N N . ILE A 1 323 ? 9.412 -0.774 5.029 1.00 87.19 323 ILE A N 1
ATOM 2612 C CA . ILE A 1 323 ? 7.992 -0.735 4.639 1.00 87.19 323 ILE A CA 1
ATOM 2613 C C . ILE A 1 323 ? 7.694 0.537 3.840 1.00 87.19 323 ILE A C 1
ATOM 2615 O O . ILE A 1 323 ? 6.966 0.478 2.851 1.00 87.19 323 ILE A O 1
ATOM 2619 N N . LYS A 1 324 ? 8.252 1.680 4.255 1.00 84.69 324 LYS A N 1
ATOM 2620 C CA . LYS A 1 324 ? 8.051 2.961 3.570 1.00 84.69 324 LYS A CA 1
ATOM 2621 C C . LYS A 1 324 ? 8.824 3.057 2.265 1.00 84.69 324 LYS A C 1
ATOM 2623 O O . LYS A 1 324 ? 8.371 3.782 1.392 1.00 84.69 324 LYS A O 1
ATOM 2628 N N . GLU A 1 325 ? 9.966 2.393 2.130 1.00 84.88 325 GLU A N 1
ATOM 2629 C CA . GLU A 1 325 ? 10.779 2.402 0.914 1.00 84.88 325 GLU A CA 1
ATOM 2630 C C . GLU A 1 325 ? 10.005 1.886 -0.300 1.00 84.88 325 GLU A C 1
ATOM 2632 O O . GLU A 1 325 ? 9.098 1.053 -0.199 1.00 84.88 325 GLU A O 1
ATOM 2637 N N . SER A 1 326 ? 10.389 2.383 -1.476 1.00 82.88 326 SER A N 1
ATOM 2638 C CA . SER A 1 326 ? 9.830 1.910 -2.733 1.00 82.88 326 SER A CA 1
ATOM 2639 C C . SER A 1 326 ? 10.080 0.404 -2.910 1.00 82.88 326 SER A C 1
ATOM 2641 O O . SER A 1 326 ? 11.178 -0.073 -2.625 1.00 82.88 326 SER A O 1
ATOM 2643 N N . PRO A 1 327 ? 9.094 -0.348 -3.418 1.00 88.12 327 PRO A N 1
ATOM 2644 C CA . PRO A 1 327 ? 9.264 -1.748 -3.798 1.00 88.12 327 PRO A CA 1
ATOM 2645 C C . PRO A 1 327 ? 10.349 -1.938 -4.856 1.00 88.12 327 PRO A C 1
ATOM 2647 O O . PRO A 1 327 ? 10.599 -1.035 -5.660 1.00 88.12 327 PRO A O 1
ATOM 2650 N N . GLY A 1 328 ? 10.935 -3.136 -4.906 1.00 85.38 328 GLY A N 1
ATOM 2651 C CA . GLY A 1 328 ? 12.035 -3.450 -5.821 1.00 85.38 328 GLY A CA 1
ATOM 2652 C C . GLY A 1 328 ? 11.646 -3.256 -7.286 1.00 85.38 328 GLY A C 1
ATOM 2653 O O . GLY A 1 328 ? 12.398 -2.662 -8.063 1.00 85.38 328 GLY A O 1
ATOM 2654 N N . GLY A 1 329 ? 10.420 -3.655 -7.648 1.00 86.44 329 GLY A N 1
ATOM 2655 C CA . GLY A 1 329 ? 9.886 -3.438 -8.993 1.00 86.44 329 GLY A CA 1
ATOM 2656 C C . GLY A 1 329 ? 9.804 -1.957 -9.372 1.00 86.44 329 GLY A C 1
ATOM 2657 O O . GLY A 1 329 ? 10.213 -1.574 -10.470 1.00 86.44 329 GLY A O 1
ATOM 2658 N N . TRP A 1 330 ? 9.365 -1.097 -8.449 1.00 84.69 330 TRP A N 1
ATOM 2659 C CA . TRP A 1 330 ? 9.336 0.345 -8.691 1.00 84.69 330 TRP A CA 1
ATOM 2660 C C . TRP A 1 330 ? 10.738 0.953 -8.756 1.00 84.69 330 TRP A C 1
ATOM 2662 O O . TRP A 1 330 ? 11.015 1.738 -9.661 1.00 84.69 330 TRP A O 1
ATOM 2672 N N . GLN A 1 331 ? 11.618 0.622 -7.804 1.00 81.38 331 GLN A N 1
ATOM 2673 C CA . GLN A 1 331 ? 12.976 1.173 -7.746 1.00 81.38 331 GLN A CA 1
ATOM 2674 C C . GLN A 1 331 ? 13.721 0.944 -9.053 1.00 81.38 331 GLN A C 1
ATOM 2676 O O . GLN A 1 331 ? 14.311 1.865 -9.615 1.00 81.38 331 GLN A O 1
ATOM 2681 N N . PHE A 1 332 ? 13.652 -0.278 -9.567 1.00 79.56 332 PHE A N 1
ATOM 2682 C CA . PHE A 1 332 ? 14.339 -0.605 -10.798 1.00 79.56 332 PHE A CA 1
ATOM 2683 C C . PHE A 1 332 ? 13.715 0.066 -12.004 1.00 79.56 332 PHE A C 1
ATOM 2685 O O . PHE A 1 332 ? 14.442 0.650 -12.798 1.00 79.56 332 PHE A O 1
ATOM 2692 N N . TYR A 1 333 ? 12.387 0.076 -12.118 1.00 81.31 333 TYR A N 1
ATOM 2693 C CA . TYR A 1 333 ? 11.737 0.841 -13.174 1.00 81.31 333 TYR A CA 1
ATOM 2694 C C . TYR A 1 333 ? 12.109 2.324 -13.141 1.00 81.31 333 TYR A C 1
ATOM 2696 O O . TYR A 1 333 ? 12.418 2.905 -14.182 1.00 81.31 333 TYR A O 1
ATOM 2704 N N . PHE A 1 334 ? 12.126 2.930 -11.954 1.00 78.12 334 PHE A N 1
ATOM 2705 C CA . PHE A 1 334 ? 12.555 4.309 -11.797 1.00 78.12 334 PHE A CA 1
ATOM 2706 C C . PHE A 1 334 ? 13.992 4.482 -12.288 1.00 78.12 334 PHE A C 1
ATOM 2708 O O . PHE A 1 334 ? 14.244 5.386 -13.074 1.00 78.12 334 PHE A O 1
ATOM 2715 N N . ASN A 1 335 ? 14.903 3.575 -11.930 1.00 75.19 335 ASN A N 1
ATOM 2716 C CA . ASN A 1 335 ? 16.276 3.592 -12.433 1.00 75.19 335 ASN A CA 1
ATOM 2717 C C . ASN A 1 335 ? 16.342 3.423 -13.960 1.00 75.19 335 ASN A C 1
ATOM 2719 O O . ASN A 1 335 ? 17.124 4.114 -14.606 1.00 75.19 335 ASN A O 1
ATOM 2723 N N . MET A 1 336 ? 15.501 2.572 -14.560 1.00 75.44 336 MET A N 1
ATOM 2724 C CA . MET A 1 336 ? 15.419 2.412 -16.018 1.00 75.44 336 MET A CA 1
ATOM 2725 C C . MET A 1 336 ? 14.970 3.706 -16.707 1.00 75.44 336 MET A C 1
ATOM 2727 O O . MET A 1 336 ? 15.576 4.131 -17.688 1.00 75.44 336 MET A O 1
ATOM 2731 N N . VAL A 1 337 ? 13.929 4.364 -16.192 1.00 71.50 337 VAL A N 1
ATOM 2732 C CA . VAL A 1 337 ? 13.356 5.572 -16.807 1.00 71.50 337 VAL A CA 1
ATOM 2733 C C . VAL A 1 337 ? 14.176 6.830 -16.510 1.00 71.50 337 VAL A C 1
ATOM 2735 O O . VAL A 1 337 ? 14.260 7.715 -17.364 1.00 71.50 337 VAL A O 1
ATOM 2738 N N . ALA A 1 338 ? 14.783 6.914 -15.325 1.00 67.19 338 ALA A N 1
ATOM 2739 C CA . ALA A 1 338 ? 15.612 8.032 -14.886 1.00 67.19 338 ALA A CA 1
ATOM 2740 C C . ALA A 1 338 ? 17.073 7.929 -15.355 1.00 67.19 338 ALA A C 1
ATOM 2742 O O . ALA A 1 338 ? 17.835 8.872 -15.129 1.00 67.19 338 ALA A O 1
ATOM 2743 N N . ASN A 1 339 ? 17.472 6.824 -16.005 1.00 66.12 339 ASN A N 1
ATOM 2744 C CA . ASN A 1 339 ? 18.834 6.652 -16.500 1.00 66.12 339 ASN A CA 1
ATOM 2745 C C . ASN A 1 339 ? 19.221 7.813 -17.437 1.00 66.12 339 ASN A C 1
ATOM 2747 O O . ASN A 1 339 ? 18.687 7.972 -18.540 1.00 66.12 339 ASN A O 1
ATOM 2751 N N . ARG A 1 340 ? 20.169 8.633 -16.965 1.00 53.72 340 ARG A N 1
ATOM 2752 C CA . ARG A 1 340 ? 20.638 9.855 -17.633 1.00 53.72 340 ARG A CA 1
ATOM 2753 C C . ARG A 1 340 ? 21.437 9.575 -18.901 1.00 53.72 340 ARG A C 1
ATOM 2755 O O . ARG A 1 340 ? 21.481 10.439 -19.769 1.00 53.72 340 ARG A O 1
ATOM 2762 N N . GLN A 1 341 ? 22.021 8.386 -19.034 1.00 58.69 341 GLN A N 1
ATOM 2763 C CA . GLN A 1 341 ? 22.866 8.021 -20.174 1.00 58.69 341 GLN A CA 1
ATOM 2764 C C . GLN A 1 341 ? 22.063 7.690 -21.450 1.00 58.69 341 GLN A C 1
ATOM 2766 O O . GLN A 1 341 ? 22.637 7.237 -22.432 1.00 58.69 341 GLN A O 1
ATOM 2771 N N . ASN A 1 342 ? 20.740 7.924 -21.473 1.00 55.88 342 ASN A N 1
ATOM 2772 C CA . ASN A 1 342 ? 19.847 7.655 -22.615 1.00 55.88 342 ASN A CA 1
ATOM 2773 C C . ASN A 1 342 ? 19.792 6.195 -23.092 1.00 55.88 342 ASN A C 1
ATOM 2775 O O . ASN A 1 342 ? 19.145 5.917 -24.097 1.00 55.88 342 ASN A O 1
ATOM 2779 N N . SER A 1 343 ? 20.405 5.265 -22.369 1.00 65.25 343 SER A N 1
ATOM 2780 C CA . SER A 1 343 ? 20.569 3.884 -22.808 1.00 65.25 343 SER A CA 1
ATOM 2781 C C . SER A 1 343 ? 19.379 2.981 -22.476 1.00 65.25 343 SER A C 1
ATOM 2783 O O . SER A 1 343 ? 19.280 1.891 -23.008 1.00 65.25 343 SER A O 1
ATOM 2785 N N . SER A 1 344 ? 18.403 3.370 -21.649 1.00 72.56 344 SER A N 1
ATOM 2786 C CA . SER A 1 344 ? 17.269 2.454 -21.447 1.00 72.56 344 SER A CA 1
ATOM 2787 C C . SER A 1 344 ? 16.341 2.436 -22.672 1.00 72.56 344 SER A C 1
ATOM 2789 O O . SER A 1 344 ? 15.774 3.480 -23.013 1.00 72.56 344 SER A O 1
ATOM 2791 N N . PRO A 1 345 ? 16.049 1.266 -23.279 1.00 68.69 345 PRO A N 1
ATOM 2792 C CA . PRO A 1 345 ? 15.037 1.162 -24.327 1.00 68.69 345 PRO A CA 1
ATOM 2793 C C . PRO A 1 345 ? 13.630 1.448 -23.789 1.00 68.69 345 PRO A C 1
ATOM 2795 O O . PRO A 1 345 ? 12.715 1.668 -24.574 1.00 68.69 345 PRO A O 1
ATOM 2798 N N . LEU A 1 346 ? 13.450 1.474 -22.462 1.00 70.88 346 LEU A N 1
ATOM 2799 C CA . LEU A 1 346 ? 12.192 1.753 -21.770 1.00 70.88 346 LEU A CA 1
ATOM 2800 C C . LEU A 1 346 ? 12.085 3.211 -21.284 1.00 70.88 346 LEU A C 1
ATOM 2802 O O . LEU A 1 346 ? 11.143 3.548 -20.561 1.00 70.88 346 LEU A O 1
ATOM 2806 N N . LYS A 1 347 ? 13.017 4.091 -21.684 1.00 70.94 347 LYS A N 1
ATOM 2807 C CA . LYS A 1 347 ? 13.021 5.504 -21.286 1.00 70.94 347 LYS A CA 1
ATOM 2808 C C . LYS A 1 347 ? 11.668 6.160 -21.574 1.00 70.94 347 LYS A C 1
ATOM 2810 O O . LYS A 1 347 ? 11.081 5.954 -22.626 1.00 70.94 347 LYS A O 1
ATOM 2815 N N . MET A 1 348 ? 11.191 6.981 -20.641 1.00 67.75 348 MET A N 1
ATOM 2816 C CA . MET A 1 348 ? 9.919 7.715 -20.718 1.00 67.75 348 MET A CA 1
ATOM 2817 C C . MET A 1 348 ? 8.651 6.856 -20.874 1.00 67.75 348 MET A C 1
ATOM 2819 O O . MET A 1 348 ? 7.582 7.439 -21.069 1.00 67.75 348 MET A O 1
ATOM 2823 N N . GLY A 1 349 ? 8.734 5.524 -20.763 1.00 67.88 349 GLY A N 1
ATOM 2824 C CA . GLY A 1 349 ? 7.554 4.666 -20.659 1.00 67.88 349 GLY A CA 1
ATOM 2825 C C . GLY A 1 349 ? 6.715 5.000 -19.421 1.00 67.88 349 GLY A C 1
ATOM 2826 O O . GLY A 1 349 ? 7.164 5.722 -18.532 1.00 67.88 349 GLY A O 1
ATOM 2827 N N . LEU A 1 350 ? 5.477 4.509 -19.380 1.00 78.44 350 LEU A N 1
ATOM 2828 C CA . LEU A 1 350 ? 4.644 4.504 -18.174 1.00 78.44 350 LEU A CA 1
ATOM 2829 C C . LEU A 1 350 ? 4.789 3.154 -17.465 1.00 78.44 350 LEU A C 1
ATOM 2831 O O . LEU A 1 350 ? 4.961 2.141 -18.132 1.00 78.44 350 LEU A O 1
ATOM 2835 N N . PHE A 1 351 ? 4.645 3.118 -16.136 1.00 82.31 351 PHE A N 1
ATOM 2836 C CA . PHE A 1 351 ? 4.745 1.873 -15.353 1.00 82.31 351 PHE A CA 1
ATOM 2837 C C . PHE A 1 351 ? 3.571 0.908 -15.592 1.00 82.31 351 PHE A C 1
ATOM 2839 O O . PHE A 1 351 ? 3.657 -0.292 -15.344 1.00 82.31 351 PHE A O 1
ATOM 2846 N N . LYS A 1 352 ? 2.468 1.446 -16.113 1.00 83.56 352 LYS A N 1
ATOM 2847 C CA . LYS A 1 352 ? 1.171 0.784 -16.259 1.00 83.56 352 LYS A CA 1
ATOM 2848 C C . LYS A 1 352 ? 1.200 -0.632 -16.870 1.00 83.56 352 LYS A C 1
ATOM 2850 O O . LYS A 1 352 ? 0.442 -1.470 -16.384 1.00 83.56 352 LYS A O 1
ATOM 2855 N N . PRO A 1 353 ? 2.020 -0.958 -17.890 1.00 86.19 353 PRO A N 1
ATOM 2856 C CA . PRO A 1 353 ? 2.037 -2.307 -18.461 1.00 86.19 353 PRO A CA 1
ATOM 2857 C C . PRO A 1 353 ? 2.459 -3.399 -17.470 1.00 86.19 353 PRO A C 1
ATOM 2859 O O . PRO A 1 353 ? 2.068 -4.555 -17.622 1.00 86.19 353 PRO A O 1
ATOM 2862 N N . TRP A 1 354 ? 3.232 -3.046 -16.441 1.00 88.75 354 TRP A N 1
ATOM 2863 C CA . TRP A 1 354 ? 3.705 -3.983 -15.420 1.00 88.75 354 TRP A CA 1
ATOM 2864 C C . TRP A 1 354 ? 2.757 -4.090 -14.219 1.00 88.75 354 TRP A C 1
ATOM 2866 O O . TRP A 1 354 ? 2.782 -5.100 -13.513 1.00 88.75 354 TRP A O 1
ATOM 2876 N N . SER A 1 355 ? 1.844 -3.128 -14.049 1.00 87.38 355 SER A N 1
ATOM 2877 C CA . SER A 1 355 ? 0.825 -3.122 -12.989 1.00 87.38 355 SER A CA 1
ATOM 2878 C C . SER A 1 355 ? -0.070 -4.357 -13.000 1.00 87.38 355 SER A C 1
ATOM 2880 O O . SER A 1 355 ? -0.472 -4.855 -11.950 1.00 87.38 355 SER A O 1
ATOM 2882 N N . LYS A 1 356 ? -0.316 -4.938 -14.183 1.00 89.19 356 LYS A N 1
ATOM 2883 C CA . LYS A 1 356 ? -1.101 -6.177 -14.320 1.00 89.19 356 LYS A CA 1
ATOM 2884 C C . LYS A 1 356 ? -0.490 -7.367 -13.570 1.00 89.19 356 LYS A C 1
ATOM 2886 O O . LYS A 1 356 ? -1.208 -8.329 -13.295 1.00 89.19 356 LYS A O 1
ATOM 2891 N N . PHE A 1 357 ? 0.797 -7.299 -13.226 1.00 91.12 357 PHE A N 1
ATOM 2892 C CA . PHE A 1 357 ? 1.532 -8.310 -12.468 1.00 91.12 357 PHE A CA 1
ATOM 2893 C C . PHE A 1 357 ? 1.798 -7.914 -11.007 1.00 91.12 357 PHE A C 1
ATOM 2895 O O . PHE A 1 357 ? 2.422 -8.694 -10.291 1.00 91.12 357 PHE A O 1
ATOM 2902 N N . GLY A 1 358 ? 1.336 -6.743 -10.555 1.00 91.44 358 GLY A N 1
ATOM 2903 C CA . GLY A 1 358 ? 1.505 -6.277 -9.176 1.00 91.44 358 GLY A CA 1
ATOM 2904 C C . GLY A 1 358 ? 2.947 -5.926 -8.808 1.00 91.44 358 GLY A C 1
ATOM 2905 O O . GLY A 1 358 ? 3.327 -6.046 -7.645 1.00 91.44 358 GLY A O 1
ATOM 2906 N N . PHE A 1 359 ? 3.772 -5.518 -9.781 1.00 92.69 359 PHE A N 1
ATOM 2907 C CA . PHE A 1 359 ? 5.186 -5.168 -9.560 1.00 92.69 359 PHE A CA 1
ATOM 2908 C C . PHE A 1 359 ? 5.376 -3.990 -8.589 1.00 92.69 359 PHE A C 1
ATOM 2910 O O . PHE A 1 359 ? 6.479 -3.748 -8.103 1.00 92.69 359 PHE A O 1
ATOM 2917 N N . GLU A 1 360 ? 4.301 -3.274 -8.272 1.00 90.44 360 GLU A N 1
ATOM 2918 C CA . GLU A 1 360 ? 4.231 -2.258 -7.233 1.00 90.44 360 GLU A CA 1
ATOM 2919 C C . GLU A 1 360 ? 4.229 -2.825 -5.809 1.00 90.44 360 GLU A C 1
ATOM 2921 O O . GLU A 1 360 ? 4.374 -2.063 -4.860 1.00 90.44 360 GLU A O 1
ATOM 2926 N N . PHE A 1 361 ? 4.046 -4.127 -5.608 1.00 91.06 361 PHE A N 1
ATOM 2927 C CA . PHE A 1 361 ? 4.080 -4.723 -4.268 1.00 91.06 361 PHE A CA 1
ATOM 2928 C C . PHE A 1 361 ? 5.387 -5.454 -3.994 1.00 91.06 361 PHE A C 1
ATOM 2930 O O . PHE A 1 361 ? 5.892 -5.388 -2.873 1.00 91.06 361 PHE A O 1
ATOM 2937 N N . TRP A 1 362 ? 5.939 -6.096 -5.023 1.00 92.50 362 TRP A N 1
ATOM 2938 C CA . TRP A 1 362 ? 6.995 -7.089 -4.880 1.00 92.50 362 TRP A CA 1
ATOM 2939 C C . TRP A 1 362 ? 8.302 -6.530 -4.333 1.00 92.50 362 TRP A C 1
ATOM 2941 O O . TRP A 1 362 ? 8.799 -5.475 -4.753 1.00 92.50 362 TRP A O 1
ATOM 2951 N N . ASP A 1 363 ? 8.846 -7.260 -3.364 1.00 89.75 363 ASP A N 1
ATOM 2952 C CA . ASP A 1 363 ? 10.139 -6.952 -2.784 1.00 89.75 363 ASP A CA 1
ATOM 2953 C C . ASP A 1 363 ? 11.297 -7.301 -3.729 1.00 89.75 363 ASP A C 1
ATOM 2955 O O . ASP A 1 363 ? 11.127 -7.824 -4.834 1.00 89.75 363 ASP A O 1
ATOM 2959 N N . ASP A 1 364 ? 12.498 -6.914 -3.312 1.00 87.25 364 ASP A N 1
ATOM 2960 C CA . ASP A 1 364 ? 13.702 -7.129 -4.101 1.00 87.25 364 ASP A CA 1
ATOM 2961 C C . ASP A 1 364 ? 13.966 -8.599 -4.387 1.00 87.25 364 ASP A C 1
ATOM 2963 O O . ASP A 1 364 ? 14.330 -8.929 -5.512 1.00 87.25 364 ASP A O 1
ATOM 2967 N N . ASP A 1 365 ? 13.800 -9.455 -3.383 1.00 87.00 365 ASP A N 1
ATOM 2968 C CA . ASP A 1 365 ? 14.187 -10.858 -3.465 1.00 87.00 365 ASP A CA 1
ATOM 2969 C C . ASP A 1 365 ? 13.241 -11.591 -4.416 1.00 87.00 365 ASP A C 1
ATOM 2971 O O . ASP A 1 365 ? 13.698 -12.263 -5.340 1.00 87.00 365 ASP A O 1
ATOM 2975 N N . ARG A 1 366 ? 11.930 -11.331 -4.319 1.00 89.81 366 ARG A N 1
ATOM 2976 C CA . ARG A 1 366 ? 10.953 -11.849 -5.279 1.00 89.81 366 ARG A CA 1
ATOM 2977 C C . ARG A 1 366 ? 11.255 -11.381 -6.694 1.00 89.81 366 ARG A C 1
ATOM 2979 O O . ARG A 1 366 ? 11.164 -12.156 -7.643 1.00 89.81 366 ARG A O 1
ATOM 2986 N N . MET A 1 367 ? 11.605 -10.113 -6.864 1.00 90.50 367 MET A N 1
ATOM 2987 C CA . MET A 1 367 ? 11.917 -9.579 -8.186 1.00 90.50 367 MET A CA 1
ATOM 2988 C C . MET A 1 367 ? 13.245 -10.127 -8.748 1.00 90.50 367 MET A C 1
ATOM 2990 O O . MET A 1 367 ? 13.377 -10.248 -9.969 1.00 90.50 367 MET A O 1
ATOM 2994 N N . VAL A 1 368 ? 14.198 -10.514 -7.890 1.00 88.00 368 VAL A N 1
ATOM 2995 C CA . VAL A 1 368 ? 15.404 -11.277 -8.267 1.00 88.00 368 VAL A CA 1
ATOM 2996 C C . VAL A 1 368 ? 15.034 -12.700 -8.692 1.00 88.00 368 VAL A C 1
ATOM 2998 O O . VAL A 1 368 ? 15.452 -13.133 -9.766 1.00 88.00 368 VAL A O 1
ATOM 3001 N N . ASP A 1 369 ? 14.190 -13.395 -7.928 1.00 87.00 369 ASP A N 1
ATOM 3002 C CA . ASP A 1 369 ? 13.725 -14.757 -8.236 1.00 87.00 369 ASP A CA 1
ATOM 3003 C C . ASP A 1 369 ? 12.904 -14.817 -9.533 1.00 87.00 369 ASP A C 1
ATOM 3005 O O . ASP A 1 369 ? 12.981 -15.776 -10.309 1.00 87.00 369 ASP A O 1
ATOM 3009 N N . LEU A 1 370 ? 12.152 -13.749 -9.815 1.00 87.56 370 LEU A N 1
ATOM 3010 C CA . LEU A 1 370 ? 11.445 -13.548 -11.078 1.00 87.56 370 LEU A CA 1
ATOM 3011 C C . LEU A 1 370 ? 12.377 -13.172 -12.244 1.00 87.56 370 LEU A C 1
ATOM 3013 O O . LEU A 1 370 ? 11.931 -13.110 -13.389 1.00 87.56 370 LEU A O 1
ATOM 3017 N N . GLY A 1 371 ? 13.665 -12.938 -11.982 1.00 87.50 371 GLY A N 1
ATOM 3018 C CA . GLY A 1 371 ? 14.670 -12.595 -12.984 1.00 87.50 371 GLY A CA 1
ATOM 3019 C C . GLY A 1 371 ? 14.583 -11.165 -13.511 1.00 87.50 371 GLY A C 1
ATOM 3020 O O . GLY A 1 371 ? 15.201 -10.869 -14.531 1.00 87.50 371 GLY A O 1
ATOM 3021 N N . PHE A 1 372 ? 13.830 -10.287 -12.845 1.00 87.44 372 PHE A N 1
ATOM 3022 C CA . PHE A 1 372 ? 13.669 -8.882 -13.226 1.00 87.44 372 PHE A CA 1
ATOM 3023 C C . PHE A 1 372 ? 14.685 -7.960 -12.561 1.00 87.44 372 PHE A C 1
ATOM 3025 O O . PHE A 1 372 ? 14.844 -6.830 -13.021 1.00 87.44 372 PHE A O 1
ATOM 3032 N N . LEU A 1 373 ? 15.366 -8.418 -11.507 1.00 87.00 373 LEU A N 1
ATOM 3033 C CA . LEU A 1 373 ? 16.422 -7.671 -10.831 1.00 87.00 373 LEU A CA 1
ATOM 3034 C C . LEU A 1 373 ? 17.707 -8.485 -10.714 1.00 87.00 373 LEU A C 1
ATOM 3036 O O . LEU A 1 373 ? 17.645 -9.697 -10.504 1.00 87.00 373 LEU A O 1
ATOM 3040 N N . PRO A 1 374 ? 18.872 -7.819 -10.750 1.00 82.94 374 PRO A N 1
ATOM 3041 C CA . PRO A 1 374 ? 20.102 -8.442 -10.307 1.00 82.94 374 PRO A CA 1
ATOM 3042 C C . PRO A 1 374 ? 20.088 -8.660 -8.785 1.00 82.94 374 PRO A C 1
ATOM 3044 O O . PRO A 1 374 ? 19.545 -7.819 -8.045 1.00 82.94 374 PRO A O 1
ATOM 3047 N N . PRO A 1 375 ? 20.730 -9.744 -8.303 1.00 82.44 375 PRO A N 1
ATOM 3048 C CA . PRO A 1 375 ? 21.039 -9.933 -6.891 1.00 82.44 375 PRO A CA 1
ATOM 3049 C C . PRO A 1 375 ? 21.641 -8.668 -6.271 1.00 82.44 375 PRO A C 1
ATOM 3051 O O . PRO A 1 375 ? 22.434 -7.978 -6.913 1.00 82.44 375 PRO A O 1
ATOM 3054 N N . ARG A 1 376 ? 21.292 -8.360 -5.015 1.00 75.81 376 ARG A N 1
ATOM 3055 C CA . ARG A 1 376 ? 21.659 -7.084 -4.366 1.00 75.81 376 ARG A CA 1
ATOM 3056 C C . ARG A 1 376 ? 23.157 -6.763 -4.420 1.00 75.81 376 ARG A C 1
ATOM 3058 O O . ARG A 1 376 ? 23.516 -5.619 -4.678 1.00 75.81 376 ARG A O 1
ATOM 3065 N N . HIS A 1 377 ? 24.023 -7.763 -4.256 1.00 73.62 377 HIS A N 1
ATOM 3066 C CA . HIS A 1 377 ? 25.480 -7.589 -4.302 1.00 73.62 377 HIS A CA 1
ATOM 3067 C C . HIS A 1 377 ? 26.016 -7.162 -5.682 1.00 73.62 377 HIS A C 1
ATOM 3069 O O . HIS A 1 377 ? 27.119 -6.636 -5.764 1.00 73.62 377 HIS A O 1
ATOM 3075 N N . LEU A 1 378 ? 25.237 -7.342 -6.755 1.00 69.44 378 LEU A N 1
ATOM 3076 C CA . LEU A 1 378 ? 25.590 -6.932 -8.119 1.00 69.44 378 LEU A CA 1
ATOM 3077 C C . LEU A 1 378 ? 24.989 -5.574 -8.517 1.00 69.44 378 LEU A C 1
ATOM 3079 O O . LEU A 1 378 ? 25.245 -5.093 -9.617 1.00 69.44 378 LEU A O 1
ATOM 3083 N N . ARG A 1 379 ? 24.182 -4.938 -7.652 1.00 68.69 379 ARG A N 1
ATOM 3084 C CA . ARG A 1 379 ? 23.512 -3.660 -7.967 1.00 68.69 379 ARG A CA 1
ATOM 3085 C C . ARG A 1 379 ? 24.436 -2.445 -7.905 1.00 68.69 379 ARG A C 1
ATOM 3087 O O . ARG A 1 379 ? 24.154 -1.444 -8.553 1.00 68.69 379 ARG A O 1
ATOM 3094 N N . TYR A 1 380 ? 25.524 -2.525 -7.144 1.00 56.28 380 TYR A N 1
ATOM 3095 C CA . TYR A 1 380 ? 26.447 -1.417 -6.908 1.00 56.28 380 TYR A CA 1
ATOM 3096 C C . TYR A 1 380 ? 27.814 -1.751 -7.516 1.00 56.28 380 TYR A C 1
ATOM 3098 O O . TYR A 1 380 ? 28.677 -2.280 -6.825 1.00 56.28 380 TYR A O 1
ATOM 3106 N N . GLY A 1 381 ? 28.012 -1.485 -8.814 1.00 45.00 381 GLY A N 1
ATOM 3107 C CA . GLY A 1 381 ? 29.360 -1.577 -9.400 1.00 45.00 381 GLY A CA 1
ATOM 3108 C C . GLY A 1 381 ? 29.497 -1.824 -10.903 1.00 45.00 381 GLY A C 1
ATOM 3109 O O . GLY A 1 381 ? 30.624 -1.858 -11.383 1.00 45.00 381 GLY A O 1
ATOM 3110 N N . SER A 1 382 ? 28.418 -2.000 -11.673 1.00 48.84 382 SER A N 1
ATOM 3111 C CA . SER A 1 382 ? 28.541 -2.319 -13.104 1.00 48.84 382 SER A CA 1
ATOM 3112 C C . SER A 1 382 ? 27.406 -1.712 -13.936 1.00 48.84 382 SER A C 1
ATOM 3114 O O . SER A 1 382 ? 26.261 -2.159 -13.864 1.00 48.84 382 SER A O 1
ATOM 3116 N N . ASP A 1 383 ? 27.744 -0.724 -14.774 1.00 53.38 383 ASP A N 1
ATOM 3117 C CA . ASP A 1 383 ? 26.843 -0.141 -15.786 1.00 53.38 383 ASP A CA 1
ATOM 3118 C C . ASP A 1 383 ? 26.339 -1.202 -16.793 1.00 53.38 383 ASP A C 1
ATOM 3120 O O . ASP A 1 383 ? 25.226 -1.100 -17.317 1.00 53.38 383 ASP A O 1
ATOM 3124 N N . SER A 1 384 ? 27.108 -2.279 -17.008 1.00 49.62 384 SER A N 1
ATOM 3125 C CA . SER A 1 384 ? 26.808 -3.337 -17.982 1.00 49.62 384 SER A CA 1
ATOM 3126 C C . SER A 1 384 ? 25.754 -4.353 -17.530 1.00 49.62 384 SER A C 1
ATOM 3128 O O . SER A 1 384 ? 25.198 -5.053 -18.375 1.00 49.62 384 SER A O 1
ATOM 3130 N N . CYS A 1 385 ? 25.412 -4.424 -16.238 1.00 54.03 385 CYS A N 1
ATOM 3131 C CA . CYS A 1 385 ? 24.365 -5.338 -15.770 1.00 54.03 385 CYS A CA 1
ATOM 3132 C C . CYS A 1 385 ? 22.951 -4.880 -16.152 1.00 54.03 385 CYS A C 1
ATOM 3134 O O . CYS A 1 385 ? 22.049 -5.705 -16.194 1.00 54.03 385 CYS A O 1
ATOM 3136 N N . SER A 1 386 ? 22.726 -3.597 -16.442 1.00 67.94 386 SER A N 1
ATOM 3137 C CA . SER A 1 386 ? 21.373 -3.041 -16.609 1.00 67.94 386 SER A CA 1
ATOM 3138 C C . SER A 1 386 ? 20.648 -3.507 -17.885 1.00 67.94 386 SER A C 1
ATOM 3140 O O . SER A 1 386 ? 19.439 -3.749 -17.860 1.00 67.94 386 SER A O 1
ATOM 3142 N N . GLU A 1 387 ? 21.388 -3.721 -18.973 1.00 74.62 387 GLU A N 1
ATOM 3143 C CA . GLU A 1 387 ? 20.855 -4.016 -20.309 1.00 74.62 387 GLU A CA 1
ATOM 3144 C C . GLU A 1 387 ? 20.161 -5.378 -20.411 1.00 74.62 387 GLU A C 1
ATOM 3146 O O . GLU A 1 387 ? 19.066 -5.477 -20.970 1.00 74.62 387 GLU A O 1
ATOM 3151 N N . ALA A 1 388 ? 20.746 -6.425 -19.822 1.00 78.19 388 ALA A N 1
ATOM 3152 C CA . ALA A 1 388 ? 20.148 -7.759 -19.820 1.00 78.19 388 ALA A CA 1
ATOM 3153 C C . ALA A 1 388 ? 18.777 -7.758 -19.125 1.00 78.19 388 ALA A C 1
ATOM 3155 O O . ALA A 1 388 ? 17.832 -8.367 -19.623 1.00 78.19 388 ALA A O 1
ATOM 3156 N N . TYR A 1 389 ? 18.631 -7.015 -18.023 1.00 81.81 389 TYR A N 1
ATOM 3157 C CA . TYR A 1 389 ? 17.353 -6.902 -17.318 1.00 81.81 389 TYR A CA 1
ATOM 3158 C C . TYR A 1 389 ? 16.352 -6.021 -18.071 1.00 81.81 389 TYR A C 1
ATOM 3160 O O . TYR A 1 389 ? 15.170 -6.353 -18.081 1.00 81.81 389 TYR A O 1
ATOM 3168 N N . TRP A 1 390 ? 16.775 -4.964 -18.776 1.00 83.25 390 TRP A N 1
ATOM 3169 C CA . TRP A 1 390 ? 15.854 -4.183 -19.623 1.00 83.25 390 TRP A CA 1
ATOM 3170 C C . TRP A 1 390 ? 15.136 -5.055 -20.648 1.00 83.25 390 TRP A C 1
ATOM 3172 O O . TRP A 1 390 ? 13.939 -4.876 -20.885 1.00 83.25 390 TRP A O 1
ATOM 3182 N N . PHE A 1 391 ? 15.844 -6.034 -21.211 1.00 84.88 391 PHE A N 1
ATOM 3183 C CA . PHE A 1 391 ? 15.236 -7.011 -22.102 1.00 84.88 391 PHE A CA 1
ATOM 3184 C C . PHE A 1 391 ? 14.185 -7.865 -21.402 1.00 84.88 391 PHE A C 1
ATOM 3186 O O . PHE A 1 391 ? 13.082 -8.001 -21.927 1.00 84.88 391 PHE A O 1
ATOM 3193 N N . VAL A 1 392 ? 14.480 -8.388 -20.207 1.00 88.00 392 VAL A N 1
ATOM 3194 C CA . VAL A 1 392 ? 13.512 -9.192 -19.443 1.00 88.00 392 VAL A CA 1
ATOM 3195 C C . VAL A 1 392 ? 12.231 -8.394 -19.201 1.00 88.00 392 VAL A C 1
ATOM 3197 O O . VAL A 1 392 ? 11.134 -8.882 -19.473 1.00 88.00 392 VAL A O 1
ATOM 3200 N N . TRP A 1 393 ? 12.356 -7.132 -18.788 1.00 88.06 393 TRP A N 1
ATOM 3201 C CA . TRP A 1 393 ? 11.217 -6.234 -18.579 1.00 88.06 393 TRP A CA 1
ATOM 3202 C C . TRP A 1 393 ? 10.425 -5.948 -19.858 1.00 88.06 393 TRP A C 1
ATOM 3204 O O . TRP A 1 393 ? 9.194 -5.905 -19.809 1.00 88.06 393 TRP A O 1
ATOM 3214 N N . ARG A 1 394 ? 11.103 -5.772 -20.999 1.00 86.38 394 ARG A N 1
ATOM 3215 C CA . ARG A 1 394 ? 10.461 -5.573 -22.308 1.00 86.38 394 ARG A CA 1
ATOM 3216 C C . ARG A 1 394 ? 9.783 -6.849 -22.821 1.00 86.38 394 ARG A C 1
ATOM 3218 O O . ARG A 1 394 ? 8.730 -6.760 -23.439 1.00 86.38 394 ARG A O 1
ATOM 3225 N N . SER A 1 395 ? 10.344 -8.026 -22.540 1.00 88.12 395 SER A N 1
ATOM 3226 C CA . SER A 1 395 ? 9.894 -9.319 -23.086 1.00 88.12 395 SER A CA 1
ATOM 3227 C C . SER A 1 395 ? 8.486 -9.744 -22.658 1.00 88.12 395 SER A C 1
ATOM 3229 O O . SER A 1 395 ? 7.864 -10.578 -23.312 1.00 88.12 395 SER A O 1
ATOM 3231 N N . ILE A 1 396 ? 7.978 -9.172 -21.565 1.00 88.81 396 ILE A N 1
ATOM 3232 C CA . ILE A 1 396 ? 6.637 -9.449 -21.032 1.00 88.81 396 ILE A CA 1
ATOM 3233 C C . ILE A 1 396 ? 5.579 -8.441 -21.503 1.00 88.81 396 ILE A C 1
ATOM 3235 O O . ILE A 1 396 ? 4.412 -8.542 -21.110 1.00 88.81 396 ILE A O 1
ATOM 3239 N N . LEU A 1 397 ? 5.979 -7.464 -22.320 1.00 87.69 397 LEU A N 1
ATOM 3240 C CA . LEU A 1 397 ? 5.065 -6.529 -22.961 1.00 87.69 397 LEU A CA 1
ATOM 3241 C C . LEU A 1 397 ? 4.410 -7.188 -24.175 1.00 87.69 397 LEU A C 1
ATOM 3243 O O . LEU A 1 397 ? 5.045 -7.913 -24.940 1.00 87.69 397 LEU A O 1
ATOM 3247 N N . THR A 1 398 ? 3.128 -6.904 -24.367 1.00 87.44 398 THR A N 1
ATOM 3248 C CA . THR A 1 398 ? 2.445 -7.197 -25.631 1.00 87.44 398 THR A CA 1
ATOM 3249 C C . THR A 1 398 ? 2.986 -6.297 -26.749 1.00 87.44 398 THR A C 1
ATOM 3251 O O . THR A 1 398 ? 3.521 -5.219 -26.462 1.00 87.44 398 THR A O 1
ATOM 3254 N N . PRO A 1 399 ? 2.847 -6.695 -28.028 1.00 84.19 399 PRO A N 1
ATOM 3255 C CA . PRO A 1 399 ? 3.231 -5.845 -29.154 1.00 84.19 399 PRO A CA 1
ATOM 3256 C C . PRO A 1 399 ? 2.586 -4.456 -29.092 1.00 84.19 399 PRO A C 1
ATOM 3258 O O . PRO A 1 399 ? 3.237 -3.459 -29.401 1.00 84.19 399 PRO A O 1
ATOM 3261 N N . GLU A 1 400 ? 1.333 -4.382 -28.643 1.00 84.38 400 GLU A N 1
ATOM 3262 C CA . GLU A 1 400 ? 0.585 -3.140 -28.472 1.00 84.38 400 GLU A CA 1
ATOM 3263 C C . GLU A 1 400 ? 1.169 -2.273 -27.351 1.00 84.38 400 GLU A C 1
ATOM 3265 O O . GLU A 1 400 ? 1.378 -1.081 -27.560 1.00 84.38 400 GLU A O 1
ATOM 3270 N N . GLU A 1 401 ? 1.484 -2.854 -26.189 1.00 86.31 401 GLU A N 1
ATOM 3271 C CA . GLU A 1 401 ? 2.099 -2.129 -25.065 1.00 86.31 401 GLU A CA 1
ATOM 3272 C C . GLU A 1 401 ? 3.503 -1.610 -25.419 1.00 86.31 401 GLU A C 1
ATOM 3274 O O . GLU A 1 401 ? 3.853 -0.477 -25.078 1.00 86.31 401 GLU A O 1
ATOM 3279 N N . ASP A 1 402 ? 4.313 -2.399 -26.134 1.00 82.19 402 ASP A N 1
ATOM 3280 C CA . ASP A 1 402 ? 5.633 -1.950 -26.594 1.00 82.19 402 ASP A CA 1
ATOM 3281 C C . ASP A 1 402 ? 5.527 -0.882 -27.698 1.00 82.19 402 ASP A C 1
ATOM 3283 O O . ASP A 1 402 ? 6.353 0.033 -27.762 1.00 82.19 402 ASP A O 1
ATOM 3287 N N . ALA A 1 403 ? 4.500 -0.947 -28.551 1.00 79.94 403 ALA A N 1
ATOM 3288 C CA . ALA A 1 403 ? 4.217 0.082 -29.550 1.00 79.94 403 ALA A CA 1
ATOM 3289 C C . ALA A 1 403 ? 3.696 1.386 -28.920 1.00 79.94 403 ALA A C 1
ATOM 3291 O O . ALA A 1 403 ? 4.163 2.465 -29.287 1.00 79.94 403 ALA A O 1
ATOM 3292 N N . GLU A 1 404 ? 2.779 1.314 -27.950 1.00 78.94 404 GLU A N 1
ATOM 3293 C CA . GLU A 1 404 ? 2.254 2.475 -27.216 1.00 78.94 404 GLU A CA 1
ATOM 3294 C C . GLU A 1 404 ? 3.386 3.206 -26.493 1.00 78.94 404 GLU A C 1
ATOM 3296 O O . GLU A 1 404 ? 3.550 4.417 -26.652 1.00 78.94 404 GLU A O 1
ATOM 3301 N N . ARG A 1 405 ? 4.251 2.454 -25.806 1.00 76.25 405 ARG A N 1
ATOM 3302 C CA . ARG A 1 405 ? 5.469 2.980 -25.188 1.00 76.25 405 ARG A CA 1
ATOM 3303 C C . ARG A 1 405 ? 6.334 3.738 -26.198 1.00 76.25 405 ARG A C 1
ATOM 3305 O O . ARG A 1 405 ? 6.778 4.845 -25.902 1.00 76.25 405 ARG A O 1
ATOM 3312 N N . ARG A 1 406 ? 6.577 3.174 -27.387 1.00 70.56 406 ARG A N 1
ATOM 3313 C CA . ARG A 1 406 ? 7.347 3.850 -28.448 1.00 70.56 406 ARG A CA 1
ATOM 3314 C C . ARG A 1 406 ? 6.643 5.089 -28.979 1.00 70.56 406 ARG A C 1
ATOM 3316 O O . ARG A 1 406 ? 7.314 6.079 -29.235 1.00 70.56 406 ARG A O 1
ATOM 3323 N N . SER A 1 407 ? 5.319 5.066 -29.116 1.00 67.38 407 SER A N 1
ATOM 3324 C CA . SER A 1 407 ? 4.535 6.236 -29.520 1.00 67.38 407 SER A CA 1
ATOM 3325 C C . SER A 1 407 ? 4.633 7.356 -28.489 1.00 67.38 407 SER A C 1
ATOM 3327 O O . SER A 1 407 ? 4.779 8.514 -28.863 1.00 67.38 407 SER A O 1
ATOM 3329 N N . ASP A 1 408 ? 4.614 7.033 -27.199 1.00 64.50 408 ASP A N 1
ATOM 3330 C CA . ASP A 1 408 ? 4.787 8.011 -26.126 1.00 64.50 408 ASP A CA 1
ATOM 3331 C C . ASP A 1 408 ? 6.206 8.573 -26.085 1.00 64.50 408 ASP A C 1
ATOM 3333 O O . ASP A 1 408 ? 6.380 9.782 -25.917 1.00 64.50 408 ASP A O 1
ATOM 3337 N N . VAL A 1 409 ? 7.216 7.728 -26.317 1.00 64.06 409 VAL A N 1
ATOM 3338 C CA . VAL A 1 409 ? 8.599 8.171 -26.527 1.00 64.06 409 VAL A CA 1
ATOM 3339 C C . VAL A 1 409 ? 8.682 9.083 -27.741 1.00 64.06 409 VAL A C 1
ATOM 3341 O O . VAL A 1 409 ? 9.214 10.174 -27.606 1.00 64.06 409 VAL A O 1
ATOM 3344 N N . ALA A 1 410 ? 8.106 8.704 -28.881 1.00 58.03 410 ALA A N 1
ATOM 3345 C CA . ALA A 1 410 ? 8.108 9.489 -30.110 1.00 58.03 410 ALA A CA 1
ATOM 3346 C C . ALA A 1 410 ? 7.356 10.813 -29.940 1.00 58.03 410 ALA A C 1
ATOM 3348 O O . ALA A 1 410 ? 7.869 11.842 -30.335 1.00 58.03 410 ALA A O 1
ATOM 3349 N N . LYS A 1 411 ? 6.193 10.851 -29.284 1.00 57.09 411 LYS A N 1
ATOM 3350 C CA . LYS A 1 411 ? 5.466 12.100 -28.982 1.00 57.09 411 LYS A CA 1
ATOM 3351 C C . LYS A 1 411 ? 6.279 13.013 -28.069 1.00 57.09 411 LYS A C 1
ATOM 3353 O O . LYS A 1 411 ? 6.322 14.218 -28.292 1.00 57.09 411 LYS A O 1
ATOM 3358 N N . ARG A 1 412 ? 6.953 12.450 -27.064 1.00 53.53 412 ARG A N 1
ATOM 3359 C CA . ARG A 1 412 ? 7.835 13.199 -26.153 1.00 53.53 412 ARG A CA 1
ATOM 3360 C C . ARG A 1 412 ? 9.183 13.553 -26.801 1.00 53.53 412 ARG A C 1
ATOM 3362 O O . ARG A 1 412 ? 9.797 14.524 -26.386 1.00 53.53 412 ARG A O 1
ATOM 3369 N N . GLN A 1 413 ? 9.599 12.827 -27.840 1.00 49.22 413 GLN A N 1
ATOM 3370 C CA . GLN A 1 413 ? 10.745 13.100 -28.718 1.00 49.22 413 GLN A CA 1
ATOM 3371 C C . GLN A 1 413 ? 10.388 13.935 -29.957 1.00 49.22 413 GLN A C 1
ATOM 3373 O O . GLN A 1 413 ? 11.304 14.329 -30.654 1.00 49.22 413 GLN A O 1
ATOM 3378 N N . ILE A 1 414 ? 9.113 14.200 -30.264 1.00 40.84 414 ILE A N 1
ATOM 3379 C CA . ILE A 1 414 ? 8.633 15.203 -31.241 1.00 40.84 414 ILE A CA 1
ATOM 3380 C C . ILE A 1 414 ? 8.506 16.576 -30.555 1.00 40.84 414 ILE A C 1
ATOM 3382 O O . ILE A 1 414 ? 8.549 17.614 -31.210 1.00 40.84 414 ILE A O 1
ATOM 3386 N N . TYR A 1 415 ? 8.547 16.579 -29.220 1.00 31.41 415 TYR A N 1
ATOM 3387 C CA . TYR A 1 415 ? 9.024 17.693 -28.403 1.00 31.41 415 TYR A CA 1
ATOM 3388 C C . TYR A 1 415 ? 10.435 17.419 -27.840 1.00 31.41 415 TYR A C 1
ATOM 3390 O O . TYR A 1 415 ? 10.623 17.493 -26.622 1.00 31.41 415 TYR A O 1
ATOM 3398 N N . PRO A 1 416 ? 11.449 17.061 -28.659 1.00 30.91 416 PRO A N 1
ATOM 3399 C CA . PRO A 1 416 ? 12.795 16.946 -28.145 1.00 30.91 416 PRO A CA 1
ATOM 3400 C C . PRO A 1 416 ? 13.371 18.361 -28.026 1.00 30.91 416 PRO A C 1
ATOM 3402 O O . PRO A 1 416 ? 12.968 19.305 -28.704 1.00 30.91 416 PRO A O 1
ATOM 3405 N N . TRP A 1 417 ? 14.371 18.500 -27.181 1.00 34.78 417 TRP A N 1
ATOM 3406 C CA . TRP A 1 417 ? 15.116 19.723 -26.919 1.00 34.78 417 TRP A CA 1
ATOM 3407 C C . TRP A 1 417 ? 15.996 20.178 -28.101 1.00 34.78 417 TRP A C 1
ATOM 3409 O O . TRP A 1 417 ? 17.163 20.512 -27.923 1.00 34.78 417 TRP A O 1
ATOM 3419 N N . SER A 1 418 ? 15.468 20.205 -29.326 1.00 26.00 418 SER A N 1
ATOM 3420 C CA . SER A 1 418 ? 16.115 20.841 -30.468 1.00 26.00 418 SER A CA 1
ATOM 3421 C C . SER A 1 418 ? 15.819 22.339 -30.443 1.00 26.00 418 SER A C 1
ATOM 3423 O O . SER A 1 418 ? 14.895 22.829 -31.095 1.00 26.00 418 SER A O 1
ATOM 3425 N N . TYR A 1 419 ? 16.643 23.075 -29.699 1.00 33.62 419 TYR A N 1
ATOM 3426 C CA . TYR A 1 419 ? 16.952 24.462 -30.030 1.00 33.62 419 TYR A CA 1
ATOM 3427 C C . TYR A 1 419 ? 17.622 24.466 -31.416 1.00 33.62 419 TYR A C 1
ATOM 3429 O O . TYR A 1 419 ? 18.835 24.347 -31.548 1.00 33.62 419 TYR A O 1
ATOM 3437 N N . SER A 1 420 ? 16.813 24.557 -32.468 1.00 24.86 420 SER A N 1
ATOM 3438 C CA . SER A 1 420 ? 17.232 25.179 -33.721 1.00 24.86 420 SER A CA 1
ATOM 3439 C C . SER A 1 420 ? 16.608 26.575 -33.722 1.00 24.86 420 SER A C 1
ATOM 3441 O O . SER A 1 420 ? 15.419 26.691 -33.399 1.00 24.86 420 SER A O 1
ATOM 3443 N N . PRO A 1 421 ? 17.376 27.646 -33.981 1.00 29.66 421 PRO A N 1
ATOM 3444 C CA . PRO A 1 421 ? 16.919 29.010 -33.775 1.00 29.66 421 PRO A CA 1
ATOM 3445 C C . PRO A 1 421 ? 15.898 29.366 -34.854 1.00 29.66 421 PRO A C 1
ATOM 3447 O O . PRO A 1 421 ? 16.224 29.942 -35.888 1.00 29.66 421 PRO A O 1
ATOM 3450 N N . SER A 1 422 ? 14.628 29.037 -34.618 1.00 25.62 422 SER A N 1
ATOM 3451 C CA . SER A 1 422 ? 13.556 29.764 -35.284 1.00 25.62 422 SER A CA 1
ATOM 3452 C C . SER A 1 422 ? 13.488 31.162 -34.647 1.00 25.62 422 SER A C 1
ATOM 3454 O O . SER A 1 422 ? 13.609 31.265 -33.420 1.00 25.62 422 SER A O 1
ATOM 3456 N N . PRO A 1 423 ? 13.248 32.244 -35.409 1.00 30.25 423 PRO A N 1
ATOM 3457 C CA . PRO A 1 423 ? 13.311 33.621 -34.897 1.00 30.25 423 PRO A CA 1
ATOM 3458 C C . PRO A 1 423 ? 12.219 33.985 -33.871 1.00 30.25 423 PRO A C 1
ATOM 3460 O O . PRO A 1 423 ? 12.002 35.161 -33.594 1.00 30.25 423 PRO A O 1
ATOM 3463 N N . LYS A 1 424 ? 11.479 33.003 -33.338 1.00 31.86 424 LYS A N 1
ATOM 3464 C CA . LYS A 1 424 ? 10.318 33.200 -32.459 1.00 31.86 424 LYS A CA 1
ATOM 3465 C C . LYS A 1 424 ? 10.441 32.545 -31.074 1.00 31.86 424 LYS A C 1
ATOM 3467 O O . LYS A 1 424 ? 9.509 32.659 -30.282 1.00 31.86 424 LYS A O 1
ATOM 3472 N N . ALA A 1 425 ? 11.568 31.915 -30.729 1.00 32.78 425 ALA A N 1
ATOM 3473 C CA . ALA A 1 425 ? 11.794 31.360 -29.388 1.00 32.78 425 ALA A CA 1
ATOM 3474 C C . ALA A 1 425 ? 12.284 32.443 -28.408 1.00 32.78 425 ALA A C 1
ATOM 3476 O O . ALA A 1 425 ? 13.475 32.591 -28.160 1.00 32.78 425 ALA A O 1
ATOM 3477 N N . ASN A 1 426 ? 11.349 33.224 -27.871 1.00 35.69 426 ASN A N 1
ATOM 3478 C CA . ASN A 1 426 ? 11.625 34.291 -26.904 1.00 35.69 426 ASN A CA 1
ATOM 3479 C C . ASN A 1 426 ? 10.672 34.227 -25.692 1.00 35.69 426 ASN A C 1
ATOM 3481 O O . ASN A 1 426 ? 10.295 35.266 -25.156 1.00 35.69 426 ASN A O 1
ATOM 3485 N N . VAL A 1 427 ? 10.219 33.023 -25.301 1.00 41.31 427 VAL A N 1
ATOM 3486 C CA . VAL A 1 427 ? 9.042 32.882 -24.415 1.00 41.31 427 VAL A CA 1
ATOM 3487 C C . VAL A 1 427 ? 9.308 32.269 -23.028 1.00 41.31 427 VAL A C 1
ATOM 3489 O O . VAL A 1 427 ? 8.468 32.469 -22.164 1.00 41.31 427 VAL A O 1
ATOM 3492 N N . TYR A 1 428 ? 10.450 31.638 -22.713 1.00 45.62 428 TYR A N 1
ATOM 3493 C CA . TYR A 1 428 ? 10.652 31.088 -21.349 1.00 45.62 428 TYR A CA 1
ATOM 3494 C C . TYR A 1 428 ? 12.047 31.343 -20.759 1.00 45.62 428 TYR A C 1
ATOM 3496 O O . TYR A 1 428 ? 12.878 30.439 -20.706 1.00 45.62 428 TYR A O 1
ATOM 3504 N N . PRO A 1 429 ? 12.306 32.568 -20.276 1.00 50.75 429 PRO A N 1
ATOM 3505 C CA . PRO A 1 429 ? 13.573 32.928 -19.635 1.00 50.75 429 PRO A CA 1
ATOM 3506 C C . PRO A 1 429 ? 13.851 32.213 -18.297 1.00 50.75 429 PRO A C 1
ATOM 3508 O O . PRO A 1 429 ? 14.993 32.135 -17.854 1.00 50.75 429 PRO A O 1
ATOM 3511 N N . GLU A 1 430 ? 12.829 31.633 -17.670 1.00 49.09 430 GLU A N 1
ATOM 3512 C CA . GLU A 1 430 ? 12.916 30.948 -16.372 1.00 49.09 430 GLU A CA 1
ATOM 3513 C C . GLU A 1 430 ? 13.727 29.636 -16.439 1.00 49.09 430 GLU A C 1
ATOM 3515 O O . GLU A 1 430 ? 14.434 29.295 -15.494 1.00 49.09 430 GLU A O 1
ATOM 3520 N N . ILE A 1 431 ? 13.697 28.920 -17.570 1.00 46.06 431 ILE A N 1
ATOM 3521 C CA . ILE A 1 431 ? 14.382 27.622 -17.738 1.00 46.06 431 ILE A CA 1
ATOM 3522 C C . ILE A 1 431 ? 15.906 27.792 -17.815 1.00 46.06 431 ILE A C 1
ATOM 3524 O O . ILE A 1 431 ? 16.646 27.004 -17.223 1.00 46.06 431 ILE A O 1
ATOM 3528 N N . ASN A 1 432 ? 16.376 28.850 -18.483 1.00 52.34 432 ASN A N 1
ATOM 3529 C CA . ASN A 1 432 ? 17.804 29.167 -18.577 1.00 52.34 432 ASN A CA 1
ATOM 3530 C C . ASN A 1 432 ? 18.389 29.511 -17.202 1.00 52.34 432 ASN A C 1
ATOM 3532 O O . ASN A 1 432 ? 19.484 29.067 -16.863 1.00 52.34 432 ASN A O 1
ATOM 3536 N N . VAL A 1 433 ? 17.625 30.239 -16.382 1.00 55.38 433 VAL A N 1
ATOM 3537 C CA . VAL A 1 433 ? 18.018 30.621 -15.019 1.00 55.38 433 VAL A CA 1
ATOM 3538 C C . VAL A 1 433 ? 18.112 29.392 -14.108 1.00 55.38 433 VAL A C 1
ATOM 3540 O O . VAL A 1 433 ? 19.083 29.253 -13.370 1.00 55.38 433 VAL A O 1
ATOM 3543 N N . VAL A 1 434 ? 17.162 28.454 -14.194 1.00 53.72 434 VAL A N 1
ATOM 3544 C CA . VAL A 1 434 ? 17.175 27.208 -13.398 1.00 53.72 434 VAL A CA 1
ATOM 3545 C C . VAL A 1 434 ? 18.346 26.295 -13.776 1.00 53.72 434 VAL A C 1
ATOM 3547 O O . VAL A 1 434 ? 19.001 25.728 -12.897 1.00 53.72 434 VAL A O 1
ATOM 3550 N N . PHE A 1 435 ? 18.637 26.172 -15.073 1.00 52.03 435 PHE A N 1
ATOM 3551 C CA . PHE A 1 435 ? 19.739 25.351 -15.576 1.00 52.03 435 PHE A CA 1
ATOM 3552 C C . PHE A 1 435 ? 21.112 25.942 -15.217 1.00 52.03 435 PHE A C 1
ATOM 3554 O O . PHE A 1 435 ? 22.003 25.231 -14.754 1.00 52.03 435 PHE A O 1
ATOM 3561 N N . ALA A 1 436 ? 21.273 27.261 -15.343 1.00 54.78 436 ALA A N 1
ATOM 3562 C CA . ALA A 1 436 ? 22.502 27.944 -14.947 1.00 54.78 436 ALA A CA 1
ATOM 3563 C C . ALA A 1 436 ? 22.692 27.988 -13.416 1.00 54.78 436 ALA A C 1
ATOM 3565 O O . ALA A 1 436 ? 23.824 27.998 -12.942 1.00 54.78 436 ALA A O 1
ATOM 3566 N N . HIS A 1 437 ? 21.614 27.936 -12.625 1.00 57.62 437 HIS A N 1
ATOM 3567 C CA . HIS A 1 437 ? 21.675 27.891 -11.160 1.00 57.62 437 HIS A CA 1
ATOM 3568 C C . HIS A 1 437 ? 22.105 26.529 -10.585 1.00 57.62 437 HIS A C 1
ATOM 3570 O O . HIS A 1 437 ? 22.740 26.464 -9.531 1.00 57.62 437 HIS A O 1
ATOM 3576 N N . THR A 1 438 ? 21.792 25.428 -11.270 1.00 53.28 438 THR A N 1
ATOM 3577 C CA . THR A 1 438 ? 22.117 24.073 -10.791 1.00 53.28 438 THR A CA 1
ATOM 3578 C C . THR A 1 438 ? 23.611 23.756 -10.889 1.00 53.28 438 THR A C 1
ATOM 3580 O O . THR A 1 438 ? 24.131 23.001 -10.068 1.00 53.28 438 THR A O 1
ATOM 3583 N N . HIS A 1 439 ? 24.324 24.367 -11.838 1.00 55.34 439 HIS A N 1
ATOM 3584 C CA . HIS A 1 439 ? 25.757 24.147 -12.047 1.00 55.34 439 HIS A CA 1
ATOM 3585 C C . HIS A 1 439 ? 26.638 24.621 -10.869 1.00 55.34 439 HIS A C 1
ATOM 3587 O O . HIS A 1 439 ? 27.411 23.810 -10.360 1.00 55.34 439 HIS A O 1
ATOM 3593 N N . PRO A 1 440 ? 26.522 25.862 -10.354 1.00 52.25 440 PRO A N 1
ATOM 3594 C CA . PRO A 1 440 ? 27.313 26.322 -9.208 1.00 52.25 440 PRO A CA 1
ATOM 3595 C C . PRO A 1 440 ? 27.072 25.515 -7.924 1.00 52.25 440 PRO A C 1
ATOM 3597 O O . PRO A 1 440 ? 28.011 25.264 -7.171 1.00 52.25 440 PRO A O 1
ATOM 3600 N N . LEU A 1 441 ? 25.832 25.065 -7.685 1.00 56.78 441 LEU A N 1
ATOM 3601 C CA . LEU A 1 441 ? 25.471 24.256 -6.514 1.00 56.78 441 LEU A CA 1
ATOM 3602 C C . LEU A 1 441 ? 26.080 22.846 -6.547 1.00 56.78 441 LEU A C 1
ATOM 3604 O O . LEU A 1 441 ? 26.393 22.301 -5.492 1.00 56.78 441 LEU A O 1
ATOM 3608 N N . LEU A 1 442 ? 26.291 22.275 -7.737 1.00 51.81 442 LEU A N 1
ATOM 3609 C CA . LEU A 1 442 ? 26.908 20.956 -7.919 1.00 51.81 442 LEU A CA 1
ATOM 3610 C C . LEU A 1 442 ? 28.404 20.941 -7.575 1.00 51.81 442 LEU A C 1
ATOM 3612 O O . LEU A 1 442 ? 28.890 19.952 -7.036 1.00 51.81 442 LEU A O 1
ATOM 3616 N N . TYR A 1 443 ? 29.130 22.028 -7.847 1.00 54.06 443 TYR A N 1
ATOM 3617 C CA . TYR A 1 443 ? 30.587 22.084 -7.655 1.00 54.06 443 TYR A CA 1
ATOM 3618 C C . TYR A 1 443 ? 31.022 22.709 -6.319 1.00 54.06 443 TYR A C 1
ATOM 3620 O O . TYR A 1 443 ? 32.194 22.633 -5.952 1.00 54.06 443 TYR A O 1
ATOM 3628 N N . ARG A 1 444 ? 30.094 23.321 -5.574 1.00 56.53 444 ARG A N 1
ATOM 3629 C CA . ARG A 1 444 ? 30.365 24.008 -4.298 1.00 56.53 444 ARG A CA 1
ATOM 3630 C C . ARG A 1 444 ? 30.792 23.082 -3.140 1.00 56.53 444 ARG A C 1
ATOM 3632 O O . ARG A 1 444 ? 31.732 23.456 -2.442 1.00 56.53 444 ARG A O 1
ATOM 3639 N N . PRO A 1 445 ? 30.187 21.892 -2.924 1.00 48.91 445 PRO A N 1
ATOM 3640 C CA . PRO A 1 445 ? 30.528 21.018 -1.792 1.00 48.91 445 PRO A CA 1
ATOM 3641 C C . PRO A 1 445 ? 31.956 20.468 -1.851 1.00 48.91 445 PRO A C 1
ATOM 3643 O O . PRO A 1 445 ? 32.576 20.230 -0.820 1.00 48.91 445 PRO A O 1
ATOM 3646 N N . PHE A 1 446 ? 32.499 20.310 -3.056 1.00 49.78 446 PHE A N 1
ATOM 3647 C CA . PHE A 1 446 ? 33.824 19.735 -3.270 1.00 49.78 446 PHE A CA 1
ATOM 3648 C C . PHE A 1 446 ? 34.973 20.690 -2.921 1.00 49.78 446 PHE A C 1
ATOM 3650 O O . PHE A 1 446 ? 36.116 20.257 -2.859 1.00 49.78 446 PHE A O 1
ATOM 3657 N N . ARG A 1 447 ? 34.682 21.970 -2.645 1.00 52.53 447 ARG A N 1
ATOM 3658 C CA . ARG A 1 447 ? 35.686 22.973 -2.248 1.00 52.53 447 ARG A CA 1
ATOM 3659 C C . ARG A 1 447 ? 35.909 23.085 -0.746 1.00 52.53 447 ARG A C 1
ATOM 3661 O O . ARG A 1 447 ? 36.971 23.526 -0.338 1.00 52.53 447 ARG A O 1
ATOM 3668 N N . LEU A 1 448 ? 34.920 22.711 0.066 1.00 50.09 448 LEU A N 1
ATOM 3669 C CA . LEU A 1 448 ? 35.014 22.778 1.531 1.00 50.09 448 LEU A CA 1
ATOM 3670 C C . LEU A 1 448 ? 35.691 21.539 2.131 1.00 50.09 448 LEU A C 1
ATOM 3672 O O . LEU A 1 448 ? 35.733 21.390 3.347 1.00 50.09 448 LEU A O 1
ATOM 3676 N N . TYR A 1 449 ? 36.192 20.633 1.288 1.00 47.72 449 TYR A N 1
ATOM 3677 C CA . TYR A 1 449 ? 36.921 19.456 1.731 1.00 47.72 449 TYR A CA 1
ATOM 3678 C C . TYR A 1 449 ? 38.408 19.804 1.875 1.00 47.72 449 TYR A C 1
ATOM 3680 O O . TYR A 1 449 ? 39.078 19.993 0.856 1.00 47.72 449 TYR A O 1
ATOM 3688 N N . PRO A 1 450 ? 38.959 19.881 3.100 1.00 48.53 450 PRO A N 1
ATOM 3689 C CA . PRO A 1 450 ? 40.397 20.001 3.262 1.00 48.53 450 PRO A CA 1
ATOM 3690 C C . PRO A 1 450 ? 41.062 18.735 2.713 1.00 48.53 450 PRO A C 1
ATOM 3692 O O . PRO A 1 450 ? 40.671 17.609 3.039 1.00 48.53 450 PRO A O 1
ATOM 3695 N N . ILE A 1 451 ? 42.076 18.910 1.864 1.00 54.28 451 ILE A N 1
ATOM 3696 C CA . ILE A 1 451 ? 42.927 17.803 1.430 1.00 54.28 451 ILE A CA 1
ATOM 3697 C C . ILE A 1 451 ? 43.721 17.365 2.660 1.00 54.28 451 ILE A C 1
ATOM 3699 O O . ILE A 1 451 ? 44.634 18.060 3.099 1.00 54.28 451 ILE A O 1
ATOM 3703 N N . GLY A 1 452 ? 43.353 16.222 3.240 1.00 49.19 452 GLY A N 1
ATOM 3704 C CA . GLY A 1 452 ? 44.049 15.687 4.404 1.00 49.19 452 GLY A CA 1
ATOM 3705 C C . GLY A 1 452 ? 45.553 15.511 4.125 1.00 49.19 452 GLY A C 1
ATOM 3706 O O . GLY A 1 452 ? 45.936 15.113 3.017 1.00 49.19 452 GLY A O 1
ATOM 3707 N N . PRO A 1 453 ? 46.429 15.753 5.118 1.00 50.34 453 PRO A N 1
ATOM 3708 C CA . PRO A 1 453 ? 47.881 15.751 4.925 1.00 50.34 453 PRO A CA 1
ATOM 3709 C C . PRO A 1 453 ? 48.434 14.410 4.407 1.00 50.34 453 PRO A C 1
ATOM 3711 O O . PRO A 1 453 ? 49.496 14.390 3.784 1.00 50.34 453 PRO A O 1
ATOM 3714 N N . HIS A 1 454 ? 47.688 13.314 4.568 1.00 46.75 454 HIS A N 1
ATOM 3715 C CA . HIS A 1 454 ? 48.102 11.944 4.250 1.00 46.75 454 HIS A CA 1
ATOM 3716 C C . HIS A 1 454 ? 47.715 11.424 2.852 1.00 46.75 454 HIS A C 1
ATOM 3718 O O . HIS A 1 454 ? 47.926 10.245 2.580 1.00 46.75 454 HIS A O 1
ATOM 3724 N N . ALA A 1 455 ? 47.158 12.252 1.960 1.00 54.69 455 ALA A N 1
ATOM 3725 C CA . ALA A 1 455 ? 46.897 11.817 0.583 1.00 54.69 455 ALA A CA 1
ATOM 3726 C C . ALA A 1 455 ? 48.203 11.665 -0.226 1.00 54.69 455 ALA A C 1
ATOM 3728 O O . ALA A 1 455 ? 49.115 12.489 -0.106 1.00 54.69 455 ALA A O 1
ATOM 3729 N N . ASP A 1 456 ? 48.268 10.613 -1.047 1.00 62.00 456 ASP A N 1
ATOM 3730 C CA . ASP A 1 456 ? 49.377 10.317 -1.962 1.00 62.00 456 ASP A CA 1
ATOM 3731 C C . ASP A 1 456 ? 49.662 11.510 -2.898 1.00 62.00 456 ASP A C 1
ATOM 3733 O O . ASP A 1 456 ? 48.741 12.226 -3.301 1.00 62.00 456 ASP A O 1
ATOM 3737 N N . ALA A 1 457 ? 50.928 11.749 -3.244 1.00 60.66 457 ALA A N 1
ATOM 3738 C CA . ALA A 1 457 ? 51.360 12.938 -3.985 1.00 60.66 457 ALA A CA 1
ATOM 3739 C C . ALA A 1 457 ? 50.696 13.041 -5.371 1.00 60.66 457 ALA A C 1
ATOM 3741 O O . ALA A 1 457 ? 50.304 14.131 -5.781 1.00 60.66 457 ALA A O 1
ATOM 3742 N N . GLN A 1 458 ? 50.486 11.905 -6.044 1.00 58.50 458 GLN A N 1
ATOM 3743 C CA . GLN A 1 458 ? 49.797 11.849 -7.338 1.00 58.50 458 GLN A CA 1
ATOM 3744 C C . GLN A 1 458 ? 48.293 12.142 -7.202 1.00 58.50 458 GLN A C 1
ATOM 3746 O O . GLN A 1 458 ? 47.736 12.918 -7.976 1.00 58.50 458 GLN A O 1
ATOM 3751 N N . ILE A 1 459 ? 47.652 11.596 -6.160 1.00 58.75 459 ILE A N 1
ATOM 3752 C CA . ILE A 1 459 ? 46.238 11.856 -5.842 1.00 58.75 459 ILE A CA 1
ATOM 3753 C C . ILE A 1 459 ? 46.035 13.339 -5.515 1.00 58.75 459 ILE A C 1
ATOM 3755 O O . ILE A 1 459 ? 45.030 13.920 -5.914 1.00 58.75 459 ILE A O 1
ATOM 3759 N N . LYS A 1 460 ? 46.999 13.979 -4.841 1.00 62.03 460 LYS A N 1
ATOM 3760 C CA . LYS A 1 460 ? 46.970 15.423 -4.579 1.00 62.03 460 LYS A CA 1
ATOM 3761 C C . LYS A 1 460 ? 47.016 16.240 -5.871 1.00 62.03 460 LYS A C 1
ATOM 3763 O O . LYS A 1 460 ? 46.242 17.182 -5.993 1.00 62.03 460 LYS A O 1
ATOM 3768 N N . THR A 1 461 ? 47.862 15.890 -6.841 1.00 68.25 461 THR A N 1
ATOM 3769 C CA . THR A 1 461 ? 47.951 16.626 -8.115 1.00 68.25 461 THR A CA 1
ATOM 3770 C C . THR A 1 461 ? 46.681 16.493 -8.955 1.00 68.25 461 THR A C 1
ATOM 3772 O O . THR A 1 461 ? 46.151 17.509 -9.407 1.00 68.25 461 THR A O 1
ATOM 3775 N N . ASP A 1 462 ? 46.152 15.277 -9.109 1.00 66.75 462 ASP A N 1
ATOM 3776 C CA . ASP A 1 462 ? 44.933 15.032 -9.891 1.00 66.75 462 ASP A CA 1
ATOM 3777 C C . ASP A 1 462 ? 43.707 15.682 -9.230 1.00 66.75 462 ASP A C 1
ATOM 3779 O O . ASP A 1 462 ? 42.861 16.277 -9.902 1.00 66.75 462 ASP A O 1
ATOM 3783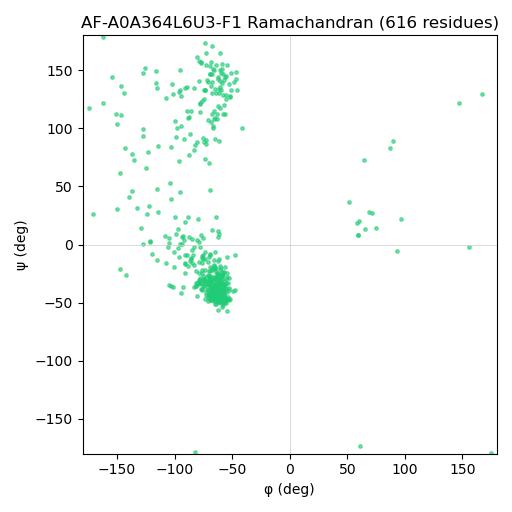 N N . LEU A 1 463 ? 43.645 15.650 -7.894 1.00 62.28 463 LEU A N 1
ATOM 3784 C CA . LEU A 1 463 ? 42.598 16.315 -7.125 1.00 62.28 463 LEU A CA 1
ATOM 3785 C C . LEU A 1 463 ? 42.690 17.839 -7.246 1.00 62.28 463 LEU A C 1
ATOM 3787 O O . LEU A 1 463 ? 41.669 18.486 -7.444 1.00 62.28 463 LEU A O 1
ATOM 3791 N N . VAL A 1 464 ? 43.889 18.425 -7.188 1.00 65.50 464 VAL A N 1
ATOM 3792 C CA . VAL A 1 464 ? 44.090 19.872 -7.378 1.00 65.50 464 VAL A CA 1
ATOM 3793 C C . VAL A 1 464 ? 43.680 20.308 -8.787 1.00 65.50 464 VAL A C 1
ATOM 3795 O O . VAL A 1 464 ? 42.985 21.313 -8.932 1.00 65.50 464 VAL A O 1
ATOM 3798 N N . GLN A 1 465 ? 44.031 19.543 -9.825 1.00 71.06 465 GLN A N 1
ATOM 3799 C CA . GLN A 1 465 ? 43.600 19.831 -11.199 1.00 71.06 465 GLN A CA 1
ATOM 3800 C C . GLN A 1 465 ? 42.081 19.725 -11.360 1.00 71.06 465 GLN A C 1
ATOM 3802 O O . GLN A 1 465 ? 41.455 20.589 -11.977 1.00 71.06 465 GLN A O 1
ATOM 3807 N N . TRP A 1 466 ? 41.469 18.701 -10.769 1.00 69.00 466 TRP A N 1
ATOM 3808 C CA . TRP A 1 466 ? 40.022 18.528 -10.795 1.00 69.00 466 TRP A CA 1
ATOM 3809 C C . TRP A 1 466 ? 39.287 19.634 -10.025 1.00 69.00 466 TRP A C 1
ATOM 3811 O O . TRP A 1 466 ? 38.283 20.162 -10.510 1.00 69.00 466 TRP A O 1
ATOM 3821 N N . LEU A 1 467 ? 39.811 20.046 -8.868 1.00 61.88 467 LEU A N 1
ATOM 3822 C CA . LEU A 1 467 ? 39.287 21.169 -8.091 1.00 61.88 467 LEU A CA 1
ATOM 3823 C C . LEU A 1 467 ? 39.409 22.478 -8.868 1.00 61.88 467 LEU A C 1
ATOM 3825 O O . LEU A 1 467 ? 38.445 23.240 -8.888 1.00 61.88 467 LEU A O 1
ATOM 3829 N N . SER A 1 468 ? 40.528 22.704 -9.567 1.00 68.56 468 SER A N 1
ATOM 3830 C CA . SER A 1 468 ? 40.704 23.851 -10.466 1.00 68.56 468 SER A CA 1
ATOM 3831 C C . SER A 1 468 ? 39.661 23.851 -11.586 1.00 68.56 468 SER A C 1
ATOM 3833 O O . SER A 1 468 ? 38.980 24.851 -11.792 1.00 68.56 468 SER A O 1
ATOM 3835 N N . HIS A 1 469 ? 39.447 22.709 -12.244 1.00 73.12 469 HIS A N 1
ATOM 3836 C CA . HIS A 1 469 ? 38.447 22.572 -13.304 1.00 73.12 469 HIS A CA 1
ATOM 3837 C C . HIS A 1 469 ? 37.014 22.836 -12.808 1.00 73.12 469 HIS A C 1
ATOM 3839 O O . HIS A 1 469 ? 36.243 23.561 -13.440 1.00 73.12 469 HIS A O 1
ATOM 3845 N N . CYS A 1 470 ? 36.652 22.287 -11.644 1.00 62.50 470 CYS A N 1
ATOM 3846 C CA . CYS A 1 470 ? 35.367 22.559 -10.993 1.00 62.50 470 CYS A CA 1
ATOM 3847 C C . CYS A 1 470 ? 35.238 24.033 -10.579 1.00 62.50 470 CYS A C 1
ATOM 3849 O O . CYS A 1 470 ? 34.136 24.592 -10.531 1.00 62.50 470 CYS A O 1
ATOM 3851 N N . SER A 1 471 ? 36.368 24.668 -10.268 1.00 63.94 471 SER A N 1
ATOM 3852 C CA . SER A 1 471 ? 36.471 26.092 -9.983 1.00 63.94 471 SER A CA 1
ATOM 3853 C C . SER A 1 471 ? 36.056 26.925 -11.194 1.00 63.94 471 SER A C 1
ATOM 3855 O O . SER A 1 471 ? 35.091 27.687 -11.095 1.00 63.94 471 SER A O 1
ATOM 3857 N N . ASP A 1 472 ? 36.714 26.703 -12.330 1.00 72.19 472 ASP A N 1
ATOM 3858 C CA . ASP A 1 472 ? 36.512 27.443 -13.581 1.00 72.19 472 ASP A CA 1
ATOM 3859 C C . ASP A 1 472 ? 35.096 27.251 -14.140 1.00 72.19 472 ASP A C 1
ATOM 3861 O O . ASP A 1 472 ? 34.448 28.188 -14.603 1.00 72.19 472 ASP A O 1
ATOM 3865 N N . LYS A 1 473 ? 34.550 26.032 -14.043 1.00 73.12 473 LYS A N 1
ATOM 3866 C CA . LYS A 1 473 ? 33.188 25.746 -14.519 1.00 73.12 473 LYS A CA 1
ATOM 3867 C C . LYS A 1 473 ? 32.095 26.398 -13.688 1.00 73.12 473 LYS A C 1
ATOM 3869 O O . LYS A 1 473 ? 31.036 26.742 -14.215 1.00 73.12 473 LYS A O 1
ATOM 3874 N N . SER A 1 474 ? 32.334 26.577 -12.397 1.00 66.69 474 SER A N 1
ATOM 3875 C CA . SER A 1 474 ? 31.386 27.253 -11.516 1.00 66.69 474 SER A CA 1
ATOM 3876 C C . SER A 1 474 ? 31.419 28.773 -11.701 1.00 66.69 474 SER A C 1
ATOM 3878 O O . SER A 1 474 ? 30.356 29.395 -11.714 1.00 66.69 474 SER A O 1
ATOM 3880 N N . SER A 1 475 ? 32.600 29.375 -11.906 1.00 68.38 475 SER A N 1
ATOM 3881 C CA . SER A 1 475 ? 32.712 30.805 -12.230 1.00 68.38 475 SER A CA 1
ATOM 3882 C C . SER A 1 475 ? 32.101 31.117 -13.601 1.00 68.38 475 SER A C 1
ATOM 3884 O O . SER A 1 475 ? 31.307 32.050 -13.707 1.00 68.38 475 SER A O 1
ATOM 3886 N N . GLU A 1 476 ? 32.345 30.280 -14.617 1.00 73.62 476 GLU A N 1
ATOM 3887 C CA . GLU A 1 476 ? 31.714 30.380 -15.943 1.00 73.62 476 GLU A CA 1
ATOM 3888 C C . GLU A 1 476 ? 30.176 30.360 -15.841 1.00 73.62 476 GLU A C 1
ATOM 3890 O O . GLU A 1 476 ? 29.494 31.247 -16.363 1.00 73.62 476 GLU A O 1
ATOM 3895 N N . ALA A 1 477 ? 29.615 29.394 -15.103 1.00 71.00 477 ALA A N 1
ATOM 3896 C CA . ALA A 1 477 ? 28.171 29.282 -14.903 1.00 71.00 477 ALA A CA 1
ATOM 3897 C C . ALA A 1 477 ? 27.579 30.479 -14.136 1.00 71.00 477 ALA A C 1
ATOM 3899 O O . ALA A 1 477 ? 26.501 30.968 -14.483 1.00 71.00 477 ALA A O 1
ATOM 3900 N N . ALA A 1 478 ? 28.283 30.984 -13.119 1.00 71.06 478 ALA A N 1
ATOM 3901 C CA . ALA A 1 478 ? 27.846 32.143 -12.348 1.00 71.06 478 ALA A CA 1
ATOM 3902 C C . ALA A 1 478 ? 27.882 33.448 -13.174 1.00 71.06 478 ALA A C 1
ATOM 3904 O O . ALA A 1 478 ? 26.961 34.266 -13.070 1.00 71.06 478 ALA A O 1
ATOM 3905 N N . CYS A 1 479 ? 28.879 33.621 -14.050 1.00 74.50 479 CYS A N 1
ATOM 3906 C CA . CYS A 1 479 ? 28.939 34.722 -15.018 1.00 74.50 479 CYS A CA 1
ATOM 3907 C C . CYS A 1 479 ? 27.782 34.659 -16.027 1.00 74.50 479 CYS A C 1
ATOM 3909 O O . CYS A 1 479 ? 27.107 35.665 -16.260 1.00 74.50 479 CYS A O 1
ATOM 3911 N N . LEU A 1 480 ? 27.504 33.478 -16.590 1.00 77.31 480 LEU A N 1
ATOM 3912 C CA . LEU A 1 480 ? 26.383 33.270 -17.513 1.00 77.31 480 LEU A CA 1
ATOM 3913 C C . LEU A 1 480 ? 25.037 33.605 -16.863 1.00 77.31 480 LEU A C 1
ATOM 3915 O O . LEU A 1 480 ? 24.242 34.341 -17.444 1.00 77.31 480 LEU A O 1
ATOM 3919 N N . LEU A 1 481 ? 24.804 33.126 -15.638 1.00 75.56 481 LEU A N 1
ATOM 3920 C CA . LEU A 1 481 ? 23.573 33.401 -14.898 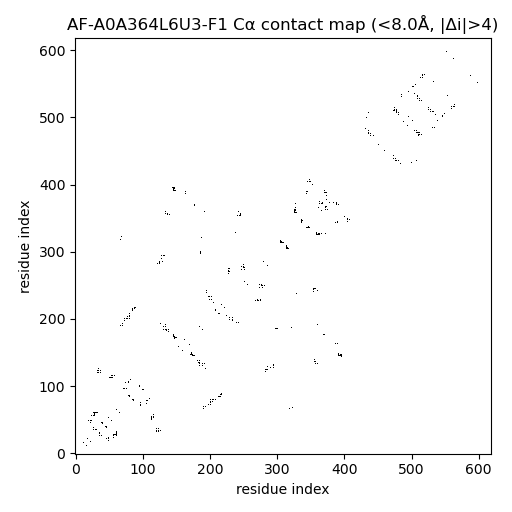1.00 75.56 481 LEU A CA 1
ATOM 3921 C C . LEU A 1 481 ? 23.383 34.901 -14.645 1.00 75.56 481 LEU A C 1
ATOM 3923 O O . LEU A 1 481 ? 22.290 35.439 -14.828 1.00 75.56 481 LEU A O 1
ATOM 3927 N N . THR A 1 482 ? 24.456 35.578 -14.243 1.00 75.06 482 THR A N 1
ATOM 3928 C CA . THR A 1 482 ? 24.467 37.022 -13.996 1.00 75.06 482 THR A CA 1
ATOM 3929 C C . THR A 1 482 ? 24.115 37.808 -15.260 1.00 75.06 482 THR A C 1
ATOM 3931 O O . THR A 1 482 ? 23.265 38.702 -15.220 1.00 75.06 482 THR A O 1
ATOM 3934 N N . ASN A 1 483 ? 24.720 37.445 -16.392 1.00 76.19 483 ASN A N 1
ATOM 3935 C CA . ASN A 1 483 ? 24.478 38.086 -17.683 1.00 76.19 483 ASN A CA 1
ATOM 3936 C C . ASN A 1 483 ? 23.058 37.838 -18.200 1.00 76.19 483 ASN A C 1
ATOM 3938 O O . ASN A 1 483 ? 22.417 38.765 -18.700 1.00 76.19 483 ASN A O 1
ATOM 3942 N N . GLU A 1 484 ? 22.535 36.623 -18.032 1.00 75.69 484 GLU A N 1
ATOM 3943 C CA . GLU A 1 484 ? 21.163 36.304 -18.421 1.00 75.69 484 GLU A CA 1
ATOM 3944 C C . GLU A 1 484 ? 20.171 37.107 -17.577 1.00 75.69 484 GLU A C 1
ATOM 3946 O O . GLU A 1 484 ? 19.292 37.776 -18.115 1.00 75.69 484 GLU A O 1
ATOM 3951 N N . CYS A 1 485 ? 20.356 37.163 -16.256 1.00 73.12 485 CYS A N 1
ATOM 3952 C CA . CYS A 1 485 ? 19.472 37.958 -15.410 1.00 73.12 485 CYS A CA 1
ATOM 3953 C C . CYS A 1 485 ? 19.536 39.463 -15.733 1.00 73.12 485 CYS A C 1
ATOM 3955 O O . CYS A 1 485 ? 18.504 40.136 -15.722 1.00 73.12 485 CYS A O 1
ATOM 3957 N N . ARG A 1 486 ? 20.723 39.985 -16.074 1.00 73.56 486 ARG A N 1
ATOM 3958 C CA . ARG A 1 486 ? 20.916 41.362 -16.563 1.00 73.56 486 ARG A CA 1
ATOM 3959 C C . ARG A 1 486 ? 20.134 41.608 -17.858 1.00 73.56 486 ARG A C 1
ATOM 3961 O O . ARG A 1 486 ? 19.401 42.592 -17.949 1.00 73.56 486 ARG A O 1
ATOM 3968 N N . SER A 1 487 ? 20.244 40.703 -18.830 1.00 76.31 487 SER A N 1
ATOM 3969 C CA . SER A 1 487 ? 19.507 40.754 -20.102 1.00 76.31 487 SER A CA 1
ATOM 3970 C C . SER A 1 487 ? 17.990 40.770 -19.878 1.00 76.31 487 SER A C 1
ATOM 3972 O O . SER A 1 487 ? 17.271 41.599 -20.438 1.00 76.31 487 SER A O 1
ATOM 3974 N N . LEU A 1 488 ? 17.489 39.911 -18.989 1.00 70.75 488 LEU A N 1
ATOM 3975 C CA . LEU A 1 488 ? 16.064 39.842 -18.662 1.00 70.75 488 LEU A CA 1
ATOM 3976 C C . LEU A 1 488 ? 15.551 41.109 -17.981 1.00 70.75 488 LEU A C 1
ATOM 3978 O O . LEU A 1 488 ? 14.449 41.567 -18.296 1.00 70.75 488 LEU A O 1
ATOM 3982 N N . PHE A 1 489 ? 16.353 41.688 -17.085 1.00 69.62 489 PHE A N 1
ATOM 3983 C CA . PHE A 1 489 ? 16.044 42.955 -16.429 1.00 69.62 489 PHE A CA 1
ATOM 3984 C C . PHE A 1 489 ? 15.944 44.100 -17.441 1.00 69.62 489 PHE A C 1
ATOM 3986 O O . PHE A 1 489 ? 14.932 44.797 -17.478 1.00 69.62 489 PHE A O 1
ATOM 3993 N N . GLN A 1 490 ? 16.932 44.241 -18.330 1.00 74.69 490 GLN A N 1
ATOM 3994 C CA . GLN A 1 490 ? 16.940 45.272 -19.377 1.00 74.69 490 GLN A CA 1
ATOM 3995 C C . GLN A 1 490 ? 15.753 45.156 -20.343 1.00 74.69 490 GLN A C 1
ATOM 3997 O O . GLN A 1 490 ? 15.270 46.159 -20.862 1.00 74.69 490 GLN A O 1
ATOM 4002 N N . ARG A 1 491 ? 15.256 43.935 -20.568 1.00 73.06 491 ARG A N 1
ATOM 4003 C CA . ARG A 1 491 ? 14.105 43.662 -21.440 1.00 73.06 491 ARG A CA 1
ATOM 4004 C C . ARG A 1 491 ? 12.748 43.849 -20.751 1.00 73.06 491 ARG A C 1
ATOM 4006 O O . ARG A 1 491 ? 11.726 43.637 -21.397 1.00 73.06 491 ARG A O 1
ATOM 4013 N N . GLY A 1 492 ? 12.718 44.192 -19.460 1.00 65.88 492 GLY A N 1
ATOM 4014 C CA . GLY A 1 492 ? 11.480 44.296 -18.677 1.00 65.88 492 GLY A CA 1
ATOM 4015 C C . GLY A 1 492 ? 10.752 42.959 -18.484 1.00 65.88 492 GLY A C 1
ATOM 4016 O O . GLY A 1 492 ? 9.596 42.942 -18.072 1.00 65.88 492 GLY A O 1
ATOM 4017 N N . LEU A 1 493 ? 11.415 41.835 -18.780 1.00 61.50 493 LEU A N 1
ATOM 4018 C CA . LEU A 1 493 ? 10.871 40.474 -18.661 1.00 61.50 493 LEU A CA 1
ATOM 4019 C C . LEU A 1 493 ? 11.178 39.846 -17.294 1.00 61.50 493 LEU A C 1
ATOM 4021 O O . LEU A 1 493 ? 10.878 38.679 -17.050 1.00 61.50 493 LEU A O 1
ATOM 4025 N N . PHE A 1 494 ? 11.793 40.617 -16.402 1.00 59.88 494 PHE A N 1
ATOM 4026 C CA . PHE A 1 494 ? 12.231 40.166 -15.093 1.00 59.88 494 PHE A CA 1
ATOM 4027 C C . PHE A 1 494 ? 11.145 40.414 -14.042 1.00 59.88 494 PHE A C 1
ATOM 4029 O O . PHE A 1 494 ? 11.079 41.471 -13.416 1.00 59.88 494 PHE A O 1
ATOM 4036 N N . LEU A 1 495 ? 10.274 39.427 -13.838 1.00 56.19 495 LEU A N 1
ATOM 4037 C CA . LEU A 1 495 ? 9.302 39.434 -12.745 1.00 56.19 495 LEU A CA 1
ATOM 4038 C C . LEU A 1 495 ? 9.948 38.840 -11.483 1.00 56.19 495 LEU A C 1
ATOM 4040 O O . LEU A 1 495 ? 9.919 37.631 -11.271 1.00 56.19 495 LEU A O 1
ATOM 4044 N N . ARG A 1 496 ? 10.481 39.694 -10.597 1.00 54.44 496 ARG A N 1
ATOM 4045 C CA . ARG A 1 496 ? 11.109 39.309 -9.305 1.00 54.44 496 ARG A CA 1
ATOM 4046 C C . ARG A 1 496 ? 10.181 38.622 -8.289 1.00 54.44 496 ARG A C 1
ATOM 4048 O O . ARG A 1 496 ? 10.596 38.339 -7.174 1.00 54.44 496 ARG A O 1
ATOM 4055 N N . ARG A 1 497 ? 8.937 38.300 -8.666 1.00 50.62 497 ARG A N 1
ATOM 4056 C CA . ARG A 1 497 ? 8.001 37.503 -7.850 1.00 50.62 497 ARG A CA 1
ATOM 4057 C C . ARG A 1 497 ? 8.405 36.030 -7.719 1.00 50.62 497 ARG A C 1
ATOM 4059 O O . ARG A 1 497 ? 7.792 35.311 -6.936 1.00 50.62 497 ARG A O 1
ATOM 4066 N N . PHE A 1 498 ? 9.414 35.577 -8.461 1.00 57.53 498 PHE A N 1
ATOM 4067 C CA . PHE A 1 498 ? 9.959 34.230 -8.338 1.00 57.53 498 PHE A CA 1
ATOM 4068 C C . PHE A 1 498 ? 11.159 34.221 -7.388 1.00 57.53 498 PHE A C 1
ATOM 4070 O O . PHE A 1 498 ? 12.271 34.574 -7.779 1.00 57.53 498 PHE A O 1
ATOM 4077 N N . GLY A 1 499 ? 10.948 33.760 -6.150 1.00 62.56 499 GLY A N 1
ATOM 4078 C CA . GLY A 1 499 ? 12.009 33.653 -5.136 1.00 62.56 499 GLY A CA 1
ATOM 4079 C C . GLY A 1 499 ? 13.232 32.849 -5.599 1.00 62.56 499 GLY A C 1
ATOM 4080 O O . GLY A 1 499 ? 14.353 33.142 -5.192 1.00 62.56 499 GLY A O 1
ATOM 4081 N N . LEU A 1 500 ? 13.042 31.904 -6.527 1.00 65.62 500 LEU A N 1
ATOM 4082 C CA . LEU A 1 500 ? 14.120 31.119 -7.130 1.00 65.62 500 LEU A CA 1
ATOM 4083 C C . LEU A 1 500 ? 15.108 31.971 -7.942 1.00 65.62 500 LEU A C 1
ATOM 4085 O O . LEU A 1 500 ? 16.300 31.693 -7.920 1.00 65.62 500 LEU A O 1
ATOM 4089 N N . VAL A 1 501 ? 14.644 33.020 -8.626 1.00 70.00 501 VAL A N 1
ATOM 4090 C CA . VAL A 1 501 ? 15.506 33.893 -9.440 1.00 70.00 501 VAL A CA 1
ATOM 4091 C C . VAL A 1 501 ? 16.368 34.786 -8.544 1.00 70.00 501 VAL A C 1
ATOM 4093 O O . VAL A 1 501 ? 17.575 34.891 -8.760 1.00 70.00 501 VAL A O 1
ATOM 4096 N N . ASN A 1 502 ? 15.774 35.359 -7.490 1.00 71.19 502 ASN A N 1
ATOM 4097 C CA . ASN A 1 502 ? 16.501 36.151 -6.492 1.00 71.19 502 ASN A CA 1
ATOM 4098 C C . ASN A 1 502 ? 17.548 35.290 -5.766 1.00 71.19 502 ASN A C 1
ATOM 4100 O O . ASN A 1 502 ? 18.680 35.727 -5.561 1.00 71.19 502 ASN A O 1
ATOM 4104 N N . TYR A 1 503 ? 17.194 34.044 -5.431 1.00 76.50 503 TYR A N 1
ATOM 4105 C CA . TYR A 1 503 ? 18.123 33.080 -4.844 1.00 76.50 503 TYR A CA 1
ATOM 4106 C C . TYR A 1 503 ? 19.251 32.695 -5.807 1.00 76.50 503 TYR A C 1
ATOM 4108 O O . TYR A 1 503 ? 20.419 32.664 -5.421 1.00 76.50 503 TYR A O 1
ATOM 4116 N N . ALA A 1 504 ? 18.922 32.448 -7.074 1.00 76.69 504 ALA A N 1
ATOM 4117 C CA . ALA A 1 504 ? 19.892 32.067 -8.085 1.00 76.69 504 ALA A CA 1
ATOM 4118 C C . ALA A 1 504 ? 20.935 33.167 -8.321 1.00 76.69 504 ALA A C 1
ATOM 4120 O O . ALA A 1 504 ? 22.136 32.893 -8.311 1.00 76.69 504 ALA A O 1
ATOM 4121 N N . GLN A 1 505 ? 20.483 34.418 -8.431 1.00 77.69 505 GLN A N 1
ATOM 4122 C CA . GLN A 1 505 ? 21.358 35.585 -8.486 1.00 77.69 505 GLN A CA 1
ATOM 4123 C C . GLN A 1 505 ? 22.204 35.733 -7.218 1.00 77.69 505 GLN A C 1
ATOM 4125 O O . GLN A 1 505 ? 23.412 35.925 -7.325 1.00 77.69 505 GLN A O 1
ATOM 4130 N N . PHE A 1 506 ? 21.610 35.593 -6.027 1.00 80.81 506 PHE A N 1
ATOM 4131 C CA . PHE A 1 506 ? 22.350 35.643 -4.763 1.00 80.81 506 PHE A CA 1
ATOM 4132 C C . PHE A 1 506 ? 23.478 34.602 -4.720 1.00 80.81 506 PHE A C 1
ATOM 4134 O O . PHE A 1 506 ? 24.622 34.932 -4.404 1.00 80.81 506 PHE A O 1
ATOM 4141 N N . ALA A 1 507 ? 23.179 33.357 -5.096 1.00 77.75 507 ALA A N 1
ATOM 4142 C CA . ALA A 1 507 ? 24.150 32.272 -5.116 1.00 77.75 507 ALA A CA 1
ATOM 4143 C C . ALA A 1 507 ? 25.283 32.519 -6.124 1.00 77.75 507 ALA A C 1
ATOM 4145 O O . ALA A 1 507 ? 26.444 32.261 -5.800 1.00 77.75 507 ALA A O 1
ATOM 4146 N N . ALA A 1 508 ? 24.978 33.038 -7.317 1.00 79.62 508 ALA A N 1
ATOM 4147 C CA . ALA A 1 508 ? 25.996 33.355 -8.318 1.00 79.62 508 ALA A CA 1
ATOM 4148 C C . ALA A 1 508 ? 26.885 34.528 -7.900 1.00 79.62 508 ALA A C 1
ATOM 4150 O O . ALA A 1 508 ? 28.104 34.391 -7.958 1.00 79.62 508 ALA A O 1
ATOM 4151 N N . ILE A 1 509 ? 26.308 35.633 -7.414 1.00 81.19 509 ILE A N 1
ATOM 4152 C CA . ILE A 1 509 ? 27.082 36.794 -6.950 1.00 81.19 509 ILE A CA 1
ATOM 4153 C C . ILE A 1 509 ? 27.988 36.380 -5.790 1.00 81.19 509 ILE A C 1
ATOM 4155 O O . ILE A 1 509 ? 29.186 36.639 -5.832 1.00 81.19 509 ILE A O 1
ATOM 4159 N N . GLY A 1 510 ? 27.454 35.649 -4.806 1.00 79.12 510 GLY A N 1
ATOM 4160 C CA . GLY A 1 510 ? 28.254 35.139 -3.693 1.00 79.12 510 GLY A CA 1
ATOM 4161 C C . GLY A 1 510 ? 29.387 34.216 -4.151 1.00 79.12 510 GLY A C 1
ATOM 4162 O O . GLY A 1 510 ? 30.499 34.307 -3.638 1.00 79.12 510 GLY A O 1
ATOM 4163 N N . THR A 1 511 ? 29.140 33.369 -5.155 1.00 78.12 511 THR A N 1
ATOM 4164 C CA . THR A 1 511 ? 30.168 32.483 -5.725 1.00 78.12 511 THR A CA 1
ATOM 4165 C C . THR A 1 511 ? 31.271 33.276 -6.426 1.00 78.12 511 THR A C 1
ATOM 4167 O O . THR A 1 511 ? 32.443 32.985 -6.201 1.00 78.12 511 THR A O 1
ATOM 4170 N N . LEU A 1 512 ? 30.926 34.290 -7.228 1.00 78.69 512 LEU A N 1
ATOM 4171 C CA . LEU A 1 512 ? 31.904 35.137 -7.921 1.00 78.69 512 LEU A CA 1
ATOM 4172 C C . LEU A 1 512 ? 32.717 35.992 -6.936 1.00 78.69 512 LEU A C 1
ATOM 4174 O O . LEU A 1 512 ? 33.934 36.081 -7.077 1.00 78.69 512 LEU A O 1
ATOM 4178 N N . SER A 1 513 ? 32.080 36.550 -5.898 1.00 76.88 513 SER A N 1
ATOM 4179 C CA . SER A 1 513 ? 32.762 37.331 -4.855 1.00 76.88 513 SER A CA 1
ATOM 4180 C C . SER A 1 513 ? 33.731 36.500 -4.014 1.00 76.88 513 SER A C 1
ATOM 4182 O O . SER A 1 513 ? 34.770 37.008 -3.620 1.00 76.88 513 SER A O 1
ATOM 4184 N N . MET A 1 514 ? 33.424 35.228 -3.736 1.00 76.38 514 MET A N 1
ATOM 4185 C CA . MET A 1 514 ? 34.385 34.330 -3.078 1.00 76.38 514 MET A CA 1
ATOM 4186 C C . MET A 1 514 ? 35.542 33.952 -4.012 1.00 76.38 514 MET A C 1
ATOM 4188 O O . MET A 1 514 ? 36.662 33.731 -3.564 1.00 76.38 514 MET A O 1
ATOM 4192 N N . TYR A 1 515 ? 35.276 33.850 -5.316 1.00 70.81 515 TYR A N 1
ATOM 4193 C CA . TYR A 1 515 ? 36.259 33.398 -6.296 1.00 70.81 515 TYR A CA 1
ATOM 4194 C C . TYR A 1 515 ? 37.311 34.458 -6.630 1.00 70.81 515 TYR A C 1
ATOM 4196 O O . TYR A 1 515 ? 38.478 34.113 -6.798 1.00 70.81 515 TYR A O 1
ATOM 4204 N N . SER A 1 516 ? 36.916 35.736 -6.665 1.00 71.88 516 SER A N 1
ATOM 4205 C CA . SER A 1 516 ? 37.842 36.854 -6.892 1.00 71.88 516 SER A CA 1
ATOM 4206 C C . SER A 1 516 ? 38.991 36.917 -5.885 1.00 71.88 516 SER A C 1
ATOM 4208 O O . SER A 1 516 ? 40.026 37.500 -6.175 1.00 71.88 516 SER A O 1
ATOM 4210 N N . ASP A 1 517 ? 38.796 36.338 -4.702 1.00 69.06 517 ASP A N 1
ATOM 4211 C CA . ASP A 1 517 ? 39.777 36.361 -3.618 1.00 69.06 517 ASP A CA 1
ATOM 4212 C C . ASP A 1 517 ? 40.701 35.151 -3.638 1.00 69.06 517 ASP A C 1
ATOM 4214 O O . ASP A 1 517 ? 41.888 35.262 -3.341 1.00 69.06 517 ASP A O 1
ATOM 4218 N N . LEU A 1 518 ? 40.155 33.987 -4.002 1.00 66.81 518 LEU A N 1
ATOM 4219 C CA . LEU A 1 518 ? 40.921 32.748 -4.115 1.00 66.81 518 LEU A CA 1
ATOM 4220 C C . LEU A 1 518 ? 41.866 32.782 -5.321 1.00 66.81 518 LEU A C 1
ATOM 4222 O O . LEU A 1 518 ? 42.964 32.235 -5.259 1.00 66.81 518 LEU A O 1
ATOM 4226 N N . GLN A 1 519 ? 41.464 33.446 -6.406 1.00 66.44 519 GLN A N 1
ATOM 4227 C CA . GLN A 1 519 ? 42.337 33.740 -7.536 1.00 66.44 519 GLN A CA 1
ATOM 4228 C C . GLN A 1 519 ? 42.769 35.203 -7.478 1.00 66.44 519 GLN A C 1
ATOM 4230 O O . GLN A 1 519 ? 42.192 36.050 -8.154 1.00 66.44 519 GLN A O 1
ATOM 4235 N N . LEU A 1 520 ? 43.823 35.471 -6.698 1.00 55.25 520 LEU A N 1
ATOM 4236 C CA . LEU A 1 520 ? 44.399 36.795 -6.396 1.00 55.25 520 LEU A CA 1
ATOM 4237 C C . LEU A 1 520 ? 44.646 37.735 -7.603 1.00 55.25 520 LEU A C 1
ATOM 4239 O O . LEU A 1 520 ? 44.950 38.903 -7.387 1.00 55.25 520 LEU A O 1
ATOM 4243 N N . ASN A 1 521 ? 44.504 37.273 -8.852 1.00 54.50 521 ASN A N 1
ATOM 4244 C CA . ASN A 1 521 ? 44.772 38.041 -10.071 1.00 54.50 521 ASN A CA 1
ATOM 4245 C C . ASN A 1 521 ? 43.627 38.072 -11.108 1.00 54.50 521 ASN A C 1
ATOM 4247 O O . ASN A 1 521 ? 43.796 38.718 -12.144 1.00 54.50 521 ASN A O 1
ATOM 4251 N N . ASP A 1 522 ? 42.468 37.437 -10.879 1.00 65.38 522 ASP A N 1
ATOM 4252 C CA . ASP A 1 522 ? 41.350 37.525 -11.838 1.00 65.38 522 ASP A CA 1
ATOM 4253 C C . ASP A 1 522 ? 40.457 38.745 -11.558 1.00 65.38 522 ASP A C 1
ATOM 4255 O O . ASP A 1 522 ? 39.355 38.677 -11.001 1.00 65.38 522 ASP A O 1
ATOM 4259 N N . THR A 1 523 ? 40.967 39.907 -11.971 1.00 68.06 523 THR A N 1
ATOM 4260 C CA . THR A 1 523 ? 40.246 41.189 -11.909 1.00 68.06 523 THR A CA 1
ATOM 4261 C C . THR A 1 523 ? 38.924 41.171 -12.686 1.00 68.06 523 THR A C 1
ATOM 4263 O O . THR A 1 523 ? 38.012 41.924 -12.344 1.00 68.06 523 THR A O 1
ATOM 4266 N N . GLY A 1 524 ? 38.775 40.292 -13.685 1.00 74.81 524 GLY A N 1
ATOM 4267 C CA . GLY A 1 524 ? 37.566 40.190 -14.497 1.00 74.81 524 GLY A CA 1
ATOM 4268 C C . GLY A 1 524 ? 36.383 39.646 -13.703 1.00 74.81 524 GLY A C 1
ATOM 4269 O O . GLY A 1 524 ? 35.293 40.218 -13.739 1.00 74.81 524 GLY A O 1
ATOM 4270 N N . ILE A 1 525 ? 36.602 38.589 -12.918 1.00 74.19 525 ILE A N 1
ATOM 4271 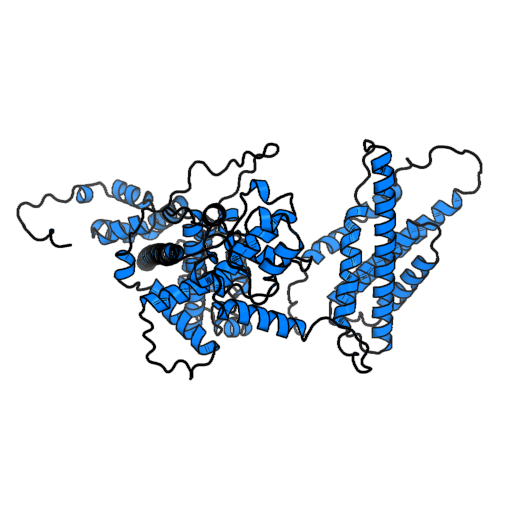C CA . ILE A 1 525 ? 35.549 37.965 -12.103 1.00 74.19 525 ILE A CA 1
ATOM 4272 C C . ILE A 1 525 ? 35.042 38.919 -11.017 1.00 74.19 525 ILE A C 1
ATOM 4274 O O . ILE A 1 525 ? 33.832 38.994 -10.778 1.00 74.19 525 ILE A O 1
ATOM 4278 N N . ARG A 1 526 ? 35.941 39.700 -10.403 1.00 81.31 526 ARG A N 1
ATOM 4279 C CA . ARG A 1 526 ? 35.560 40.701 -9.396 1.00 81.31 526 ARG A CA 1
ATOM 4280 C C . ARG A 1 526 ? 34.648 41.774 -9.979 1.00 81.31 526 ARG A C 1
ATOM 4282 O O . ARG A 1 526 ? 33.614 42.078 -9.391 1.00 81.31 526 ARG A O 1
ATOM 4289 N N . VAL A 1 527 ? 35.006 42.306 -11.147 1.00 81.12 527 VAL A N 1
ATOM 4290 C CA . VAL A 1 527 ? 34.212 43.333 -11.835 1.00 81.12 527 VAL A CA 1
ATOM 4291 C C . VAL A 1 527 ? 32.811 42.808 -12.150 1.00 81.12 527 VAL A C 1
ATOM 4293 O O . VAL A 1 527 ? 31.829 43.496 -11.877 1.00 81.12 527 VAL A O 1
ATOM 4296 N N . VAL A 1 528 ? 32.689 41.565 -12.629 1.00 78.38 528 VAL A N 1
ATOM 4297 C CA . VAL A 1 528 ? 31.378 40.947 -12.892 1.00 78.38 528 VAL A CA 1
ATOM 4298 C C . VAL A 1 528 ? 30.557 40.804 -11.606 1.00 78.38 528 VAL A C 1
ATOM 4300 O O . VAL A 1 528 ? 29.365 41.116 -11.613 1.00 78.38 528 VAL A O 1
ATOM 4303 N N . ALA A 1 529 ? 31.176 40.379 -10.499 1.00 81.00 529 ALA A N 1
ATOM 4304 C CA . ALA A 1 529 ? 30.510 40.252 -9.202 1.00 81.00 529 ALA A CA 1
ATOM 4305 C C . ALA A 1 529 ? 30.016 41.606 -8.664 1.00 81.00 529 ALA A C 1
ATOM 4307 O O . ALA A 1 529 ? 28.866 41.720 -8.236 1.00 81.00 529 ALA A O 1
ATOM 4308 N N . ASP A 1 530 ? 30.862 42.637 -8.722 1.00 84.25 530 ASP A N 1
ATOM 4309 C CA . ASP A 1 530 ? 30.562 43.974 -8.208 1.00 84.25 530 ASP A CA 1
ATOM 4310 C C . ASP A 1 530 ? 29.486 44.676 -9.056 1.00 84.25 530 ASP A C 1
ATOM 4312 O O . ASP A 1 530 ? 28.553 45.273 -8.511 1.00 84.25 530 ASP A O 1
ATOM 4316 N N . GLU A 1 531 ? 29.535 44.537 -10.386 1.00 80.94 531 GLU A N 1
ATOM 4317 C CA . GLU A 1 531 ? 28.481 45.025 -11.282 1.00 80.94 531 GLU A CA 1
ATOM 4318 C C . GLU A 1 531 ? 27.138 44.325 -11.034 1.00 80.94 531 GLU A C 1
ATOM 4320 O O . GLU A 1 531 ? 26.083 44.965 -11.041 1.00 80.94 531 GLU A O 1
ATOM 4325 N N . ALA A 1 532 ? 27.158 43.007 -10.822 1.00 80.50 532 ALA A N 1
ATOM 4326 C CA . ALA A 1 532 ? 25.964 42.225 -10.526 1.00 80.50 532 ALA A CA 1
ATOM 4327 C C . ALA A 1 532 ? 25.350 42.616 -9.180 1.00 80.50 532 ALA A C 1
ATOM 4329 O O . ALA A 1 532 ? 24.135 42.800 -9.079 1.00 80.50 532 ALA A O 1
ATOM 4330 N N . LEU A 1 533 ? 26.194 42.807 -8.162 1.00 84.44 533 LEU A N 1
ATOM 4331 C CA . LEU A 1 533 ? 25.789 43.271 -6.841 1.00 84.44 533 LEU A CA 1
ATOM 4332 C C . LEU A 1 533 ? 25.219 44.692 -6.881 1.00 84.44 533 LEU A C 1
ATOM 4334 O O . LEU A 1 533 ? 24.278 44.979 -6.146 1.00 84.44 533 LEU A O 1
ATOM 4338 N N . ALA A 1 534 ? 25.730 45.571 -7.746 1.00 82.81 534 ALA A N 1
ATOM 4339 C CA . ALA A 1 534 ? 25.187 46.916 -7.936 1.00 82.81 534 ALA A CA 1
ATOM 4340 C C . ALA A 1 534 ? 23.790 46.911 -8.590 1.00 82.81 534 ALA A C 1
ATOM 4342 O O . ALA A 1 534 ? 22.978 47.790 -8.305 1.00 82.81 534 ALA A O 1
ATOM 4343 N N . GLN A 1 535 ? 23.489 45.911 -9.425 1.00 76.62 535 GLN A N 1
ATOM 4344 C CA . GLN A 1 535 ? 22.188 45.729 -10.092 1.00 76.62 535 GLN A CA 1
ATOM 4345 C C . GLN A 1 535 ? 21.185 44.918 -9.249 1.00 76.62 535 GLN A C 1
ATOM 4347 O O . GLN A 1 535 ? 19.971 44.975 -9.467 1.00 76.62 535 GLN A O 1
ATOM 4352 N N . PHE A 1 536 ? 21.669 44.167 -8.255 1.00 75.69 536 PHE A N 1
ATOM 4353 C CA . PHE A 1 536 ? 20.845 43.338 -7.374 1.00 75.69 536 PHE A CA 1
ATOM 4354 C C . PHE A 1 536 ? 19.772 44.109 -6.568 1.00 75.69 536 PHE A C 1
ATOM 4356 O O . PHE A 1 536 ? 18.685 43.562 -6.421 1.00 75.69 536 PHE A O 1
ATOM 4363 N N . PRO A 1 537 ? 19.958 45.361 -6.099 1.00 73.06 537 PRO A N 1
ATOM 4364 C CA . PRO A 1 537 ? 18.959 46.081 -5.301 1.00 73.06 537 PRO A CA 1
ATOM 4365 C C . PRO A 1 537 ? 17.681 46.498 -6.046 1.00 73.06 537 PRO A C 1
ATOM 4367 O O . PRO A 1 537 ? 16.663 46.736 -5.402 1.00 73.06 537 PRO A O 1
ATOM 4370 N N . SER A 1 538 ? 17.710 46.619 -7.376 1.00 65.56 538 SER A N 1
ATOM 4371 C CA . SER A 1 538 ? 16.617 47.215 -8.160 1.00 65.56 538 SER A CA 1
ATOM 4372 C C . SER A 1 538 ? 15.366 46.323 -8.210 1.00 65.56 538 SER A C 1
ATOM 4374 O O . SER A 1 538 ? 15.365 45.335 -8.937 1.00 65.56 538 SER A O 1
ATOM 4376 N N . GLY A 1 539 ? 14.282 46.665 -7.504 1.00 62.59 539 GLY A N 1
ATOM 4377 C CA . GLY A 1 539 ? 13.050 45.857 -7.467 1.00 62.59 539 GLY A CA 1
ATOM 4378 C C . GLY A 1 539 ? 12.938 44.915 -6.260 1.00 62.59 539 GLY A C 1
ATOM 4379 O O . GLY A 1 539 ? 12.257 43.893 -6.353 1.00 62.59 539 GLY A O 1
ATOM 4380 N N . LEU A 1 540 ? 13.655 45.201 -5.163 1.00 68.44 540 LEU A N 1
ATOM 4381 C CA . LEU A 1 540 ? 13.578 44.479 -3.879 1.00 68.44 540 LEU A CA 1
ATOM 4382 C C . LEU A 1 540 ? 12.579 45.102 -2.886 1.00 68.44 540 LEU A C 1
ATOM 4384 O O . LEU A 1 540 ? 12.531 44.710 -1.715 1.00 68.44 540 LEU A O 1
ATOM 4388 N N . GLU A 1 541 ? 11.804 46.101 -3.306 1.00 70.88 541 GLU A N 1
ATOM 4389 C CA . GLU A 1 541 ? 10.830 46.776 -2.454 1.00 70.88 541 GLU A CA 1
ATOM 4390 C C . GLU A 1 541 ? 9.737 45.789 -2.001 1.00 70.88 541 GLU A C 1
ATOM 4392 O O . GLU A 1 541 ? 8.939 45.301 -2.799 1.00 70.88 541 GLU A O 1
ATOM 4397 N N . GLY A 1 542 ? 9.711 45.484 -0.699 1.00 67.62 542 GLY A N 1
ATOM 4398 C CA . GLY A 1 542 ? 8.739 44.572 -0.083 1.00 67.62 542 GLY A CA 1
ATOM 4399 C C . GLY A 1 542 ? 9.172 43.102 0.039 1.00 67.62 542 GLY A C 1
ATOM 4400 O O . GLY A 1 542 ? 8.457 42.336 0.678 1.00 67.62 542 GLY A O 1
ATOM 4401 N N . ASP A 1 543 ? 10.333 42.698 -0.497 1.00 74.19 543 ASP A N 1
ATOM 4402 C CA . ASP A 1 543 ? 10.887 41.341 -0.326 1.00 74.19 543 ASP A CA 1
ATOM 4403 C C . ASP A 1 543 ? 11.949 41.321 0.790 1.00 74.19 543 ASP A C 1
ATOM 4405 O O . ASP A 1 543 ? 13.136 41.573 0.567 1.00 74.19 543 ASP A O 1
ATOM 4409 N N . LEU A 1 544 ? 11.511 41.020 2.018 1.00 73.31 544 LEU A N 1
ATOM 4410 C CA . LEU A 1 544 ? 12.378 40.985 3.205 1.00 73.31 544 LEU A CA 1
ATOM 4411 C C . LEU A 1 544 ? 13.502 39.938 3.097 1.00 73.31 544 LEU A C 1
ATOM 4413 O O . LEU A 1 544 ? 14.585 40.139 3.651 1.00 73.31 544 LEU A O 1
ATOM 4417 N N . VAL A 1 545 ? 13.277 38.836 2.373 1.00 71.38 545 VAL A N 1
ATOM 4418 C CA . VAL A 1 545 ? 14.271 37.765 2.205 1.00 71.38 545 VAL A CA 1
ATOM 4419 C C . VAL A 1 545 ? 15.372 38.226 1.257 1.00 71.38 545 VAL A C 1
ATOM 4421 O O . VAL A 1 545 ? 16.557 38.117 1.575 1.00 71.38 545 VAL A O 1
ATOM 4424 N N . ALA A 1 546 ? 15.004 38.820 0.124 1.00 72.62 546 ALA A N 1
ATOM 4425 C CA . ALA A 1 546 ? 15.981 39.318 -0.834 1.00 72.62 546 ALA A CA 1
ATOM 4426 C C . ALA A 1 546 ? 16.753 40.552 -0.316 1.00 72.62 546 ALA A C 1
ATOM 4428 O O . ALA A 1 546 ? 17.939 40.710 -0.616 1.00 72.62 546 ALA A O 1
ATOM 4429 N N . GLN A 1 547 ? 16.142 41.386 0.534 1.00 77.75 547 GLN A N 1
ATOM 4430 C CA . GLN A 1 547 ? 16.856 42.450 1.254 1.00 77.75 547 GLN A CA 1
ATOM 4431 C C . GLN A 1 547 ? 17.914 41.889 2.216 1.00 77.75 547 GLN A C 1
ATOM 4433 O O . GLN A 1 547 ? 19.031 42.412 2.281 1.00 77.75 547 GLN A O 1
ATOM 4438 N N . ARG A 1 548 ? 17.604 40.785 2.910 1.00 78.62 548 ARG A N 1
ATOM 4439 C CA . ARG A 1 548 ? 18.574 40.068 3.750 1.00 78.62 548 ARG A CA 1
ATOM 4440 C C . ARG A 1 548 ? 19.721 39.490 2.914 1.00 78.62 548 ARG A C 1
ATOM 4442 O O . ARG A 1 548 ? 20.878 39.638 3.297 1.00 78.62 548 ARG A O 1
ATOM 4449 N N . TYR A 1 549 ? 19.428 38.913 1.748 1.00 80.06 549 TYR A N 1
ATOM 4450 C CA . TYR A 1 549 ? 20.445 38.436 0.799 1.00 80.06 549 TYR A CA 1
ATOM 4451 C C . TYR A 1 549 ? 21.384 39.550 0.329 1.00 80.06 549 TYR A C 1
ATOM 4453 O O . TYR A 1 549 ? 22.601 39.372 0.338 1.00 80.06 549 TYR A O 1
ATOM 4461 N N . LEU A 1 550 ? 20.852 40.725 -0.015 1.00 81.25 550 LEU A N 1
ATOM 4462 C CA . LEU A 1 550 ? 21.668 41.876 -0.405 1.00 81.25 550 LEU A CA 1
ATOM 4463 C C . LEU A 1 550 ? 22.603 42.335 0.727 1.00 81.25 550 LEU A C 1
ATOM 4465 O O . LEU A 1 550 ? 23.753 42.689 0.466 1.00 81.25 550 LEU A O 1
ATOM 4469 N N . HIS A 1 551 ? 22.127 42.334 1.976 1.00 79.31 551 HIS A N 1
ATOM 4470 C CA . HIS A 1 551 ? 22.953 42.685 3.133 1.00 79.31 551 HIS A CA 1
ATOM 4471 C C . HIS A 1 551 ? 24.134 41.717 3.293 1.00 79.31 551 HIS A C 1
ATOM 4473 O O . HIS A 1 551 ? 25.280 42.157 3.374 1.00 79.31 551 HIS A O 1
ATOM 4479 N N . ILE A 1 552 ? 23.859 40.413 3.212 1.00 78.88 552 ILE A N 1
ATOM 4480 C CA . ILE A 1 552 ? 24.873 39.356 3.286 1.00 78.88 552 ILE A CA 1
ATOM 4481 C C . ILE A 1 552 ? 25.916 39.503 2.169 1.00 78.88 552 ILE A C 1
ATOM 4483 O O . ILE A 1 552 ? 27.113 39.415 2.435 1.00 78.88 552 ILE A O 1
ATOM 4487 N N . LEU A 1 553 ? 25.494 39.774 0.928 1.00 82.12 553 LEU A N 1
ATOM 4488 C CA . LEU A 1 553 ? 26.428 39.964 -0.188 1.00 82.12 553 LEU A CA 1
ATOM 4489 C C . LEU A 1 553 ? 27.330 41.189 -0.003 1.00 82.12 553 LEU A C 1
ATOM 4491 O O . LEU A 1 553 ? 28.507 41.129 -0.343 1.00 82.12 553 LEU A O 1
ATOM 4495 N N . ARG A 1 554 ? 26.816 42.290 0.560 1.00 85.06 554 ARG A N 1
ATOM 4496 C CA . ARG A 1 554 ? 27.632 43.479 0.864 1.00 85.06 554 ARG A CA 1
ATOM 4497 C C . ARG A 1 554 ? 28.652 43.209 1.962 1.00 85.06 554 ARG A C 1
ATOM 4499 O O . ARG A 1 554 ? 29.765 43.724 1.899 1.00 85.06 554 ARG A O 1
ATOM 4506 N N . ASP A 1 555 ? 28.293 42.415 2.961 1.00 80.88 555 ASP A N 1
ATOM 4507 C CA . ASP A 1 555 ? 29.234 42.041 4.012 1.00 80.88 555 ASP A CA 1
ATOM 4508 C C . ASP A 1 555 ? 30.301 41.078 3.495 1.00 80.88 555 ASP A C 1
ATOM 4510 O O . ASP A 1 555 ? 31.478 41.277 3.792 1.00 80.88 555 ASP A O 1
ATOM 4514 N N . LEU A 1 556 ? 29.924 40.126 2.637 1.00 77.88 556 LEU A N 1
ATOM 4515 C CA . LEU A 1 556 ? 30.871 39.280 1.912 1.00 77.88 556 LEU A CA 1
ATOM 4516 C C . LEU A 1 556 ? 31.815 40.126 1.040 1.00 77.88 556 LEU A C 1
ATOM 4518 O O . LEU A 1 556 ? 33.026 39.933 1.080 1.00 77.88 556 LEU A O 1
ATOM 4522 N N . GLN A 1 557 ? 31.296 41.121 0.315 1.00 83.94 557 GLN A N 1
ATOM 4523 C CA . GLN A 1 557 ? 32.102 42.045 -0.489 1.00 83.94 557 GLN A CA 1
ATOM 4524 C C . GLN A 1 557 ? 33.125 42.817 0.365 1.00 83.94 557 GLN A C 1
ATOM 4526 O O . GLN A 1 557 ? 34.270 42.983 -0.044 1.00 83.94 557 GLN A O 1
ATOM 4531 N N . LYS A 1 558 ? 32.745 43.272 1.566 1.00 81.06 558 LYS A N 1
ATOM 4532 C CA . LYS A 1 558 ? 33.663 43.972 2.482 1.00 81.06 558 LYS A CA 1
ATOM 4533 C C . LYS A 1 558 ? 34.757 43.059 3.024 1.00 81.06 558 LYS A C 1
ATOM 4535 O O . LYS A 1 558 ? 35.913 43.469 3.039 1.00 81.06 558 LYS A O 1
ATOM 4540 N N . VAL A 1 559 ? 34.395 41.853 3.473 1.00 76.81 559 VAL A N 1
ATOM 4541 C CA . VAL A 1 559 ? 35.358 40.865 3.995 1.00 76.81 559 VAL A CA 1
ATOM 4542 C C . VAL A 1 559 ? 36.385 40.531 2.920 1.00 76.81 559 VAL A C 1
ATOM 4544 O O . VAL A 1 559 ? 37.585 40.544 3.179 1.00 76.81 559 VAL A O 1
ATOM 4547 N N . THR A 1 560 ? 35.904 40.333 1.696 1.00 74.25 560 THR A N 1
ATOM 4548 C CA . THR A 1 560 ? 36.753 39.988 0.559 1.00 74.25 560 THR A CA 1
ATOM 4549 C C . THR A 1 560 ? 37.704 41.131 0.150 1.00 74.25 560 THR A C 1
ATOM 4551 O O . THR A 1 560 ? 38.900 40.931 -0.055 1.00 74.25 560 THR A O 1
ATOM 4554 N N . LEU A 1 561 ? 37.235 42.389 0.180 1.00 76.62 561 LEU A N 1
ATOM 4555 C CA . LEU A 1 561 ? 38.098 43.565 -0.044 1.00 76.62 561 LEU A CA 1
ATOM 4556 C C . LEU A 1 561 ? 39.177 43.741 1.036 1.00 76.62 561 LEU A C 1
ATOM 4558 O O . LEU A 1 561 ? 40.311 44.097 0.721 1.00 76.62 561 LEU A O 1
ATOM 4562 N N . GLN A 1 562 ? 38.834 43.507 2.305 1.00 76.31 562 GLN A N 1
ATOM 4563 C CA . GLN A 1 562 ? 39.779 43.626 3.421 1.00 76.31 562 GLN A CA 1
ATOM 4564 C C . GLN A 1 562 ? 40.897 42.580 3.333 1.00 76.31 562 GLN A C 1
ATOM 4566 O O . GLN A 1 562 ? 42.052 42.890 3.627 1.00 76.31 562 GLN A O 1
ATOM 4571 N N . PHE A 1 563 ? 40.572 41.367 2.881 1.00 66.50 563 PHE A N 1
ATOM 4572 C CA . PHE A 1 563 ? 41.556 40.308 2.672 1.00 66.50 563 PHE A CA 1
ATOM 4573 C C . PHE A 1 563 ? 42.530 40.634 1.533 1.00 66.50 563 PHE A C 1
ATOM 4575 O O . PHE A 1 563 ? 43.741 40.522 1.717 1.00 66.50 563 PHE A O 1
ATOM 4582 N N . SER A 1 564 ? 42.016 41.123 0.400 1.00 63.88 564 SER A N 1
ATOM 4583 C CA . SER A 1 564 ? 42.825 41.535 -0.757 1.00 63.88 564 SER A CA 1
ATOM 4584 C C . SER A 1 564 ? 43.816 42.671 -0.434 1.00 63.88 564 SER A C 1
ATOM 4586 O O . SER A 1 564 ? 44.944 42.675 -0.926 1.00 63.88 564 SER A O 1
ATOM 4588 N N . MET A 1 565 ? 43.442 43.615 0.441 1.00 64.56 565 MET A N 1
ATOM 4589 C CA . MET A 1 565 ? 44.335 44.710 0.853 1.00 64.56 565 MET A CA 1
ATOM 4590 C C . MET A 1 565 ? 45.451 44.262 1.809 1.00 64.56 565 MET A C 1
ATOM 4592 O O . MET A 1 565 ? 46.573 44.758 1.708 1.00 64.56 565 MET A O 1
ATOM 4596 N N . ASN A 1 566 ? 45.174 43.311 2.706 1.00 58.22 566 ASN A N 1
ATOM 4597 C CA . ASN A 1 566 ? 46.157 42.823 3.678 1.00 58.22 566 ASN A CA 1
ATOM 4598 C C . ASN A 1 566 ? 47.215 41.901 3.044 1.00 58.22 566 ASN A C 1
ATOM 4600 O O . ASN A 1 566 ? 48.369 41.898 3.477 1.00 58.22 566 ASN A O 1
ATOM 4604 N N . THR A 1 567 ? 46.862 41.149 1.997 1.00 55.66 567 THR A N 1
ATOM 4605 C CA . THR A 1 567 ? 47.818 40.306 1.257 1.00 55.66 567 THR A CA 1
ATOM 4606 C C . THR A 1 567 ? 48.741 41.125 0.350 1.00 55.66 567 THR A C 1
ATOM 4608 O O . THR A 1 567 ? 49.910 40.771 0.195 1.00 55.66 567 THR A O 1
ATOM 4611 N N . GLY A 1 568 ? 48.274 42.264 -0.176 1.00 48.44 568 GLY A N 1
ATOM 4612 C CA . GLY A 1 568 ? 49.090 43.183 -0.979 1.00 48.44 568 GLY A CA 1
ATOM 4613 C C . GLY A 1 568 ? 50.272 43.795 -0.213 1.00 48.44 568 GLY A C 1
ATOM 4614 O O . GLY A 1 568 ? 51.352 43.966 -0.780 1.00 48.44 568 GLY A O 1
ATOM 4615 N N . SER A 1 569 ? 50.115 44.048 1.093 1.00 43.00 569 SER A N 1
ATOM 4616 C CA . SER A 1 569 ? 51.161 44.628 1.953 1.00 43.00 569 SER A CA 1
ATOM 4617 C C . SER A 1 569 ? 52.276 43.665 2.384 1.00 43.00 569 SER A C 1
ATOM 4619 O O . SER A 1 569 ? 53.280 44.115 2.928 1.00 43.00 569 SER A O 1
ATOM 4621 N N . ILE A 1 570 ? 52.140 42.358 2.137 1.00 46.16 570 ILE A N 1
ATOM 4622 C CA . ILE A 1 570 ? 53.153 41.349 2.510 1.00 46.16 570 ILE A CA 1
ATOM 4623 C C . ILE A 1 570 ? 54.202 41.157 1.389 1.00 46.16 570 ILE A C 1
ATOM 4625 O O . ILE A 1 570 ? 55.246 40.546 1.601 1.00 46.16 570 ILE A O 1
ATOM 4629 N N . SER A 1 571 ? 53.992 41.741 0.203 1.00 39.78 571 SER A N 1
ATOM 4630 C CA . SER A 1 571 ? 54.788 41.463 -1.006 1.00 39.78 571 SER A CA 1
ATOM 4631 C C . SER A 1 571 ? 56.020 42.355 -1.254 1.00 39.78 571 SER A C 1
ATOM 4633 O O . SER A 1 571 ? 56.530 42.385 -2.370 1.00 39.78 571 SER A O 1
ATOM 4635 N N . SER A 1 572 ? 56.560 43.051 -0.246 1.00 35.69 572 SER A N 1
ATOM 4636 C CA . SER A 1 572 ? 57.787 43.856 -0.404 1.00 35.69 572 SER A CA 1
ATOM 4637 C C . SER A 1 572 ? 58.975 43.348 0.419 1.00 35.69 572 SER A C 1
ATOM 4639 O O . SER A 1 572 ? 59.625 44.137 1.098 1.00 35.69 572 SER A O 1
ATOM 4641 N N . ASN A 1 573 ? 59.259 42.044 0.370 1.00 33.84 573 ASN A N 1
ATOM 4642 C CA . ASN A 1 573 ? 60.591 41.495 0.642 1.00 33.84 573 ASN A CA 1
ATOM 4643 C C . ASN A 1 573 ? 60.782 40.196 -0.155 1.00 33.84 573 ASN A C 1
ATOM 4645 O O . ASN A 1 573 ? 60.116 39.193 0.088 1.00 33.84 573 ASN A O 1
ATOM 4649 N N . GLU A 1 574 ? 61.681 40.242 -1.136 1.00 39.19 574 GLU A N 1
ATOM 4650 C CA . GLU A 1 574 ? 62.044 39.111 -1.987 1.00 39.19 574 GLU A CA 1
ATOM 4651 C C . GLU A 1 574 ? 62.980 38.106 -1.291 1.00 39.19 574 GLU A C 1
ATOM 4653 O O . GLU A 1 574 ? 63.807 38.451 -0.446 1.00 39.19 574 GLU A O 1
ATOM 4658 N N . SER A 1 575 ? 62.918 36.878 -1.815 1.00 34.31 575 SER A N 1
ATOM 4659 C CA . SER A 1 575 ? 63.853 35.750 -1.688 1.00 34.31 575 SER A CA 1
ATOM 4660 C C . SER A 1 575 ? 63.636 34.774 -0.523 1.00 34.31 575 SER A C 1
ATOM 4662 O O . SER A 1 575 ? 64.266 34.849 0.522 1.00 34.31 575 SER A O 1
ATOM 4664 N N . MET A 1 576 ? 62.816 33.751 -0.777 1.00 30.12 576 MET A N 1
ATOM 4665 C CA . MET A 1 576 ? 63.223 32.348 -0.626 1.00 30.12 576 MET A CA 1
ATOM 4666 C C . MET A 1 576 ? 62.251 31.451 -1.401 1.00 30.12 576 MET A C 1
ATOM 4668 O O . MET A 1 576 ? 61.042 31.470 -1.203 1.00 30.12 576 MET A O 1
ATOM 4672 N N . VAL A 1 577 ? 62.819 30.694 -2.335 1.00 42.88 577 VAL A N 1
ATOM 4673 C CA . VAL A 1 577 ? 62.171 29.616 -3.080 1.00 42.88 577 VAL A CA 1
ATOM 4674 C C . VAL A 1 577 ? 62.111 28.401 -2.153 1.00 42.88 577 VAL A C 1
ATOM 4676 O O . VAL A 1 577 ? 63.158 27.866 -1.799 1.00 42.88 577 VAL A O 1
ATOM 4679 N N . GLY A 1 578 ? 60.908 27.977 -1.764 1.00 35.12 578 GLY A N 1
ATOM 4680 C CA . GLY A 1 578 ? 60.674 26.736 -1.017 1.00 35.12 578 GLY A CA 1
ATOM 4681 C C . GLY A 1 578 ? 59.491 26.839 -0.053 1.00 35.12 578 GLY A C 1
ATOM 4682 O O . GLY A 1 578 ? 59.496 27.688 0.827 1.00 35.12 578 GLY A O 1
ATOM 4683 N N . ASP A 1 579 ? 58.504 25.959 -0.228 1.00 32.50 579 ASP A N 1
ATOM 4684 C CA . ASP A 1 579 ? 57.396 25.670 0.698 1.00 32.50 579 ASP A CA 1
ATOM 4685 C C . ASP A 1 579 ? 56.378 26.788 0.988 1.00 32.50 579 ASP A C 1
ATOM 4687 O O . ASP A 1 579 ? 56.268 27.310 2.093 1.00 32.50 579 ASP A O 1
ATOM 4691 N N . ALA A 1 580 ? 55.518 27.072 0.003 1.00 31.06 580 ALA A N 1
ATOM 4692 C CA . ALA A 1 580 ? 54.293 27.866 0.182 1.00 31.06 580 ALA A CA 1
ATOM 4693 C C . ALA A 1 580 ? 53.002 27.046 -0.046 1.00 31.06 580 ALA A C 1
ATOM 4695 O O . ALA A 1 580 ? 51.986 27.590 -0.465 1.00 31.06 580 ALA A O 1
ATOM 4696 N N . ALA A 1 581 ? 53.031 25.731 0.201 1.00 33.72 581 ALA A N 1
ATOM 4697 C CA . ALA A 1 581 ? 51.851 24.858 0.092 1.00 33.72 581 ALA A CA 1
ATOM 4698 C C . ALA A 1 581 ? 51.249 24.449 1.454 1.00 33.72 581 ALA A C 1
ATOM 4700 O O . ALA A 1 581 ? 50.325 23.641 1.493 1.00 33.72 581 ALA A O 1
ATOM 4701 N N . SER A 1 582 ? 51.755 24.987 2.569 1.00 35.72 582 SER A N 1
ATOM 4702 C CA . SER A 1 582 ? 51.317 24.619 3.927 1.00 35.72 582 SER A CA 1
ATOM 4703 C C . SER A 1 582 ? 50.948 25.802 4.824 1.00 35.72 582 SER A C 1
ATOM 4705 O O . SER A 1 582 ? 50.811 25.623 6.032 1.00 35.72 582 SER A O 1
ATOM 4707 N N . ALA A 1 583 ? 50.764 27.003 4.273 1.00 34.62 583 ALA A N 1
ATOM 4708 C CA . ALA A 1 583 ? 50.053 28.042 5.006 1.00 34.62 583 ALA A CA 1
ATOM 4709 C C . ALA A 1 583 ? 48.563 27.687 4.953 1.00 34.62 583 ALA A C 1
ATOM 4711 O O . ALA A 1 583 ? 47.867 28.000 3.987 1.00 34.62 583 ALA A O 1
ATOM 4712 N N . GLU A 1 584 ? 48.100 26.949 5.963 1.00 42.94 584 GLU A N 1
ATOM 4713 C CA . GLU A 1 584 ? 46.676 26.811 6.244 1.00 42.94 584 GLU A CA 1
ATOM 4714 C C . GLU A 1 584 ? 46.032 28.210 6.196 1.00 42.94 584 GLU A C 1
ATOM 4716 O O . GLU A 1 584 ? 46.650 29.213 6.565 1.00 42.94 584 GLU A O 1
ATOM 4721 N N . TYR A 1 585 ? 44.765 28.269 5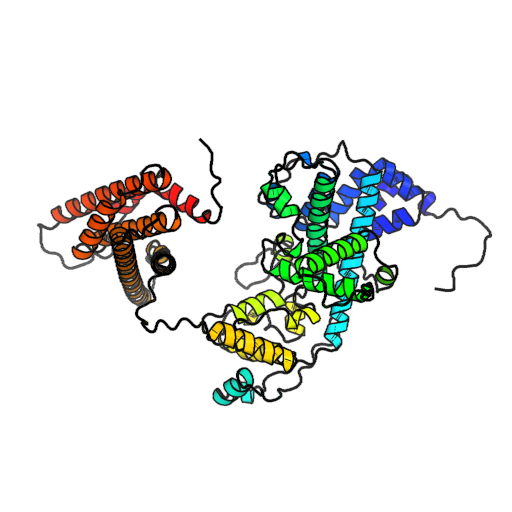.786 1.00 44.62 585 TYR A N 1
ATOM 4722 C CA . TYR A 1 585 ? 43.947 29.481 5.701 1.00 44.62 585 TYR A CA 1
ATOM 4723 C C . TYR A 1 585 ? 43.063 29.721 6.966 1.00 44.62 585 TYR A C 1
ATOM 4725 O O . TYR A 1 585 ? 41.896 30.077 6.797 1.00 44.62 585 TYR A O 1
ATOM 4733 N N . PRO A 1 586 ? 43.520 29.590 8.244 1.00 42.41 586 PRO A N 1
ATOM 4734 C CA . PRO A 1 586 ? 42.622 29.763 9.384 1.00 42.41 586 PRO A CA 1
ATOM 4735 C C . PRO A 1 586 ? 42.027 31.165 9.447 1.00 42.41 586 PRO A C 1
ATOM 4737 O O . PRO A 1 586 ? 40.885 31.304 9.836 1.00 42.41 586 PRO A O 1
ATOM 4740 N N . ALA A 1 587 ? 42.745 32.210 9.026 1.00 42.72 587 ALA A N 1
ATOM 4741 C CA . ALA A 1 587 ? 42.287 33.587 9.219 1.00 42.72 587 ALA A CA 1
ATOM 4742 C C . ALA A 1 587 ? 41.053 33.965 8.372 1.00 42.72 587 ALA A C 1
ATOM 4744 O O . ALA A 1 587 ? 40.269 34.819 8.785 1.00 42.72 587 ALA A O 1
ATOM 4745 N N . PHE A 1 588 ? 40.879 33.361 7.189 1.00 42.31 588 PHE A N 1
ATOM 4746 C CA . PHE A 1 588 ? 39.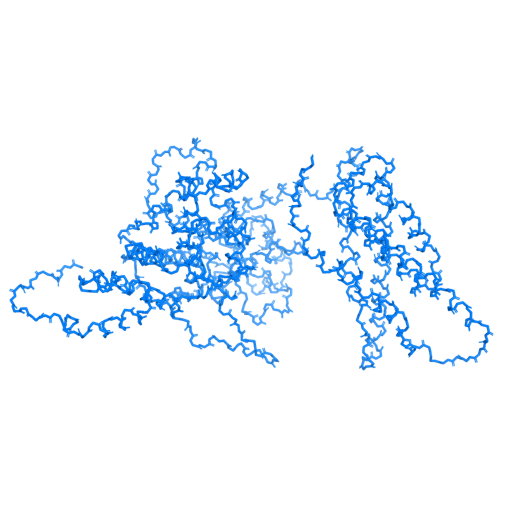711 33.617 6.334 1.00 42.31 588 PHE A CA 1
ATOM 4747 C C . PHE A 1 588 ? 38.505 32.813 6.818 1.00 42.31 588 PHE A C 1
ATOM 4749 O O . PHE A 1 588 ? 37.413 33.365 6.957 1.00 42.31 588 PHE A O 1
ATOM 4756 N N . ASP A 1 589 ? 38.732 31.540 7.152 1.00 40.31 589 ASP A N 1
ATOM 4757 C CA . ASP A 1 589 ? 37.713 30.664 7.720 1.00 40.31 589 ASP A CA 1
ATOM 4758 C C . ASP A 1 589 ? 37.250 31.186 9.089 1.00 40.31 589 ASP A C 1
ATOM 4760 O O . ASP A 1 589 ? 36.057 31.356 9.310 1.00 40.31 589 ASP A O 1
ATOM 4764 N N . GLU A 1 590 ? 38.160 31.568 9.983 1.00 42.47 590 GLU A N 1
ATOM 4765 C CA . GLU A 1 590 ? 37.854 32.104 11.315 1.00 42.47 590 GLU A CA 1
ATOM 4766 C C . GLU A 1 590 ? 37.095 33.442 11.245 1.00 42.47 590 GLU A C 1
ATOM 4768 O O . GLU A 1 590 ? 36.160 33.657 12.015 1.00 42.47 590 GLU A O 1
ATOM 4773 N N . ALA A 1 591 ? 37.383 34.305 10.262 1.00 46.59 591 ALA A N 1
ATOM 4774 C CA . ALA A 1 591 ? 36.610 35.528 10.020 1.00 46.59 591 ALA A CA 1
ATOM 4775 C C . ALA A 1 591 ? 35.191 35.261 9.468 1.00 46.59 591 ALA A C 1
ATOM 4777 O O . ALA A 1 591 ? 34.266 36.035 9.741 1.00 46.59 591 ALA A O 1
ATOM 4778 N N . LEU A 1 592 ? 35.004 34.175 8.708 1.00 43.44 592 LEU A N 1
ATOM 4779 C CA . LEU A 1 592 ? 33.703 33.699 8.219 1.00 43.44 592 LEU A CA 1
ATOM 4780 C C . LEU A 1 592 ? 32.891 33.001 9.323 1.00 43.44 592 LEU A C 1
ATOM 4782 O O . LEU A 1 592 ? 31.682 33.221 9.411 1.00 43.44 592 LEU A O 1
ATOM 4786 N N . PHE A 1 593 ? 33.547 32.217 10.184 1.00 41.81 593 PHE A N 1
ATOM 4787 C CA . PHE A 1 593 ? 32.928 31.465 11.280 1.00 41.81 593 PHE A CA 1
ATOM 4788 C C . PHE A 1 593 ? 32.600 32.339 12.503 1.00 41.81 593 PHE A C 1
ATOM 4790 O O . PHE A 1 593 ? 31.556 32.150 13.113 1.00 41.81 593 PHE A O 1
ATOM 4797 N N . GLN A 1 594 ? 33.376 33.383 12.821 1.00 43.84 594 GLN A N 1
ATOM 4798 C CA . GLN A 1 594 ? 33.054 34.294 13.937 1.00 43.84 594 GLN A CA 1
ATOM 4799 C C . GLN A 1 594 ? 31.810 35.186 13.696 1.00 43.84 594 GLN A C 1
ATOM 4801 O O . GLN A 1 594 ? 31.335 35.845 14.621 1.00 43.84 594 GLN A O 1
ATOM 4806 N N . ARG A 1 595 ? 31.242 35.216 12.478 1.00 45.31 595 ARG A N 1
ATOM 4807 C CA . ARG A 1 595 ? 29.989 35.934 12.126 1.00 45.31 595 ARG A CA 1
ATOM 4808 C C . ARG A 1 595 ? 28.777 34.991 12.004 1.00 45.31 595 ARG A C 1
ATOM 4810 O O . ARG A 1 595 ? 27.924 35.148 11.122 1.00 45.31 595 ARG A O 1
ATOM 4817 N N . GLU A 1 596 ? 28.725 34.017 12.907 1.00 35.59 596 GLU A N 1
ATOM 4818 C CA . GLU A 1 596 ? 27.950 32.767 12.876 1.00 35.59 596 GLU A CA 1
ATOM 4819 C C . GLU A 1 596 ? 26.416 32.894 12.701 1.00 35.59 596 GLU A C 1
ATOM 4821 O O . GLU A 1 596 ? 25.778 31.964 12.207 1.00 35.59 596 GLU A O 1
ATOM 4826 N N . ASP A 1 597 ? 25.800 34.049 12.968 1.00 39.56 597 ASP A N 1
ATOM 4827 C CA . ASP A 1 597 ? 24.330 34.170 12.934 1.00 39.56 597 ASP A CA 1
ATOM 4828 C C . ASP A 1 597 ? 23.721 34.371 11.528 1.00 39.56 597 ASP A C 1
ATOM 4830 O O . ASP A 1 597 ? 22.541 34.074 11.287 1.00 39.56 597 ASP A O 1
ATOM 4834 N N . SER A 1 598 ? 24.494 34.868 10.554 1.00 41.50 598 SER A N 1
ATOM 4835 C CA . SER A 1 598 ? 23.921 35.355 9.283 1.00 41.50 598 SER A CA 1
ATOM 4836 C C . SER A 1 598 ? 24.040 34.390 8.099 1.00 41.50 598 SER A C 1
ATOM 4838 O O . SER A 1 598 ? 23.107 34.305 7.298 1.00 41.50 598 SER A O 1
ATOM 4840 N N . PHE A 1 599 ? 25.149 33.653 7.988 1.00 35.88 599 PHE A N 1
ATOM 4841 C CA . PHE A 1 599 ? 25.474 32.871 6.787 1.00 35.88 599 PHE A CA 1
ATOM 4842 C C . PHE A 1 599 ? 25.015 31.407 6.896 1.00 35.88 599 PHE A C 1
ATOM 4844 O O . PHE A 1 599 ? 24.416 30.879 5.959 1.00 35.88 599 PHE A O 1
ATOM 4851 N N . CYS A 1 600 ? 25.200 30.771 8.059 1.00 34.75 600 CYS A N 1
ATOM 4852 C CA . CYS A 1 600 ? 24.783 29.385 8.309 1.00 34.75 600 CYS A CA 1
ATOM 4853 C C . CYS A 1 600 ? 23.255 29.221 8.416 1.00 34.75 600 CYS A C 1
ATOM 4855 O O . CYS A 1 600 ? 22.719 28.211 7.959 1.00 34.75 600 CYS A O 1
ATOM 4857 N N . SER A 1 601 ? 22.529 30.221 8.940 1.00 33.81 601 SER A N 1
ATOM 4858 C CA . SER A 1 601 ? 21.060 30.147 9.056 1.00 33.81 601 SER A CA 1
ATOM 4859 C C . SER A 1 601 ? 20.352 30.165 7.692 1.00 33.81 601 SER A C 1
ATOM 4861 O O . SER A 1 601 ? 19.407 29.415 7.472 1.00 33.81 601 SER A O 1
ATOM 4863 N N . VAL A 1 602 ? 20.878 30.911 6.716 1.00 37.78 602 VAL A N 1
ATOM 4864 C CA . VAL A 1 602 ? 20.330 30.978 5.347 1.00 37.78 602 VAL A CA 1
ATOM 4865 C C . VAL A 1 602 ? 20.605 29.702 4.532 1.00 37.78 602 VAL A C 1
ATOM 4867 O O . VAL A 1 602 ? 19.808 29.316 3.672 1.00 37.78 602 VAL A O 1
ATOM 4870 N N . VAL A 1 603 ? 21.715 29.013 4.808 1.00 35.38 603 VAL A N 1
ATOM 4871 C CA . VAL A 1 603 ? 22.063 27.730 4.170 1.00 35.38 603 VAL A CA 1
ATOM 4872 C C . VAL A 1 603 ? 21.113 26.607 4.607 1.00 35.38 603 VAL A C 1
ATOM 4874 O O . VAL A 1 603 ? 20.791 25.736 3.803 1.00 35.38 603 VAL A O 1
ATOM 4877 N N . LEU A 1 604 ? 20.596 26.652 5.837 1.00 30.77 604 LEU A N 1
ATOM 4878 C CA . LEU A 1 604 ? 19.607 25.685 6.328 1.00 30.77 604 LEU A CA 1
ATOM 4879 C C . LEU A 1 604 ? 18.175 26.002 5.859 1.00 30.77 604 LEU A C 1
ATOM 4881 O O . LEU A 1 604 ? 17.424 25.078 5.545 1.00 30.77 604 LEU A O 1
ATOM 4885 N N . ASP A 1 605 ? 17.819 27.281 5.706 1.00 32.06 605 ASP A N 1
ATOM 4886 C CA . ASP A 1 605 ? 16.489 27.696 5.223 1.00 32.06 605 ASP A CA 1
ATOM 4887 C C . ASP A 1 605 ? 16.229 27.334 3.742 1.00 32.06 605 ASP A C 1
ATOM 4889 O O . ASP A 1 605 ? 15.083 27.222 3.301 1.00 32.06 605 ASP A O 1
ATOM 4893 N N . THR A 1 606 ? 17.277 27.090 2.951 1.00 36.66 606 THR A N 1
ATOM 4894 C CA . THR A 1 606 ? 17.173 26.864 1.494 1.00 36.66 606 THR A CA 1
ATOM 4895 C C . THR A 1 606 ? 16.872 25.420 1.089 1.00 36.66 606 THR A C 1
ATOM 4897 O O . THR A 1 606 ? 16.415 25.186 -0.028 1.00 36.66 606 THR A O 1
ATOM 4900 N N . VAL A 1 607 ? 16.983 24.456 2.011 1.00 32.16 607 VAL A N 1
ATOM 4901 C CA . VAL A 1 607 ? 16.496 23.074 1.806 1.00 32.16 607 VAL A CA 1
ATOM 4902 C C . VAL A 1 607 ? 14.952 23.010 1.795 1.00 32.16 607 VAL A C 1
ATOM 4904 O O . VAL A 1 607 ? 14.369 22.004 1.391 1.00 32.16 607 VAL A O 1
ATOM 4907 N N . PHE A 1 608 ? 14.262 24.093 2.178 1.00 33.06 608 PHE A N 1
ATOM 4908 C CA . PHE A 1 608 ? 12.807 24.124 2.384 1.00 33.06 608 PHE A CA 1
ATOM 4909 C C . PHE A 1 608 ? 11.989 24.900 1.333 1.00 33.06 608 PHE A C 1
ATOM 4911 O O . PHE A 1 608 ? 10.774 25.025 1.486 1.00 33.06 608 PHE A O 1
ATOM 4918 N N . MET A 1 609 ? 12.588 25.366 0.233 1.00 31.92 609 MET A N 1
ATOM 4919 C CA . MET A 1 609 ? 11.927 26.251 -0.751 1.00 31.92 609 MET A CA 1
ATOM 4920 C C . MET A 1 609 ? 10.977 25.565 -1.765 1.00 31.92 609 MET A C 1
ATOM 4922 O O . MET A 1 609 ? 10.642 26.161 -2.783 1.00 31.92 609 MET A O 1
ATOM 4926 N N . ASP A 1 610 ? 10.456 24.372 -1.458 1.00 27.66 610 ASP A N 1
ATOM 4927 C CA . ASP A 1 610 ? 9.350 23.727 -2.203 1.00 27.66 610 ASP A CA 1
ATOM 4928 C C . ASP A 1 610 ? 7.973 23.908 -1.517 1.00 27.66 610 ASP A C 1
ATOM 4930 O O . ASP A 1 610 ? 7.040 23.123 -1.707 1.00 27.66 610 ASP A O 1
ATOM 4934 N N . ILE A 1 611 ? 7.814 24.951 -0.694 1.00 29.98 611 ILE A N 1
ATOM 4935 C CA . ILE A 1 611 ? 6.540 25.293 -0.042 1.00 29.98 611 ILE A CA 1
ATOM 4936 C C . ILE A 1 611 ? 5.953 26.549 -0.709 1.00 29.98 611 ILE A C 1
ATOM 4938 O O . ILE A 1 611 ? 6.629 27.576 -0.761 1.00 29.98 611 ILE A O 1
ATOM 4942 N N . PRO A 1 612 ? 4.695 26.534 -1.194 1.00 28.62 612 PRO A N 1
ATOM 4943 C CA . PRO A 1 612 ? 4.047 27.756 -1.651 1.00 28.62 612 PRO A CA 1
ATOM 4944 C C . PRO A 1 612 ? 3.802 28.671 -0.445 1.00 28.62 612 PRO A C 1
ATOM 4946 O O . PRO A 1 612 ? 2.988 28.357 0.422 1.00 28.62 612 PRO A O 1
ATOM 4949 N N . ILE A 1 613 ? 4.511 29.801 -0.393 1.00 29.09 613 ILE A N 1
ATOM 4950 C CA . ILE A 1 613 ? 4.335 30.830 0.636 1.00 29.09 613 ILE A CA 1
ATOM 4951 C C . ILE A 1 613 ? 2.909 31.391 0.532 1.00 29.09 613 ILE A C 1
ATOM 4953 O O . ILE A 1 613 ? 2.492 31.926 -0.499 1.00 29.09 613 ILE A O 1
ATOM 4957 N N . SER A 1 614 ? 2.153 31.227 1.615 1.00 29.05 614 SER A N 1
ATOM 4958 C CA . SER A 1 614 ? 0.837 31.814 1.851 1.00 29.05 614 SER A CA 1
ATOM 4959 C C . SER A 1 614 ? 0.889 33.336 1.717 1.00 29.05 614 SER A C 1
ATOM 4961 O O . SER A 1 614 ? 1.700 33.987 2.373 1.00 29.05 614 SER A O 1
ATOM 4963 N N . ARG A 1 615 ? -0.007 33.912 0.908 1.00 27.31 615 ARG A N 1
ATOM 4964 C CA . ARG A 1 615 ? -0.270 35.355 0.931 1.00 27.31 615 ARG A CA 1
ATOM 4965 C C . ARG A 1 615 ? -0.898 35.709 2.278 1.00 27.31 615 ARG A C 1
ATOM 4967 O O . ARG A 1 615 ? -2.004 35.261 2.559 1.00 27.31 615 ARG A O 1
ATOM 4974 N N . SER A 1 616 ? -0.202 36.499 3.086 1.00 23.61 616 SER A N 1
ATOM 4975 C CA . SER A 1 616 ? -0.829 37.310 4.127 1.00 23.61 616 SER A CA 1
ATOM 4976 C C . SER A 1 616 ? -1.451 38.531 3.452 1.00 23.61 616 SER A C 1
ATOM 4978 O O . SER A 1 616 ? -0.744 39.280 2.775 1.00 23.61 616 SER A O 1
ATOM 4980 N N . GLU A 1 617 ? -2.760 38.701 3.593 1.00 28.72 617 GLU A N 1
ATOM 4981 C CA . GLU A 1 617 ? -3.458 39.920 3.194 1.00 28.72 617 GLU A CA 1
ATOM 4982 C C . GLU A 1 617 ? -3.145 41.050 4.183 1.00 28.72 617 GLU A C 1
ATOM 4984 O O . GLU A 1 617 ? -3.190 40.861 5.401 1.00 28.72 617 GLU A O 1
ATOM 4989 N N . SER A 1 618 ? -2.818 42.214 3.622 1.00 28.41 618 SER A N 1
ATOM 4990 C CA . SER A 1 618 ? -3.138 43.528 4.180 1.00 28.41 618 SER A CA 1
ATOM 4991 C C . SER A 1 618 ? -4.347 44.072 3.440 1.00 28.41 618 SER A C 1
ATOM 4993 O O . SER A 1 618 ? -4.286 43.988 2.186 1.00 28.41 618 SER A O 1
#

Sequence (618 aa):
MAALRSSEQGGQSSLLSNLPTEIVIQIMKHSLDFSCLWALVKASSRFSSILMAFAWEIVEEVMIETTPPCTQIMMKLALIIRTSPDFFTGLDDVSHYAIERKQLKSFPHQQIAPQLLREFVQLAHNIHAVAHACLDFYLKRLKYLKPQRISDTDVENHERRLSVLYSEHPLPGQPFQPNLDFGPPTYLEEQRAVRLLWQYQVFLDVKAAGRRQALAHWSERDHNILALPIVSRLIRSIYERYQIDPVFEFVNEITGGRSGQPKNALNNLEKALLQEKALAHFLRCPPVSIYSRSYYLPCFPRPDLLVENFPAIGRLVNINTTIKESPGGWQFYFNMVANRQNSSPLKMGLFKPWSKFGFEFWDDDRMVDLGFLPPRHLRYGSDSCSEAYWFVWRSILTPEEDAERRSDVAKRQIYPWSYSPSPKANVYPEINVVFAHTHPLLYRPFRLYPIGPHADAQIKTDLVQWLSHCSDKSSEAACLLTNECRSLFQRGLFLRRFGLVNYAQFAAIGTLSMYSDLQLNDTGIRVVADEALAQFPSGLEGDLVAQRYLHILRDLQKVTLQFSMNTGSISSNESMVGDAASAEYPAFDEALFQREDSFCSVVLDTVFMDIPISRSES

Mean predicted aligned error: 17.71 Å

pLDDT: mean 72.49, std 19.55, range [23.61, 97.5]

Foldseek 3Di:
DPPPDDDDDDDPPDPVVPDDLVVLLVVLLPQLALLSNLVQCVVDVSSVVSCQVCVLVSLVSRCVPRAAPLLSLLLLLLQCLQFPVVVAQFPVRSLCSNVPVDDPPDRPSPGDRSVVSSLSSVLLSLLLLLLQLLQVQLLVVLLVFWFFFADPVLLVDPVSLCCQQAPLDHDGHHTDDFPNCLDGDALLLSNLSSSLLSLLSSLVSNLVCVVVCVNVSYDPVRVVVNLFFPLVDSDPDPLSSLLCVSSLVSLCVVVPVPPPDPPPPDDPRRVRVVSSVSSVCCSSPPPPVSVVPPPPDNNPHDPPPQFPPDVPDGHRDRSSCSSPDFALLVVLVCCLQVVPVPPRSQHPADCVQCSSSSSRRHHNVSCVSSVLDDDPVPPPDDPSVSSRNSSRVVRRGDSVSSVVSVVSVVVVCVVDPPPPDDVPPPPDLPVLLVVLLVLLVVLVVLVPDPPPPPDDPVCVVVSVVVNVVSLVRNLVSLLSNLVSQVVCVVVVNDDVPDPSSLVSLLSSLLSLLVSCQVPLPPPVSVVSSVVSLVVQVPPCVPPPVSVLSSVVSVVSNVLSVVSSVVVVVVPPDDDDPDDPPPPDPCPSVVVVVVVPPRPVVVVVCVVPPPDDDDDDDD

Solvent-accessible surface area (backbone atoms only — not comparable to full-atom values): 36259 Å² total; per-residue (Å²): 144,88,85,87,87,84,77,95,77,81,87,72,73,56,75,78,79,71,56,57,69,69,58,52,50,51,55,48,30,66,26,80,36,48,51,52,39,39,48,47,36,71,74,31,72,65,47,37,52,49,40,54,75,43,27,64,68,34,53,52,42,26,41,64,76,52,39,59,68,70,40,42,47,31,54,49,49,35,51,39,42,74,76,44,41,75,78,47,75,37,63,69,49,53,48,33,44,71,70,62,76,40,79,87,87,74,76,83,71,93,72,68,53,37,68,58,48,54,53,46,36,49,39,50,25,36,41,48,46,51,31,51,45,46,50,54,51,22,58,60,43,50,72,73,61,63,34,24,32,68,48,73,74,42,60,74,35,65,69,54,35,50,43,44,57,64,40,97,72,47,64,86,51,47,79,47,79,49,65,86,80,69,73,72,79,50,38,59,33,47,50,35,44,36,35,49,52,35,53,54,48,30,49,54,40,48,46,50,32,47,77,67,56,54,46,70,86,37,49,69,68,46,55,60,51,59,73,49,42,66,87,78,65,83,47,92,48,76,61,63,51,54,40,47,53,45,52,52,51,47,52,40,60,74,61,62,59,74,65,91,57,70,89,85,76,67,53,74,66,59,50,44,45,48,51,50,52,50,49,57,48,38,46,76,58,61,60,72,68,46,75,70,42,84,77,67,76,79,56,64,76,63,88,78,74,50,61,50,81,48,102,83,58,70,47,70,63,54,68,58,57,61,46,69,45,76,25,34,44,45,51,51,50,48,52,41,44,64,42,82,82,72,72,40,77,57,38,70,45,74,72,65,84,49,39,76,47,37,36,56,46,36,41,55,66,60,32,29,52,60,55,60,39,74,57,74,86,63,69,77,83,53,85,77,63,55,60,54,30,52,39,20,63,53,49,65,49,50,74,65,57,54,47,50,37,48,49,50,33,48,58,55,53,75,62,47,92,72,87,64,92,57,100,75,84,81,82,67,75,66,60,59,49,56,59,33,42,51,50,38,65,70,47,51,70,74,68,78,57,78,81,61,92,83,62,53,73,67,59,49,53,56,49,50,53,50,51,49,51,43,47,54,54,26,49,52,27,26,52,51,40,51,51,50,53,50,52,32,49,77,68,71,70,58,69,75,86,42,66,65,58,59,48,39,50,49,53,25,36,50,51,26,48,56,44,30,59,76,41,82,78,46,65,66,47,36,51,54,21,53,54,48,59,69,57,62,64,75,82,42,86,89,38,70,66,60,49,50,51,53,52,52,48,53,51,51,51,51,54,43,52,55,51,58,57,60,58,62,72,67,72,84,72,87,87,77,94,76,87,87,87,76,77,74,65,60,72,62,53,52,62,59,56,75,52,56,78,65,62,61,55,55,63,62,59,61,81,58,75,87,60,87,81,76,85,80,84,129

Radius of gyration: 31.49 Å; Cα contacts (8 Å, |Δi|>4): 556; chains: 1; bounding box: 91×81×70 Å

Secondary structure (DSSP, 8-state):
--------------GGGGS-HHHHHHHHHT-SSHHHHHHHHHH-HHHHHHHHHSHHHHHHHHHHHHS-HHHHHHHHHHHHHHH-GGG-SSHHHHHHHHTTSS------GGG--HHHHHHHHHHHHHHHHHHHHHHHHHHHHHTT---EE--HHHHH-HHHHHHHHH-SSPPP-EEP---S---SPPHHHHHHHHHHHHHHHHHHHHHHHHHTTTTTTS-HHHHHHHTS-GGGTS-SSHHHHHHHHHHHHHHHHHTTT---S-TTSS-HHHHHHHHHHHHHHHHHS--HHHHHS--PPP-PPPTTTT-B--SS--B---HHHHHHSPPHHHHHHHHHHH-TTS--TTTT--SHHHHTTTTTT--HHHHHHTTSS--GGGSSS-GGGHHHHHHHHHHTS-HHHHHHHHHHHHHHHHS-------TT--S-HHHHHHHHHHHHHHHSGGGS----TTS-HHHHHHHHHHHHHHHHHHHHHHHHHHHHHHHHHHTT---TT-HHHHHHHHHHHHHHHHHHHHSTT-HHHHHHHHHHHHHTTTT-TT-HHHHHHHHHHHHHHHHHHHHHHHHHTT-S-----S--S----HHHHHHHHTTTTTHHHHHHHGGGTTS-------

Nearest PDB structures (foldseek):
  5ejq-assembly1_A  TM=3.720E-01  e=3.393E+00  Dictyostelium discoideum